Protein AF-0000000075094580 (afdb_homodimer)

Foldseek 3Di:
DPPPPPPPPPPPPPPVLPLQFFKFFPDKDFDFCVVQQQKWWKWKWKFFDDPNHTPDIFIQTQEIWGFAAQWKIKFWQLSQLQQDWDPPPDVGMGIGIWIFGDGQRPDIWGWDDKAADPQCPPPDHFSQRGMIMTTTDGHPDPDGFDAFLDDLQRCEFDKWKWKWWFFDQPFPQDPVGGRGGDTTMMMTIITTYGSPPPPPPDPLPPLQACQQHSPRSPLSNTWTTFTDDPRTTFWTFRGHPVSVVVSCVVSVNDGDRCSRTTNTCNVVVVVVVVVVVVVVPPDD/DPPPPPPPPPPPPPPVLPLQFFKAFPDKDFDFCVVQQQKWWKWKWKFFADPNHTPDIFIQTQEIWGFAAQWKIKFWQQSQLQQDWDPPPDVGMGIGIWIFGDGQRPDIWGWDDKAADPQCPPPPHFSQRGMIMTTTDGHPDPDGFDAALDDLVRCEFDKWKWKWWFQAQPFPDDVVGGRRHRTTMMMTIITTYGSPPPPPDDPLPPLQAPQQHSPRSPQSNTWTTFTDDPRTTFWTFRGHPVSVVVSCVVSVNDGDRCSRTTRTCNVVVVVSVVVVVVVVPPDD

pLDDT: mean 74.28, std 21.18, range [25.83, 98.31]

Organism: Spodoptera litura (NCBI:txid69820)

Secondary structure (DSSP, 8-state):
---------------------EEEEEEEEEPPGGGSTTEEEEEEEEEEEETTEEEEEEEEEEEEEEE-SSSEEEE-GGGGGG----B-SSTTEEEEEEEEESGGG-EEEEEEEEEE-GGGG-SS--GGG--EEEEESPP--S----B----SGGGTT-EEEEEEEEEE---EEETTEEE--EEEEEEEEEEEEPS------S-----------TT-TTSTT-TTPEEEETTEEEEEESS-HHHHHHHHHHTTT--EEGGGTEEESGGGHHHHHHHHHHHHTS--/---------------------EEEEEEEEEPPGGGSTTEEEEEEEEEEEETTEEEEEEEEEEEEEEE-SSSEEEE-GGGGGG----B-SSTTEEEEEEEEESGGG-EEEEEEEEEE-GGGG-SS--GGG--EEEEESPP--S----B----SGGGTT-EEEEEEEEEEEEEEEETTEEEEEEEEEEEEEEEEEPSTT----S-----------TT-TTS-S-TTPEEEETTEEEEEESS-HHHHHHHHHHTTTPPEEGGGTEEESGGGHHHHHHHHHHHHTS--

Radius of gyration: 26.45 Å; Cα contacts (8 Å, |Δi|>4): 1363; chains: 2; bounding box: 98×66×66 Å

Sequence (568 aa):
MYSGVYILFSYILLQVNCGRSGVKIINSVIAKEDEYPFIVRLERRILITFNNRILAENNVHICTCTALSRSLLLTAGHCLKSVGFIKNLTNSLAVQPVVRYGAGGSKLAKVMSVIHHPSFYDPEPKIQSNIGLVRTQLIGLNQFAKLSELDMIGVGNRVIALAGYRAIKKSVRTEMGRVYKASQLQVLRLVVMPHDNQIVSGHPMKCTPVYCLPTSTTCDGDSGGPLLHFTGVMGISTTSLEYIKGCSELNKTQSIGMGEIIALTKPHMKWINDNIKRDDQMPVMYSGVYILFSYILLQVNCGRSGVKIINSVIAKEDEYPFIVRLERRILITFNNRILAENNVHICTCTALSRSLLLTAGHCLKSVGFIKNLTNSLAVQPVVRYGAGGSKLAKVMSVIHHPSFYDPEPKIQSNIGLVRTQLIGLNQFAKLSELDMIGVGNRVIALAGYRAIKKSVRTEMGRVYKASQLQVLRLVVMPHDNQIVSGHPMKCTPVYCLPTSTTCDGDSGGPLLHFTGVMGISTTSLEYIKGCSELNKTQSIGMGEIIALTKPHMKWINDNIKRDDQMPV

Solvent-accessible surface area (backbone atoms only — not comparable to full-atom values): 29654 Å² total; per-residue (Å²): 134,83,80,76,78,76,78,78,76,74,75,70,72,70,68,71,70,66,66,54,39,20,38,40,78,75,49,74,47,80,48,61,55,74,80,42,61,26,55,29,37,32,28,37,36,34,36,34,36,54,96,93,33,79,75,44,78,40,42,40,54,49,23,10,25,32,26,56,50,51,33,38,29,38,28,22,30,60,52,59,52,57,35,29,28,50,71,55,86,41,101,32,35,43,34,39,30,29,35,34,32,60,68,92,46,75,38,76,26,48,58,61,32,31,36,38,43,39,50,49,40,13,88,70,73,46,51,65,28,35,39,23,35,39,30,37,43,74,47,95,68,94,56,57,52,48,73,20,87,55,52,77,77,69,51,45,80,39,78,32,35,39,37,27,30,32,53,37,77,64,46,46,74,45,98,89,41,69,36,48,25,54,60,45,43,32,35,35,34,29,31,38,39,72,50,67,83,65,72,75,70,72,86,67,75,72,69,63,68,64,68,51,48,54,81,44,78,63,43,49,16,12,23,6,10,41,29,38,44,98,72,20,35,36,22,24,25,55,37,29,60,64,54,52,50,48,42,37,62,68,44,72,73,44,50,44,43,42,68,67,38,36,16,52,37,53,91,42,41,66,63,52,50,54,52,49,54,23,59,69,61,46,82,127,134,84,78,76,78,76,78,76,75,75,76,70,71,69,67,70,69,68,64,54,38,18,38,42,78,75,50,75,47,80,50,61,54,71,79,42,60,28,56,31,37,33,28,37,37,36,36,34,37,55,94,92,33,80,75,45,78,49,43,43,64,51,21,11,24,33,27,55,50,51,34,37,27,38,28,23,29,61,51,60,51,52,37,29,27,50,70,58,84,43,103,33,36,44,34,41,31,29,34,34,32,61,69,93,45,76,40,76,28,48,58,59,32,32,37,37,43,39,46,48,41,14,89,72,71,46,52,65,27,36,38,23,36,38,31,37,43,74,47,95,68,93,57,59,52,48,73,19,88,55,52,78,79,71,50,45,79,40,78,32,36,39,36,25,31,31,58,36,78,58,43,48,70,43,98,87,46,71,38,36,47,49,63,46,43,34,37,35,33,28,32,37,40,73,49,65,84,66,72,75,63,73,85,66,75,72,73,62,69,65,67,52,48,56,82,45,80,66,42,56,14,11,24,6,9,42,29,39,45,98,72,20,33,35,23,25,25,55,36,34,62,65,53,53,51,48,43,37,62,69,44,71,74,43,51,46,44,42,68,66,38,35,16,53,38,52,92,42,41,68,63,52,50,54,53,50,54,23,59,68,61,47,82,128

Nearest PDB structures (foldseek):
  1euf-assembly1_A  TM=6.308E-01  e=4.966E-09  Bos taurus
  3rp2-assembly1_B  TM=6.306E-01  e=2.304E-08  Rattus rattus
  1esa-assembly1_A  TM=6.045E-01  e=3.630E-08  Sus scrofa
  1eai-assembly1_A  TM=6.248E-01  e=3.950E-07  Sus scrofa
  3e16-assembly1_B  TM=5.742E-01  e=1.460E-06  Homo sapiens

Structure (mmCIF, N/CA/C/O backbone):
data_AF-0000000075094580-model_v1
#
loop_
_entity.id
_entity.type
_entity.pdbx_description
1 polymer 'Serine protease 1-like'
#
loop_
_atom_site.group_PDB
_atom_site.id
_atom_site.type_symbol
_atom_site.label_atom_id
_atom_site.label_alt_id
_atom_site.label_comp_id
_atom_site.label_asym_id
_atom_site.label_entity_id
_atom_site.label_seq_id
_atom_site.pdbx_PDB_ins_code
_atom_site.Cartn_x
_atom_site.Cartn_y
_atom_site.Cartn_z
_atom_site.occupancy
_atom_site.B_iso_or_equiv
_atom_site.auth_seq_id
_atom_site.auth_comp_id
_atom_site.auth_asym_id
_atom_site.auth_atom_id
_atom_site.pdbx_PDB_model_num
ATOM 1 N N . MET A 1 1 ? -51.5 15.75 -35.688 1 29.7 1 MET A N 1
ATOM 2 C CA . MET A 1 1 ? -50.906 16.812 -34.875 1 29.7 1 MET A CA 1
ATOM 3 C C . MET A 1 1 ? -50.562 16.312 -33.5 1 29.7 1 MET A C 1
ATOM 5 O O . MET A 1 1 ? -51.406 16.266 -32.594 1 29.7 1 MET A O 1
ATOM 9 N N . TYR A 1 2 ? -49.875 15.172 -33.344 1 37.75 2 TYR A N 1
ATOM 10 C CA . TYR A 1 2 ? -49.5 14.57 -32.062 1 37.75 2 TYR A CA 1
ATOM 11 C C . TYR A 1 2 ? -48.531 15.477 -31.312 1 37.75 2 TYR A C 1
ATOM 13 O O . TYR A 1 2 ? -47.5 15.844 -31.828 1 37.75 2 TYR A O 1
ATOM 21 N N . SER A 1 3 ? -49.125 16.375 -30.469 1 31.83 3 SER A N 1
ATOM 22 C CA . SER A 1 3 ? -48.406 17.25 -29.562 1 31.83 3 SER A CA 1
ATOM 23 C C . SER A 1 3 ? -47.562 16.453 -28.578 1 31.83 3 SER A C 1
ATOM 25 O O . SER A 1 3 ? -48.094 15.688 -27.766 1 31.83 3 SER A O 1
ATOM 27 N N . GLY A 1 4 ? -46.344 16.047 -28.922 1 34.91 4 GLY A N 1
ATOM 28 C CA . GLY A 1 4 ? -45.344 15.469 -28.047 1 34.91 4 GLY A CA 1
ATOM 29 C C . GLY A 1 4 ? -45 16.344 -26.859 1 34.91 4 GLY A C 1
ATOM 30 O O . GLY A 1 4 ? -44.5 17.469 -27.047 1 34.91 4 GLY A O 1
ATOM 31 N N . VAL A 1 5 ? -45.781 16.234 -25.797 1 31.84 5 VAL A N 1
ATOM 32 C CA . VAL A 1 5 ? -45.438 16.875 -24.547 1 31.84 5 VAL A CA 1
ATOM 33 C C . VAL A 1 5 ? -44.062 16.406 -24.078 1 31.84 5 VAL A C 1
ATOM 35 O O . VAL A 1 5 ? -43.844 15.203 -23.859 1 31.84 5 VAL A O 1
ATOM 38 N N . TYR A 1 6 ? -43.031 17.109 -24.469 1 32.78 6 TYR A N 1
ATOM 39 C CA . TYR A 1 6 ? -41.719 16.984 -23.891 1 32.78 6 TYR A CA 1
ATOM 40 C C . TYR A 1 6 ? -41.75 17.25 -22.375 1 32.78 6 TYR A C 1
ATOM 42 O O . TYR A 1 6 ? -42.125 18.328 -21.938 1 32.78 6 TYR A O 1
ATOM 50 N N . ILE A 1 7 ? -42.125 16.25 -21.578 1 30.31 7 ILE A N 1
ATOM 51 C CA . ILE A 1 7 ? -41.938 16.375 -20.141 1 30.31 7 ILE A CA 1
ATOM 52 C C . ILE A 1 7 ? -40.469 16.688 -19.828 1 30.31 7 ILE A C 1
ATOM 54 O O . ILE A 1 7 ? -39.594 15.859 -20.094 1 30.31 7 ILE A O 1
ATOM 58 N N . LEU A 1 8 ? -40.125 17.938 -19.781 1 29.41 8 LEU A N 1
ATOM 59 C CA . LEU A 1 8 ? -38.875 18.438 -19.203 1 29.41 8 LEU A CA 1
ATOM 60 C C . LEU A 1 8 ? -38.75 18.016 -17.75 1 29.41 8 LEU A C 1
ATOM 62 O O . LEU A 1 8 ? -39.469 18.531 -16.875 1 29.41 8 LEU A O 1
ATOM 66 N N . PHE A 1 9 ? -38.5 16.75 -17.453 1 30.02 9 PHE A N 1
ATOM 67 C CA . PHE A 1 9 ? -38.062 16.422 -16.094 1 30.02 9 PHE A CA 1
ATOM 68 C C . PHE A 1 9 ? -36.875 17.281 -15.68 1 30.02 9 PHE A C 1
ATOM 70 O O . PHE A 1 9 ? -35.781 17.125 -16.219 1 30.02 9 PHE A O 1
ATOM 77 N N . SER A 1 10 ? -37.156 18.438 -15.18 1 28.77 10 SER A N 1
ATOM 78 C CA . SER A 1 10 ? -36.156 19.188 -14.406 1 28.77 10 SER A CA 1
ATOM 79 C C . SER A 1 10 ? -35.562 18.328 -13.289 1 28.77 10 SER A C 1
ATOM 81 O O . SER A 1 10 ? -36.281 17.969 -12.344 1 28.77 10 SER A O 1
ATOM 83 N N . TYR A 1 11 ? -34.688 17.438 -13.609 1 27.38 11 TYR A N 1
ATOM 84 C CA . TYR A 1 11 ? -33.844 16.906 -12.555 1 27.38 11 TYR A CA 1
ATOM 85 C C . TYR A 1 11 ? -33.312 18.031 -11.672 1 27.38 11 TYR A C 1
ATOM 87 O O . TYR A 1 11 ? -32.438 18.797 -12.086 1 27.38 11 TYR A O 1
ATOM 95 N N . ILE A 1 12 ? -34.188 18.578 -10.828 1 26.75 12 ILE A N 1
ATOM 96 C CA . ILE A 1 12 ? -33.656 19.344 -9.711 1 26.75 12 ILE A CA 1
ATOM 97 C C . ILE A 1 12 ? -32.594 18.531 -8.984 1 26.75 12 ILE A C 1
ATOM 99 O O . ILE A 1 12 ? -32.906 17.5 -8.391 1 26.75 12 ILE A O 1
ATOM 103 N N . LEU A 1 13 ? -31.438 18.5 -9.516 1 26.92 13 LEU A N 1
ATOM 104 C CA . LEU A 1 13 ? -30.281 18.125 -8.703 1 26.92 13 LEU A CA 1
ATOM 105 C C . LEU A 1 13 ? -30.359 18.781 -7.328 1 26.92 13 LEU A C 1
ATOM 107 O O . LEU A 1 13 ? -30.172 20 -7.211 1 26.92 13 LEU A O 1
ATOM 111 N N . LEU A 1 14 ? -31.375 18.375 -6.574 1 25.83 14 LEU A N 1
ATOM 112 C CA . LEU A 1 14 ? -31.234 18.719 -5.164 1 25.83 14 LEU A CA 1
ATOM 113 C C . LEU A 1 14 ? -29.781 18.562 -4.727 1 25.83 14 LEU A C 1
ATOM 115 O O . LEU A 1 14 ? -29.234 17.453 -4.703 1 25.83 14 LEU A O 1
ATOM 119 N N . GLN A 1 15 ? -29.031 19.5 -5.094 1 28.42 15 GLN A N 1
ATOM 120 C CA . GLN A 1 15 ? -27.766 19.688 -4.398 1 28.42 15 GLN A CA 1
ATOM 121 C C . GLN A 1 15 ? -27.953 19.578 -2.885 1 28.42 15 GLN A C 1
ATOM 123 O O . GLN A 1 15 ? -28.578 20.453 -2.266 1 28.42 15 GLN A O 1
ATOM 128 N N . VAL A 1 16 ? -28.469 18.438 -2.416 1 28.33 16 VAL A N 1
ATOM 129 C CA . VAL A 1 16 ? -28.328 18.281 -0.972 1 28.33 16 VAL A CA 1
ATOM 130 C C . VAL A 1 16 ? -27.078 19.016 -0.499 1 28.33 16 VAL A C 1
ATOM 132 O O . VAL A 1 16 ? -25.969 18.766 -0.988 1 28.33 16 VAL A O 1
ATOM 135 N N . ASN A 1 17 ? -27.297 20.172 -0.206 1 30.22 17 ASN A N 1
ATOM 136 C CA . ASN A 1 17 ? -26.328 21.016 0.488 1 30.22 17 ASN A CA 1
ATOM 137 C C . ASN A 1 17 ? -25.625 20.25 1.61 1 30.22 17 ASN A C 1
ATOM 139 O O . ASN A 1 17 ? -26.219 20.016 2.666 1 30.22 17 ASN A O 1
ATOM 143 N N . CYS A 1 18 ? -25.188 19.094 1.404 1 35.12 18 CYS A N 1
ATOM 144 C CA . CYS A 1 18 ? -24.375 18.5 2.457 1 35.12 18 CYS A CA 1
ATOM 145 C C . CYS A 1 18 ? -23.672 19.578 3.273 1 35.12 18 CYS A C 1
ATOM 147 O O . CYS A 1 18 ? -22.969 20.422 2.715 1 35.12 18 CYS A O 1
ATOM 149 N N . GLY A 1 19 ? -24.281 20.062 4.273 1 40.41 19 GLY A N 1
ATOM 150 C CA . GLY A 1 19 ? -23.75 20.938 5.301 1 40.41 19 GLY A CA 1
ATOM 151 C C . GLY A 1 19 ? -22.234 20.844 5.438 1 40.41 19 GLY A C 1
ATOM 152 O O . GLY A 1 19 ? -21.719 19.875 5.98 1 40.41 19 GLY A O 1
ATOM 153 N N . ARG A 1 20 ? -21.5 21.266 4.41 1 50.19 20 ARG A N 1
ATOM 154 C CA . ARG A 1 20 ? -20.047 21.328 4.332 1 50.19 20 ARG A CA 1
ATOM 155 C C . ARG A 1 20 ? -19.484 22.219 5.434 1 50.19 20 ARG A C 1
ATOM 157 O O . ARG A 1 20 ? -19.875 23.375 5.566 1 50.19 20 ARG A O 1
ATOM 164 N N . SER A 1 21 ? -19.234 21.672 6.672 1 56.69 21 SER A N 1
ATOM 165 C CA . SER A 1 21 ? -18.469 22.484 7.613 1 56.69 21 SER A CA 1
ATOM 166 C C . SER A 1 21 ? -17.266 23.141 6.934 1 56.69 21 SER A C 1
ATOM 168 O O . SER A 1 21 ? -16.547 22.5 6.168 1 56.69 21 SER A O 1
ATOM 170 N N . GLY A 1 22 ? -17.422 24.484 6.883 1 63.91 22 GLY A N 1
ATOM 171 C CA . GLY A 1 22 ? -16.312 25.266 6.359 1 63.91 22 GLY A CA 1
ATOM 172 C C . GLY A 1 22 ? -15.266 25.594 7.406 1 63.91 22 GLY A C 1
ATOM 173 O O . GLY A 1 22 ? -15.492 25.391 8.602 1 63.91 22 GLY A O 1
ATOM 174 N N . VAL A 1 23 ? -14.07 25.719 7.051 1 68.88 23 VAL A N 1
ATOM 175 C CA . VAL A 1 23 ? -13.008 26.141 7.969 1 68.88 23 VAL A CA 1
ATOM 176 C C . VAL A 1 23 ? -12.492 27.516 7.578 1 68.88 23 VAL A C 1
ATOM 178 O O . VAL A 1 23 ? -12.398 27.844 6.391 1 68.88 23 VAL A O 1
ATOM 181 N N . LYS A 1 24 ? -12.398 28.375 8.641 1 73.5 24 LYS A N 1
ATOM 182 C CA . LYS A 1 24 ? -11.766 29.672 8.5 1 73.5 24 LYS A CA 1
ATOM 183 C C . LYS A 1 24 ? -10.383 29.688 9.141 1 73.5 24 LYS A C 1
ATOM 185 O O . LYS A 1 24 ? -10.211 29.219 10.273 1 73.5 24 LYS A O 1
ATOM 190 N N . ILE A 1 25 ? -9.43 30.219 8.414 1 81.12 25 ILE A N 1
ATOM 191 C CA . ILE A 1 25 ? -8.078 30.312 8.953 1 81.12 25 ILE A CA 1
ATOM 192 C C . ILE A 1 25 ? -7.957 31.547 9.844 1 81.12 25 ILE A C 1
ATOM 194 O O . ILE A 1 25 ? -8.266 32.656 9.422 1 81.12 25 ILE A O 1
ATOM 198 N N . ILE A 1 26 ? -7.566 31.312 11.047 1 83.5 26 ILE A N 1
ATOM 199 C CA . ILE A 1 26 ? -7.352 32.406 12 1 83.5 26 ILE A CA 1
ATOM 200 C C . ILE A 1 26 ? -5.941 32.969 11.828 1 83.5 26 ILE A C 1
ATOM 202 O O . ILE A 1 26 ? -5.762 34.188 11.727 1 83.5 26 ILE A O 1
ATOM 206 N N . ASN A 1 27 ? -5.016 32.125 11.812 1 86.94 27 ASN A N 1
ATOM 207 C CA . ASN A 1 27 ? -3.627 32.531 11.602 1 86.94 27 ASN A CA 1
ATOM 208 C C . ASN A 1 27 ? -2.758 31.328 11.219 1 86.94 27 ASN A C 1
ATOM 210 O O . ASN A 1 27 ? -3.223 30.188 11.234 1 86.94 27 ASN A O 1
ATOM 214 N N . SER A 1 28 ? -1.625 31.641 10.781 1 88.06 28 SER A N 1
ATOM 215 C CA . SER A 1 28 ? -0.591 30.672 10.43 1 88.06 28 SER A CA 1
ATOM 216 C C . SER A 1 28 ? 0.727 31 11.133 1 88.06 28 SER A C 1
ATOM 218 O O . SER A 1 28 ? 1.16 32.156 11.148 1 88.06 28 SER A O 1
ATOM 220 N N . VAL A 1 29 ? 1.337 30 11.789 1 90.75 29 VAL A N 1
ATOM 221 C CA . VAL A 1 29 ? 2.592 30.234 12.5 1 90.75 29 VAL A CA 1
ATOM 222 C C . VAL A 1 29 ? 3.6 29.141 12.133 1 90.75 29 VAL A C 1
ATOM 224 O O . VAL A 1 29 ? 3.217 28.047 11.703 1 90.75 29 VAL A O 1
ATOM 227 N N . ILE A 1 30 ? 4.875 29.5 12.273 1 88.94 30 ILE A N 1
ATOM 228 C CA . ILE A 1 30 ? 5.953 28.516 12.203 1 88.94 30 ILE A CA 1
ATOM 229 C C . ILE A 1 30 ? 6.188 27.922 13.586 1 88.94 30 ILE A C 1
ATOM 2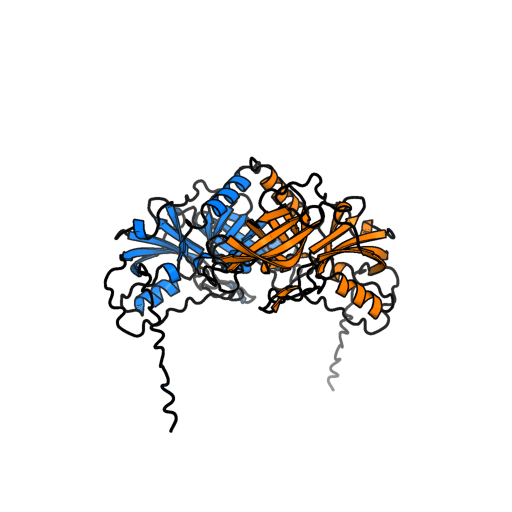31 O O . ILE A 1 30 ? 6.344 28.641 14.57 1 88.94 30 ILE A O 1
ATOM 235 N N . ALA A 1 31 ? 6.086 26.641 13.633 1 91 31 ALA A N 1
ATOM 236 C CA . ALA A 1 31 ? 6.238 25.969 14.922 1 91 31 ALA A CA 1
ATOM 237 C C . ALA A 1 31 ? 7.625 25.344 15.055 1 91 31 ALA A C 1
ATOM 239 O O . ALA A 1 31 ? 8.273 25.047 14.055 1 91 31 ALA A O 1
ATOM 240 N N . LYS A 1 32 ? 7.969 25.281 16.328 1 86.19 32 LYS A N 1
ATOM 241 C CA . LYS A 1 32 ? 9.172 24.484 16.609 1 86.19 32 LYS A CA 1
ATOM 242 C C . LYS A 1 32 ? 8.867 22.984 16.547 1 86.19 32 LYS A C 1
ATOM 244 O O . LYS A 1 32 ? 7.801 22.547 16.984 1 86.19 32 LYS A O 1
ATOM 249 N N . GLU A 1 33 ? 9.828 22.234 16.062 1 81.94 33 GLU A N 1
ATOM 250 C CA . GLU A 1 33 ? 9.641 20.797 15.883 1 81.94 33 GLU A CA 1
ATOM 251 C C . GLU A 1 33 ? 9.344 20.109 17.219 1 81.94 33 GLU A C 1
ATOM 253 O O . GLU A 1 33 ? 8.609 19.109 17.25 1 81.94 33 GLU A O 1
ATOM 258 N N . ASP A 1 34 ? 9.875 20.656 18.297 1 85.56 34 ASP A N 1
ATOM 259 C CA . ASP A 1 34 ? 9.719 20 19.594 1 85.56 34 ASP A CA 1
ATOM 260 C C . ASP A 1 34 ? 8.336 20.266 20.172 1 85.56 34 ASP A C 1
ATOM 262 O O . ASP A 1 34 ? 7.922 19.625 21.141 1 85.56 34 ASP A O 1
ATOM 266 N N . GLU A 1 35 ? 7.652 21.25 19.609 1 89 35 GLU A N 1
ATOM 267 C CA . GLU A 1 35 ? 6.289 21.516 20.062 1 89 35 GLU A CA 1
ATOM 268 C C . GLU A 1 35 ? 5.355 20.375 19.688 1 89 35 GLU A C 1
ATOM 270 O O . GLU A 1 35 ? 4.355 20.125 20.359 1 89 35 GLU A O 1
ATOM 275 N N . TYR A 1 36 ? 5.656 19.672 18.641 1 91.88 36 TYR A N 1
ATOM 276 C CA . TYR A 1 36 ? 4.883 18.531 18.172 1 91.88 36 TYR A CA 1
ATOM 277 C C . TYR A 1 36 ? 5.801 17.375 17.781 1 91.88 36 TYR A C 1
ATOM 279 O O . TYR A 1 36 ? 5.879 17.016 16.609 1 91.88 36 TYR A O 1
ATOM 287 N N . PRO A 1 37 ? 6.316 16.781 18.75 1 93.19 37 PRO A N 1
ATOM 288 C CA . PRO A 1 37 ? 7.375 15.812 18.438 1 93.19 37 PRO A CA 1
ATOM 289 C C . PRO A 1 37 ? 6.875 14.641 17.609 1 93.19 37 PRO A C 1
ATOM 291 O O . PRO A 1 37 ? 7.652 14.023 16.875 1 93.19 37 PRO A O 1
ATOM 294 N N . PHE A 1 38 ? 5.59 14.383 17.641 1 96.75 38 PHE A N 1
ATOM 295 C CA . PHE A 1 38 ? 5.07 13.227 16.922 1 96.75 38 PHE A CA 1
ATOM 296 C C . PHE A 1 38 ? 4.809 13.57 15.469 1 96.75 38 PHE A C 1
ATOM 298 O O . PHE A 1 38 ? 4.453 12.695 14.672 1 96.75 38 PHE A O 1
ATOM 305 N N . ILE A 1 39 ? 4.93 14.812 15.102 1 95.62 39 ILE A N 1
ATOM 306 C CA . ILE A 1 39 ? 4.84 15.195 13.695 1 95.62 39 ILE A CA 1
ATOM 307 C C . ILE A 1 39 ? 6.219 15.109 13.047 1 95.62 39 ILE A C 1
ATOM 309 O O . ILE A 1 39 ? 7.156 15.781 13.477 1 95.62 39 ILE A O 1
ATOM 313 N N . VAL A 1 40 ? 6.297 14.258 12.016 1 94.88 40 VAL A N 1
ATOM 314 C CA . VAL A 1 40 ? 7.602 13.945 11.445 1 94.88 40 VAL A CA 1
ATOM 315 C C . VAL A 1 40 ? 7.551 14.102 9.93 1 94.88 40 VAL A C 1
ATOM 317 O O . VAL A 1 40 ? 6.484 14.336 9.352 1 94.88 40 VAL A O 1
ATOM 320 N N . ARG A 1 41 ? 8.766 13.984 9.297 1 92.19 41 ARG A N 1
ATOM 321 C CA . ARG A 1 41 ? 8.891 14.258 7.871 1 92.19 41 ARG A CA 1
ATOM 322 C C . ARG A 1 41 ? 9.203 12.984 7.094 1 92.19 41 ARG A C 1
ATOM 324 O O . ARG A 1 41 ? 10.156 12.273 7.41 1 92.19 41 ARG A O 1
ATOM 331 N N . LEU A 1 42 ? 8.359 12.719 6.176 1 92 42 LEU A N 1
ATOM 332 C CA . LEU A 1 42 ? 8.68 11.703 5.18 1 92 42 LEU A CA 1
ATOM 333 C C . LEU A 1 42 ? 9.531 12.289 4.059 1 92 42 LEU A C 1
ATOM 335 O O . LEU A 1 42 ? 9.148 13.281 3.438 1 92 42 LEU A O 1
ATOM 339 N N . GLU A 1 43 ? 10.664 11.664 3.836 1 87.88 43 GLU A N 1
ATOM 340 C CA . GLU A 1 43 ? 11.602 12.25 2.889 1 87.88 43 GLU A CA 1
ATOM 341 C C . GLU A 1 43 ? 12.289 11.18 2.049 1 87.88 43 GLU A C 1
ATOM 343 O O . GLU A 1 43 ? 12.266 10 2.4 1 87.88 43 GLU A O 1
ATOM 348 N N . ARG A 1 44 ? 12.797 11.703 0.958 1 85.94 44 ARG A N 1
ATOM 349 C CA . ARG A 1 44 ? 13.766 10.938 0.185 1 85.94 44 ARG A CA 1
ATOM 350 C C . ARG A 1 44 ? 15.195 11.383 0.505 1 85.94 44 ARG A C 1
ATOM 352 O O . ARG A 1 44 ? 15.539 12.547 0.314 1 85.94 44 ARG A O 1
ATOM 359 N N . ARG A 1 45 ? 15.891 10.461 1.021 1 84.75 45 ARG A N 1
ATOM 360 C CA . ARG A 1 45 ? 17.297 10.719 1.312 1 84.75 45 ARG A CA 1
ATOM 361 C C . ARG A 1 45 ? 18.172 10.367 0.115 1 84.75 45 ARG A C 1
ATOM 363 O O . ARG A 1 45 ? 18.062 9.281 -0.45 1 84.75 45 ARG A O 1
ATOM 370 N N . ILE A 1 46 ? 18.969 11.289 -0.27 1 81.5 46 ILE A N 1
ATOM 371 C CA . ILE A 1 46 ? 19.891 11.094 -1.386 1 81.5 46 ILE A CA 1
ATOM 372 C C . ILE A 1 46 ? 21.328 11.148 -0.882 1 81.5 46 ILE A C 1
ATOM 374 O O . ILE A 1 46 ? 21.75 12.141 -0.287 1 81.5 46 ILE A O 1
ATOM 378 N N . LEU A 1 47 ? 22.047 10.047 -1.117 1 81.88 47 LEU A N 1
ATOM 379 C CA . LEU A 1 47 ? 23.438 9.945 -0.692 1 81.88 47 LEU A CA 1
ATOM 380 C C . LEU A 1 47 ? 24.375 9.812 -1.896 1 81.88 47 LEU A C 1
ATOM 382 O O . LEU A 1 47 ? 24.094 9.031 -2.812 1 81.88 47 LEU A O 1
ATOM 386 N N . ILE A 1 48 ? 25.25 10.664 -1.957 1 79.75 48 ILE A N 1
ATOM 387 C CA . ILE A 1 48 ? 26.359 10.516 -2.893 1 79.75 48 ILE A CA 1
ATOM 388 C C . ILE A 1 48 ? 27.578 9.938 -2.168 1 79.75 48 ILE A C 1
ATOM 390 O O . ILE A 1 48 ? 28.047 10.5 -1.183 1 79.75 48 ILE A O 1
ATOM 394 N N . THR A 1 49 ? 28.016 8.766 -2.578 1 80.81 49 THR A N 1
ATOM 395 C CA . THR A 1 49 ? 29.125 8.078 -1.915 1 80.81 49 THR A CA 1
ATOM 396 C C . THR A 1 49 ? 30.297 7.879 -2.877 1 80.81 49 THR A C 1
ATOM 398 O O . THR A 1 49 ? 30.094 7.77 -4.09 1 80.81 49 THR A O 1
ATOM 401 N N . PHE A 1 50 ? 31.484 8.062 -2.357 1 78.81 50 PHE A N 1
ATOM 402 C CA . PHE A 1 50 ? 32.75 7.773 -3.051 1 78.81 50 PHE A CA 1
ATOM 403 C C . PHE 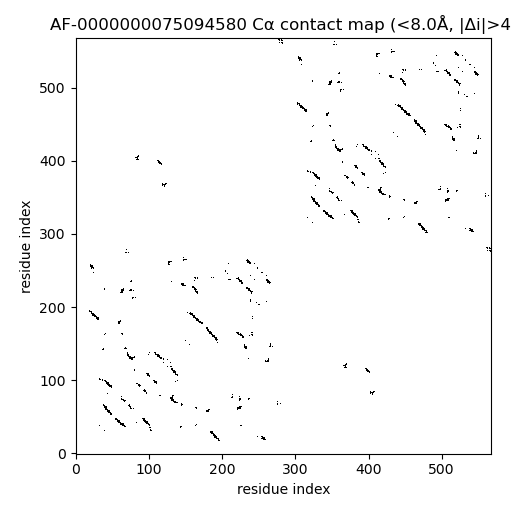A 1 50 ? 33.656 6.953 -2.168 1 78.81 50 PHE A C 1
ATOM 405 O O . PHE A 1 50 ? 33.938 7.332 -1.028 1 78.81 50 PHE A O 1
ATOM 412 N N . ASN A 1 51 ? 34.188 5.887 -2.666 1 80.94 51 ASN A N 1
ATOM 413 C CA . ASN A 1 51 ? 35.062 4.98 -1.944 1 80.94 51 ASN A CA 1
ATOM 414 C C . ASN A 1 51 ? 34.5 4.621 -0.572 1 80.94 51 ASN A C 1
ATOM 416 O O . ASN A 1 51 ? 35.188 4.738 0.439 1 80.94 51 ASN A O 1
ATOM 420 N N . ASN A 1 52 ? 33.219 4.352 -0.49 1 75.44 52 ASN A N 1
ATOM 421 C CA . ASN A 1 52 ? 32.5 3.914 0.695 1 75.44 52 ASN A CA 1
ATOM 422 C C . ASN A 1 52 ? 32.344 5.043 1.71 1 75.44 52 ASN A C 1
ATOM 424 O O . ASN A 1 52 ? 32.125 4.793 2.898 1 75.44 52 ASN A O 1
ATOM 428 N N . ARG A 1 53 ? 32.75 6.188 1.174 1 80.75 53 ARG A N 1
ATOM 429 C CA . ARG A 1 53 ? 32.562 7.363 2.018 1 80.75 53 ARG A CA 1
ATOM 430 C C . ARG A 1 53 ? 31.438 8.242 1.49 1 80.75 53 ARG A C 1
ATOM 432 O O . ARG A 1 53 ? 31.266 8.398 0.278 1 80.75 53 ARG A O 1
ATOM 439 N N . ILE A 1 54 ? 30.547 8.688 2.363 1 78.06 54 ILE A N 1
ATOM 440 C CA . ILE A 1 54 ? 29.484 9.625 1.993 1 78.06 54 ILE A CA 1
ATOM 441 C C . ILE A 1 54 ? 30.094 10.977 1.631 1 78.06 54 ILE A C 1
ATOM 443 O O . ILE A 1 54 ? 30.734 11.617 2.467 1 78.06 54 ILE A O 1
ATOM 447 N N . LEU A 1 55 ? 29.969 11.438 0.44 1 81.88 55 LEU A N 1
ATOM 448 C CA . LEU A 1 55 ? 30.484 12.719 -0.034 1 81.88 55 LEU A CA 1
ATOM 449 C C . LEU A 1 55 ? 29.469 13.836 0.198 1 81.88 55 LEU A C 1
ATOM 451 O O . LEU A 1 55 ? 29.844 14.953 0.545 1 81.88 55 LEU A O 1
ATOM 455 N N . ALA A 1 56 ? 28.219 13.422 -0.108 1 81.44 56 ALA A N 1
ATOM 456 C CA . ALA A 1 56 ? 27.141 14.414 0.033 1 81.44 56 ALA A CA 1
ATOM 457 C C . ALA A 1 56 ? 25.828 13.742 0.376 1 81.44 56 ALA A C 1
ATOM 459 O O . ALA A 1 56 ? 25.594 12.578 0.03 1 81.44 56 ALA A O 1
ATOM 460 N N . GLU A 1 57 ? 25.031 14.453 1.159 1 79.88 57 GLU A N 1
ATOM 461 C CA . GLU A 1 57 ? 23.688 14.031 1.49 1 79.88 57 GLU A CA 1
ATOM 462 C C . GLU A 1 57 ? 22.672 15.133 1.2 1 79.88 57 GLU A C 1
ATOM 464 O O . GLU A 1 57 ? 22.922 16.312 1.482 1 79.88 57 GLU A O 1
ATOM 469 N N . ASN A 1 58 ? 21.656 14.695 0.489 1 77.5 58 ASN A N 1
ATOM 470 C CA . ASN A 1 58 ? 20.531 15.594 0.283 1 77.5 58 ASN A CA 1
ATOM 471 C C . ASN A 1 58 ? 19.203 14.914 0.633 1 77.5 58 ASN A C 1
ATOM 473 O O . ASN A 1 58 ? 19.141 13.695 0.772 1 77.5 58 ASN A O 1
ATOM 477 N N . ASN A 1 59 ? 18.25 15.789 0.949 1 80.19 59 ASN A N 1
ATOM 478 C CA . ASN A 1 59 ? 16.922 15.258 1.246 1 80.19 59 ASN A CA 1
ATOM 479 C C . ASN A 1 59 ? 15.836 15.977 0.45 1 80.19 59 ASN A C 1
ATOM 481 O O . ASN A 1 59 ? 15.93 17.188 0.229 1 80.19 59 ASN A O 1
ATOM 485 N N . VAL A 1 60 ? 14.93 15.211 0.004 1 78.81 60 VAL A N 1
ATOM 486 C CA . VAL A 1 60 ? 13.75 15.758 -0.648 1 78.81 60 VAL A CA 1
ATOM 487 C C . VAL A 1 60 ? 12.508 15.453 0.192 1 78.81 60 VAL A C 1
ATOM 489 O O . VAL A 1 60 ? 12.219 14.289 0.481 1 78.81 60 VAL A O 1
ATOM 492 N N . HIS A 1 61 ? 11.875 16.484 0.569 1 84.56 61 HIS A N 1
ATOM 493 C CA . HIS A 1 61 ? 10.672 16.344 1.372 1 84.56 61 HIS A CA 1
ATOM 494 C C . HIS A 1 61 ? 9.547 15.703 0.561 1 84.56 61 HIS A C 1
ATOM 496 O O . HIS A 1 61 ? 9.312 16.078 -0.59 1 84.56 61 HIS A O 1
ATOM 502 N N . ILE A 1 62 ? 8.844 14.734 1.146 1 85.62 62 ILE A N 1
ATOM 503 C CA . ILE A 1 62 ? 7.711 14.086 0.487 1 85.62 62 ILE A CA 1
ATOM 504 C C . ILE A 1 62 ? 6.402 14.578 1.098 1 85.62 62 ILE A C 1
ATOM 506 O O . ILE A 1 62 ? 5.598 15.227 0.421 1 85.62 62 ILE A O 1
ATOM 510 N N . CYS A 1 63 ? 6.207 14.227 2.338 1 90.25 63 CYS A N 1
ATOM 511 C CA . CYS A 1 63 ? 4.973 14.547 3.045 1 90.25 63 CYS A CA 1
ATOM 512 C C . CYS A 1 63 ? 5.211 14.625 4.547 1 90.25 63 CYS A C 1
ATOM 514 O O . CYS A 1 63 ? 6.285 14.258 5.031 1 90.25 63 CYS A O 1
ATOM 516 N N . THR A 1 64 ? 4.199 15.188 5.18 1 93.31 64 THR A N 1
ATOM 517 C CA . THR A 1 64 ? 4.164 15.172 6.637 1 93.31 64 THR A CA 1
ATOM 518 C C . THR A 1 64 ? 3.523 13.883 7.152 1 93.31 64 THR A C 1
ATOM 520 O O . THR A 1 64 ? 2.57 13.375 6.555 1 93.31 64 THR A O 1
ATOM 523 N N . CYS A 1 65 ? 4.121 13.336 8.25 1 96.12 65 CYS A N 1
ATOM 524 C CA . CYS A 1 65 ? 3.561 12.156 8.898 1 96.12 65 CYS A CA 1
ATOM 525 C C . CYS A 1 65 ? 3.301 12.414 10.375 1 96.12 65 CYS A C 1
ATOM 527 O O . CYS A 1 65 ? 3.883 13.328 10.961 1 96.12 65 CYS A O 1
ATOM 529 N N . THR A 1 66 ? 2.404 11.656 10.891 1 97.62 66 THR A N 1
ATOM 530 C CA . THR A 1 66 ? 2.123 11.641 12.328 1 97.62 66 THR A CA 1
ATOM 531 C C . THR A 1 66 ? 2.455 10.273 12.922 1 97.62 66 THR A C 1
ATOM 533 O O . THR A 1 66 ? 1.9 9.258 12.508 1 97.62 66 THR A O 1
ATOM 536 N N . ALA A 1 67 ? 3.324 10.289 13.914 1 97.69 67 ALA A N 1
ATOM 537 C CA . ALA A 1 67 ? 3.719 9.031 14.547 1 97.69 67 ALA A CA 1
ATOM 538 C C . ALA A 1 67 ? 2.633 8.531 15.5 1 97.69 67 ALA A C 1
ATOM 540 O O . ALA A 1 67 ? 2.275 9.219 16.453 1 97.69 67 ALA A O 1
ATOM 541 N N . LEU A 1 68 ? 2.148 7.348 15.211 1 97.5 68 LEU A N 1
ATOM 542 C CA . LEU A 1 68 ? 1.107 6.738 16.031 1 97.5 68 LEU A CA 1
ATOM 543 C C . LEU A 1 68 ? 1.706 5.738 17.016 1 97.5 68 LEU A C 1
ATOM 545 O O . LEU A 1 68 ? 1.082 5.402 18.031 1 97.5 68 LEU A O 1
ATOM 549 N N . SER A 1 69 ? 2.83 5.195 16.688 1 95.19 69 SER A N 1
ATOM 550 C CA . SER A 1 69 ? 3.6 4.254 17.5 1 95.19 69 SER A CA 1
ATOM 551 C C . SER A 1 69 ? 5.086 4.332 17.172 1 95.19 69 SER A C 1
ATOM 553 O O . SER A 1 69 ? 5.531 5.262 16.5 1 95.19 69 SER A O 1
ATOM 555 N N . ARG A 1 70 ? 5.82 3.361 17.656 1 93.69 70 ARG A N 1
ATOM 556 C CA . ARG A 1 70 ? 7.266 3.385 17.469 1 93.69 70 ARG A CA 1
ATOM 557 C C . ARG A 1 70 ? 7.641 3 16.031 1 93.69 70 ARG A C 1
ATOM 559 O O . ARG A 1 70 ? 8.797 3.143 15.633 1 93.69 70 ARG A O 1
ATOM 566 N N . SER A 1 71 ? 6.676 2.568 15.234 1 94.75 71 SER A N 1
ATOM 567 C CA . SER A 1 71 ? 7.059 2.164 13.891 1 94.75 71 SER A CA 1
ATOM 568 C C . SER A 1 71 ? 5.941 2.439 12.891 1 94.75 71 SER A C 1
ATOM 570 O O . SER A 1 71 ? 6.008 1.995 11.742 1 94.75 71 SER A O 1
ATOM 572 N N . LEU A 1 72 ? 4.879 3.062 13.344 1 97.12 72 LEU A N 1
ATOM 573 C CA . LEU A 1 72 ? 3.75 3.283 12.445 1 97.12 72 LEU A CA 1
ATOM 574 C C . LEU A 1 72 ? 3.398 4.766 12.367 1 97.12 72 LEU A C 1
ATOM 576 O O . LEU A 1 72 ? 3.18 5.41 13.398 1 97.12 72 LEU A O 1
ATOM 580 N N . LEU A 1 73 ? 3.348 5.242 11.164 1 98 73 LEU A N 1
ATOM 581 C CA . LEU A 1 73 ? 3.031 6.645 10.906 1 98 73 LEU A CA 1
ATOM 582 C C . LEU A 1 73 ? 1.762 6.773 10.078 1 98 73 LEU A C 1
ATOM 584 O O . LEU A 1 73 ? 1.463 5.906 9.25 1 98 73 LEU A O 1
ATOM 588 N N . LEU A 1 74 ? 1.07 7.855 10.312 1 98.31 74 LEU A N 1
ATOM 589 C CA . LEU A 1 74 ? -0.129 8.211 9.562 1 98.31 74 LEU A CA 1
ATOM 590 C C . LEU A 1 74 ? 0.158 9.352 8.586 1 98.31 74 LEU A C 1
ATOM 592 O O . LEU A 1 74 ? 0.837 10.32 8.938 1 98.31 74 LEU A O 1
ATOM 596 N N . THR A 1 75 ? -0.285 9.258 7.324 1 95.94 75 THR A N 1
ATOM 597 C CA . THR A 1 75 ? -0.127 10.297 6.316 1 95.94 75 THR A CA 1
ATOM 598 C C . THR A 1 75 ? -1.208 10.18 5.246 1 95.94 75 THR A C 1
ATOM 600 O O . THR A 1 75 ? -2.168 9.422 5.406 1 95.94 75 THR A O 1
ATOM 603 N N . ALA A 1 76 ? -1.088 11.078 4.25 1 92.88 76 ALA A N 1
ATOM 604 C CA . ALA A 1 76 ? -2.023 10.992 3.133 1 92.88 76 ALA A CA 1
ATOM 605 C C . ALA A 1 76 ? -1.71 9.797 2.24 1 92.88 76 ALA A C 1
ATOM 607 O O . ALA A 1 76 ? -0.542 9.469 2.014 1 92.88 76 ALA A O 1
ATOM 608 N N . GLY A 1 77 ? -2.746 9.156 1.743 1 92.12 77 GLY A N 1
ATOM 609 C CA . GLY A 1 77 ? -2.576 7.988 0.897 1 92.12 77 GLY A CA 1
ATOM 610 C C . GLY A 1 77 ? -1.736 8.258 -0.336 1 92.12 77 GLY A C 1
ATOM 611 O O . GLY A 1 77 ? -0.919 7.426 -0.733 1 92.12 77 GLY A O 1
ATOM 612 N N . HIS A 1 78 ? -1.912 9.383 -0.952 1 86.94 78 HIS A N 1
ATOM 613 C CA . HIS A 1 78 ? -1.198 9.68 -2.188 1 86.94 78 HIS A CA 1
ATOM 614 C C . HIS A 1 78 ? 0.292 9.875 -1.931 1 86.94 78 HIS A C 1
ATOM 616 O O . HIS A 1 78 ? 1.105 9.766 -2.85 1 86.94 78 HIS A O 1
ATOM 622 N N . CYS A 1 79 ? 0.683 10.172 -0.695 1 89.44 79 CYS A N 1
ATOM 623 C CA . CYS A 1 79 ? 2.086 10.352 -0.339 1 89.44 79 CYS A CA 1
ATOM 624 C C . CYS A 1 79 ? 2.852 9.039 -0.448 1 89.44 79 CYS A C 1
ATOM 626 O O . CYS A 1 79 ? 4.051 9.039 -0.736 1 89.44 79 CYS A O 1
ATOM 628 N N . LEU A 1 80 ? 2.133 7.957 -0.258 1 91.38 80 LEU A N 1
ATOM 629 C CA . LEU A 1 80 ? 2.764 6.641 -0.234 1 91.38 80 LEU A CA 1
ATOM 630 C C . LEU A 1 80 ? 3.295 6.27 -1.614 1 91.38 80 LEU A C 1
ATOM 632 O O . LEU A 1 80 ? 4.23 5.477 -1.729 1 91.38 80 LEU A O 1
ATOM 636 N N . LYS A 1 81 ? 2.742 6.875 -2.578 1 84.38 81 LYS A N 1
ATOM 637 C CA . LYS A 1 81 ? 3.16 6.574 -3.943 1 84.38 81 LYS A CA 1
ATOM 638 C C . LYS A 1 81 ? 4.488 7.246 -4.273 1 84.38 81 LYS A C 1
ATOM 640 O O . LYS A 1 81 ? 5.117 6.926 -5.285 1 84.38 81 LYS A O 1
ATOM 645 N N . SER A 1 82 ? 4.934 8.055 -3.297 1 80.38 82 SER A N 1
ATOM 646 C CA . SER A 1 82 ? 6.141 8.836 -3.564 1 80.38 82 SER A CA 1
ATOM 647 C C . SER A 1 82 ? 7.344 8.258 -2.83 1 80.38 82 SER A C 1
ATOM 649 O O . SER A 1 82 ? 8.422 8.867 -2.818 1 80.38 82 SER A O 1
ATOM 651 N N . VAL A 1 83 ? 7.254 7.07 -2.225 1 82.69 83 VAL A N 1
ATOM 652 C CA . VAL A 1 83 ? 8.328 6.566 -1.38 1 82.69 83 VAL A CA 1
ATOM 653 C C . VAL A 1 83 ? 9.266 5.684 -2.205 1 82.69 83 VAL A C 1
ATOM 655 O O . VAL A 1 83 ? 10.109 4.977 -1.652 1 82.69 83 VAL A O 1
ATOM 658 N N . GLY A 1 84 ? 9.25 5.711 -3.422 1 76.06 84 GLY A N 1
ATOM 659 C CA . GLY A 1 84 ? 10.117 4.875 -4.234 1 76.06 84 GLY A CA 1
ATOM 660 C C . GLY A 1 84 ? 11.594 5.148 -4.012 1 76.06 84 GLY A C 1
ATOM 661 O O . GLY A 1 84 ? 11.977 6.254 -3.627 1 76.06 84 GLY A O 1
ATOM 662 N N . PHE A 1 85 ? 12.352 3.934 -3.977 1 66.25 85 PHE A N 1
ATOM 663 C CA . PHE A 1 85 ? 13.797 4.023 -3.799 1 66.25 85 PHE A CA 1
ATOM 664 C C . PHE A 1 85 ? 14.516 3.809 -5.121 1 66.25 85 PHE A C 1
ATOM 666 O O . PHE A 1 85 ? 14.039 3.07 -5.984 1 66.25 85 PHE A O 1
ATOM 673 N N . ILE A 1 86 ? 15.297 4.723 -5.512 1 58.28 86 ILE A N 1
ATOM 674 C CA . ILE A 1 86 ? 16.156 4.512 -6.672 1 58.28 86 ILE A CA 1
ATOM 675 C C . ILE A 1 86 ? 17.547 4.062 -6.215 1 58.28 86 ILE A C 1
ATOM 677 O O . ILE A 1 86 ? 18.25 4.809 -5.531 1 58.28 86 ILE A O 1
ATOM 681 N N . LYS A 1 87 ? 17.656 2.672 -6.023 1 53.53 87 LYS A N 1
ATOM 682 C CA . LYS A 1 87 ? 19.016 2.23 -5.75 1 53.53 87 LYS A CA 1
ATOM 683 C C . LYS A 1 87 ? 19.875 2.25 -7.016 1 53.53 87 LYS A C 1
ATOM 685 O O . LYS A 1 87 ? 19.375 1.95 -8.109 1 53.53 87 LYS A O 1
ATOM 690 N N . ASN A 1 88 ? 21.109 2.592 -6.848 1 55.25 88 ASN A N 1
ATOM 691 C CA . ASN A 1 88 ? 22.328 2.424 -7.625 1 55.25 88 ASN A CA 1
ATOM 692 C C . ASN A 1 88 ? 22.234 3.111 -8.984 1 55.25 88 ASN A C 1
ATOM 694 O O . ASN A 1 88 ? 22.25 2.449 -10.023 1 55.25 88 ASN A O 1
ATOM 698 N N . LEU A 1 89 ? 21.578 4.328 -9.148 1 52.41 89 LEU A N 1
ATOM 699 C CA . LEU A 1 89 ? 21.734 4.906 -10.477 1 52.41 89 LEU A CA 1
ATOM 700 C C . LEU A 1 89 ? 23.156 4.738 -10.984 1 52.41 89 LEU A C 1
ATOM 702 O O . LEU A 1 89 ? 23.375 4.391 -12.148 1 52.41 89 LEU A O 1
ATOM 706 N N . THR A 1 90 ? 24.141 5.102 -10.047 1 58.41 90 THR A N 1
ATOM 707 C CA . THR A 1 90 ? 25.578 4.852 -10.164 1 58.41 90 THR A CA 1
ATOM 708 C C . THR A 1 90 ? 26.156 4.367 -8.836 1 58.41 90 THR A C 1
ATOM 710 O O . THR A 1 90 ? 25.5 4.488 -7.793 1 58.41 90 THR A O 1
ATOM 713 N N . ASN A 1 91 ? 27.125 3.434 -8.805 1 64.38 91 ASN A N 1
ATOM 714 C CA . ASN A 1 91 ? 27.844 2.986 -7.613 1 64.38 91 ASN A CA 1
ATOM 715 C C . ASN A 1 91 ? 28.047 4.125 -6.621 1 64.38 91 ASN A C 1
ATOM 717 O O . ASN A 1 91 ? 28.406 3.889 -5.465 1 64.38 91 ASN A O 1
ATOM 721 N N . SER A 1 92 ? 27.609 5.332 -7.047 1 73.25 92 SER A N 1
ATOM 722 C CA . SER A 1 92 ? 27.922 6.484 -6.211 1 73.25 92 SER A CA 1
ATOM 723 C C . SER A 1 92 ? 26.656 7.148 -5.68 1 73.25 92 SER A C 1
ATOM 725 O O . SER A 1 92 ? 26.719 8.055 -4.844 1 73.25 92 SER A O 1
ATOM 727 N N . LEU A 1 93 ? 25.484 6.695 -6.141 1 75.19 93 LEU A N 1
ATOM 728 C CA . LEU A 1 93 ? 24.266 7.395 -5.738 1 75.19 93 LEU A CA 1
ATOM 729 C C . LEU A 1 93 ? 23.266 6.43 -5.117 1 75.19 93 LEU A C 1
ATOM 731 O O . LEU A 1 93 ? 22.922 5.406 -5.719 1 75.19 93 LEU A O 1
ATOM 735 N N . ALA A 1 94 ? 22.922 6.719 -3.783 1 77.56 94 ALA A N 1
ATOM 736 C CA . ALA A 1 94 ? 21.891 5.938 -3.1 1 77.56 94 ALA A CA 1
ATOM 737 C C . ALA A 1 94 ? 20.688 6.812 -2.734 1 77.56 94 ALA A C 1
ATOM 739 O O . ALA A 1 94 ? 20.859 7.922 -2.221 1 77.56 94 ALA A O 1
ATOM 740 N N . VAL A 1 95 ? 19.516 6.41 -3.127 1 79.94 95 VAL A N 1
ATOM 741 C CA . VAL A 1 95 ? 18.281 7.109 -2.766 1 79.94 95 VAL A CA 1
ATOM 742 C C . VAL A 1 95 ? 17.375 6.184 -1.958 1 79.94 95 VAL A C 1
ATOM 744 O O . VAL A 1 95 ? 17.141 5.039 -2.355 1 79.94 95 VAL A O 1
ATOM 747 N N . GLN A 1 96 ? 16.922 6.621 -0.754 1 87.69 96 GLN A N 1
ATOM 748 C CA . GLN A 1 96 ? 16.078 5.789 0.087 1 87.69 96 GLN A CA 1
ATOM 749 C C . GLN A 1 96 ? 14.984 6.625 0.762 1 87.69 96 GLN A C 1
ATOM 751 O O . GLN A 1 96 ? 15.234 7.766 1.159 1 87.69 96 GLN A O 1
ATOM 756 N N . PRO A 1 97 ? 13.844 6.039 0.854 1 89.5 97 PRO A N 1
ATOM 757 C CA . PRO A 1 97 ? 12.82 6.73 1.646 1 89.5 97 PRO A CA 1
ATOM 758 C C . PRO A 1 97 ? 13.07 6.629 3.148 1 89.5 97 PRO A C 1
ATOM 760 O O . PRO A 1 97 ? 13.352 5.543 3.66 1 89.5 97 PRO A O 1
ATOM 763 N N . VAL A 1 98 ? 12.992 7.758 3.809 1 92.69 98 VAL A N 1
ATOM 764 C CA . VAL A 1 98 ? 13.25 7.801 5.246 1 92.69 98 VAL A CA 1
ATOM 765 C C . VAL A 1 98 ? 12.242 8.727 5.922 1 92.69 98 VAL A C 1
ATOM 767 O O . VAL A 1 98 ? 11.539 9.492 5.254 1 92.69 98 VAL A O 1
ATOM 770 N N . VAL A 1 99 ? 12.164 8.531 7.168 1 94.62 99 VAL A N 1
ATOM 771 C CA . VAL A 1 99 ? 11.469 9.477 8.031 1 94.62 99 VAL A CA 1
ATOM 772 C C . VAL A 1 99 ? 12.469 10.195 8.922 1 94.62 99 VAL A C 1
ATOM 774 O O . VAL A 1 99 ? 13.328 9.57 9.539 1 94.62 99 VAL A O 1
ATOM 777 N N . ARG A 1 100 ? 12.336 11.5 8.906 1 92.19 100 ARG A N 1
ATOM 778 C CA . ARG A 1 100 ? 13.172 12.328 9.766 1 92.19 100 ARG A CA 1
ATOM 779 C C . ARG A 1 100 ? 12.383 12.852 10.961 1 92.19 100 ARG A C 1
ATOM 781 O O . ARG A 1 100 ? 11.25 13.32 10.805 1 92.19 100 ARG A O 1
ATOM 788 N N . TYR A 1 101 ? 13.039 12.703 12.156 1 90.75 101 TYR A N 1
ATOM 789 C CA . TYR A 1 101 ? 12.367 13.117 13.383 1 90.75 101 TYR A CA 1
ATOM 790 C C . TYR A 1 101 ? 13.367 13.664 14.391 1 90.75 101 TYR A C 1
ATOM 792 O O . TYR A 1 101 ? 14.578 13.68 14.133 1 90.75 101 TYR A O 1
ATOM 800 N N . GLY A 1 102 ? 12.82 14.242 15.461 1 85.38 102 GLY A N 1
ATOM 801 C CA . GLY A 1 102 ? 13.672 14.898 16.438 1 85.38 102 GLY A CA 1
ATOM 802 C C . GLY A 1 102 ? 13.938 16.359 16.125 1 85.38 102 GLY A C 1
ATOM 803 O O . GLY A 1 102 ? 13.609 16.828 15.031 1 85.38 102 GLY A O 1
ATOM 804 N N . ALA A 1 103 ? 14.492 17 17.094 1 78.31 103 ALA A N 1
ATOM 805 C CA . ALA A 1 103 ? 14.789 18.422 16.922 1 78.31 103 ALA A CA 1
ATOM 806 C C . ALA A 1 103 ? 15.688 18.641 15.711 1 78.31 103 ALA A C 1
ATOM 808 O O . ALA A 1 103 ? 16.75 18.016 15.586 1 78.31 103 ALA A O 1
ATOM 809 N N . GLY A 1 104 ? 15.25 19.484 14.727 1 75.81 104 GLY A N 1
ATOM 810 C CA . GLY A 1 104 ? 16.016 19.797 13.523 1 75.81 104 GLY A CA 1
ATOM 811 C C . GLY A 1 104 ? 16.109 18.625 12.57 1 75.81 104 GLY A C 1
ATOM 812 O O . GLY A 1 104 ? 16.859 18.672 11.594 1 75.81 104 GLY A O 1
ATOM 813 N N . GLY A 1 105 ? 15.43 17.562 12.977 1 78.94 105 GLY A N 1
ATOM 814 C CA . GLY A 1 105 ? 15.508 16.391 12.109 1 78.94 105 GLY A CA 1
ATOM 815 C C . GLY A 1 105 ? 16.812 15.641 12.234 1 78.94 105 GLY A C 1
ATOM 816 O O . GLY A 1 105 ? 17.375 15.164 11.242 1 78.94 105 GLY A O 1
ATOM 817 N N . SER A 1 106 ? 17.266 15.469 13.375 1 82.62 106 SER A N 1
ATOM 818 C CA . SER A 1 106 ? 18.594 14.906 13.617 1 82.62 106 SER A CA 1
ATOM 819 C C . SER A 1 106 ? 18.562 13.383 13.523 1 82.62 106 SER A C 1
ATOM 821 O O . SER A 1 106 ? 19.609 12.75 13.391 1 82.62 106 SER A O 1
ATOM 823 N N . LYS A 1 107 ? 17.422 12.836 13.562 1 91.19 107 LYS A N 1
ATOM 824 C CA . LYS A 1 107 ? 17.312 11.383 13.555 1 91.19 107 LYS A CA 1
ATOM 825 C C . LYS A 1 107 ? 16.531 10.898 12.336 1 91.19 107 LYS A C 1
ATOM 827 O O . LYS A 1 107 ? 15.695 11.617 11.789 1 91.19 107 LYS A O 1
ATOM 832 N N . LEU A 1 108 ? 16.922 9.617 11.938 1 93.38 108 LEU A N 1
ATOM 833 C CA . LEU A 1 108 ? 16.312 9.039 10.742 1 93.38 108 LEU A CA 1
ATOM 834 C C . LEU A 1 108 ? 15.867 7.602 11 1 93.38 108 LEU A C 1
ATOM 836 O O . LEU A 1 108 ? 16.453 6.902 11.828 1 93.38 108 LEU A O 1
ATOM 840 N N . ALA A 1 109 ? 14.828 7.242 10.359 1 95.81 109 ALA A N 1
ATOM 841 C CA . ALA A 1 109 ? 14.383 5.855 10.297 1 95.81 109 ALA A CA 1
ATOM 842 C C . ALA A 1 109 ? 14 5.469 8.867 1 95.81 109 ALA A C 1
ATOM 844 O O . ALA A 1 109 ? 13.367 6.25 8.156 1 95.81 109 ALA A O 1
ATOM 845 N N . LYS A 1 110 ? 14.398 4.285 8.469 1 94.5 110 LYS A N 1
ATOM 846 C CA . LYS A 1 110 ? 14.086 3.809 7.129 1 94.5 110 LYS A CA 1
ATOM 847 C C . LYS A 1 110 ? 12.609 3.432 7.004 1 94.5 110 LYS A C 1
ATOM 849 O O . LYS A 1 110 ? 12.016 2.93 7.957 1 94.5 110 LYS A O 1
ATOM 854 N N . VAL A 1 111 ? 12.031 3.686 5.836 1 95.62 111 VAL A N 1
ATOM 855 C CA . VAL A 1 111 ? 10.68 3.223 5.523 1 95.62 111 VAL A CA 1
ATOM 856 C C . VAL A 1 111 ? 10.719 1.745 5.141 1 95.62 111 VAL A C 1
ATOM 858 O O . VAL A 1 111 ? 11.477 1.344 4.258 1 95.62 111 VAL A O 1
ATOM 861 N N . MET A 1 112 ? 9.836 0.965 5.816 1 94.25 112 MET A N 1
ATOM 862 C CA . MET A 1 112 ? 9.852 -0.479 5.605 1 94.25 112 MET A CA 1
ATOM 863 C C . MET A 1 112 ? 8.688 -0.909 4.715 1 94.25 112 MET A C 1
ATOM 865 O O . MET A 1 112 ? 8.82 -1.848 3.93 1 94.25 112 MET A O 1
ATOM 869 N N . SER A 1 113 ? 7.578 -0.274 4.895 1 95.5 113 SER A N 1
ATOM 870 C CA . SER A 1 113 ? 6.371 -0.602 4.141 1 95.5 113 SER A CA 1
ATOM 871 C C . SER A 1 113 ? 5.453 0.609 4.016 1 95.5 113 SER A C 1
ATOM 873 O O . SER A 1 113 ? 5.508 1.526 4.836 1 95.5 113 SER A O 1
ATOM 875 N N . VAL A 1 114 ? 4.707 0.559 2.943 1 95.88 114 VAL A N 1
ATOM 876 C CA . VAL A 1 114 ? 3.594 1.495 2.844 1 95.88 114 VAL A CA 1
ATOM 877 C C . VAL A 1 114 ? 2.277 0.727 2.783 1 95.88 114 VAL A C 1
ATOM 879 O O . VAL A 1 114 ? 2.184 -0.307 2.117 1 95.88 114 VAL A O 1
ATOM 882 N N . ILE A 1 115 ? 1.302 1.188 3.504 1 97 115 ILE A N 1
ATOM 883 C CA . ILE A 1 115 ? 0.051 0.47 3.723 1 97 115 ILE A CA 1
ATOM 884 C C . ILE A 1 115 ? -1.127 1.343 3.299 1 97 115 ILE A C 1
ATOM 886 O O . ILE A 1 115 ? -1.387 2.385 3.906 1 97 115 ILE A O 1
ATOM 890 N N . HIS A 1 116 ? -1.836 0.88 2.266 1 94.75 116 HIS A N 1
ATOM 891 C CA . HIS A 1 116 ? -3.041 1.572 1.825 1 94.75 116 HIS A CA 1
ATOM 892 C C . HIS A 1 116 ? -4.297 0.876 2.344 1 94.75 116 HIS A C 1
ATOM 894 O O . HIS A 1 116 ? -4.328 -0.351 2.463 1 94.75 116 HIS A O 1
ATOM 900 N N . HIS A 1 117 ? -5.242 1.726 2.73 1 92.12 117 HIS A N 1
ATOM 901 C CA . HIS A 1 117 ? -6.594 1.19 2.807 1 92.12 117 HIS A CA 1
ATOM 902 C C . HIS A 1 117 ? -7.129 0.833 1.424 1 92.12 117 HIS A C 1
ATOM 904 O O . HIS A 1 117 ? -6.887 1.558 0.456 1 92.12 117 HIS A O 1
ATOM 910 N N . PRO A 1 118 ? -7.91 -0.252 1.283 1 89.19 118 PRO A N 1
ATOM 911 C CA . PRO A 1 118 ? -8.375 -0.651 -0.047 1 89.19 118 PRO A CA 1
ATOM 912 C C . PRO A 1 118 ? -9.164 0.451 -0.752 1 89.19 118 PRO A C 1
ATOM 914 O O . PRO A 1 118 ? -9.078 0.588 -1.975 1 89.19 118 PRO A O 1
ATOM 917 N N . SER A 1 119 ? -9.828 1.287 -0.007 1 87.31 119 SER A N 1
ATOM 918 C CA . SER A 1 119 ? -10.68 2.32 -0.588 1 87.31 119 SER A CA 1
ATOM 919 C C . SER A 1 119 ? -9.844 3.383 -1.303 1 87.31 119 SER A C 1
ATOM 921 O O . SER A 1 119 ? -10.383 4.184 -2.07 1 87.31 119 SER A O 1
ATOM 923 N N . PHE A 1 120 ? -8.562 3.412 -1.062 1 89.44 120 PHE A N 1
ATOM 924 C CA . PHE A 1 120 ? -7.688 4.348 -1.761 1 89.44 120 PHE A CA 1
ATOM 925 C C . PHE A 1 120 ? -7.711 4.09 -3.264 1 89.44 120 PHE A C 1
ATOM 927 O O . PHE A 1 120 ? -7.5 5.008 -4.059 1 89.44 120 PHE A O 1
ATOM 934 N N . TYR A 1 121 ? -7.973 2.928 -3.648 1 84.88 121 TYR A N 1
ATOM 935 C CA . TYR A 1 121 ? -7.898 2.547 -5.055 1 84.88 121 TYR A CA 1
ATOM 936 C C . TYR A 1 121 ? -9.289 2.502 -5.68 1 84.88 121 TYR A C 1
ATOM 938 O O . TYR A 1 121 ? -9.469 1.938 -6.762 1 84.88 121 TYR A O 1
ATOM 946 N N . ASP A 1 122 ? -10.211 3.07 -4.977 1 81.12 122 ASP A N 1
ATOM 947 C CA . ASP A 1 122 ? -11.539 3.205 -5.578 1 81.12 122 ASP A CA 1
ATOM 948 C C . ASP A 1 122 ? -11.469 4.012 -6.875 1 81.12 122 ASP A C 1
ATOM 950 O O . ASP A 1 122 ? -10.742 5.004 -6.957 1 81.12 122 ASP A O 1
ATOM 954 N N . PRO A 1 123 ? -12.227 3.551 -7.859 1 70.06 123 PRO A N 1
ATOM 955 C CA . PRO A 1 123 ? -12.203 4.273 -9.133 1 70.06 123 PRO A CA 1
ATOM 956 C C . PRO A 1 123 ? -12.609 5.738 -8.984 1 70.06 123 PRO A C 1
ATOM 958 O O . PRO A 1 123 ? -12.141 6.59 -9.742 1 70.06 123 PRO A O 1
ATOM 961 N N . GLU A 1 124 ? -13.531 6.004 -8.07 1 67.81 124 GLU A N 1
ATOM 962 C CA . GLU A 1 124 ? -13.883 7.387 -7.75 1 67.81 124 GLU A CA 1
ATOM 963 C C . GLU A 1 124 ? -13.203 7.844 -6.465 1 67.81 124 GLU A C 1
ATOM 965 O O . GLU A 1 124 ? -13.688 7.559 -5.367 1 67.81 124 GLU A O 1
ATOM 970 N N . PRO A 1 125 ? -12.109 8.398 -6.727 1 63.34 125 PRO A N 1
ATOM 971 C CA . PRO A 1 125 ? -11.352 8.781 -5.539 1 63.34 125 PRO A CA 1
ATOM 972 C C . PRO A 1 125 ? -12.109 9.758 -4.641 1 63.34 125 PRO A C 1
ATOM 974 O O . PRO A 1 125 ? -12.641 10.758 -5.125 1 63.34 125 PRO A O 1
ATOM 977 N N . LYS A 1 126 ? -12.273 9.312 -3.379 1 74.5 126 LYS A N 1
ATOM 978 C CA . LYS A 1 126 ? -12.836 10.172 -2.342 1 74.5 126 LYS A CA 1
ATOM 979 C C . LYS A 1 126 ? -11.75 10.711 -1.421 1 74.5 126 LYS A C 1
ATOM 981 O O . LYS A 1 126 ? -10.758 10.023 -1.16 1 74.5 126 LYS A O 1
ATOM 986 N N . ILE A 1 127 ? -11.938 11.906 -0.995 1 75.94 127 ILE A N 1
ATOM 987 C CA . ILE A 1 127 ? -10.992 12.531 -0.075 1 75.94 127 ILE A CA 1
ATOM 988 C C . ILE A 1 127 ? -10.828 11.656 1.164 1 75.94 127 ILE A C 1
ATOM 990 O O . ILE A 1 127 ? -9.711 11.492 1.674 1 75.94 127 ILE A O 1
ATOM 994 N N . GLN A 1 128 ? -11.875 11.008 1.535 1 82.31 128 GLN A N 1
ATOM 995 C CA . GLN A 1 128 ? -11.875 10.203 2.756 1 82.31 128 GLN A CA 1
ATOM 996 C C . GLN A 1 128 ? -11 8.969 2.602 1 82.31 128 GLN A C 1
ATOM 998 O O . GLN A 1 128 ? -10.539 8.391 3.594 1 82.31 128 GLN A O 1
ATOM 1003 N N . SER A 1 129 ? -10.75 8.656 1.364 1 85.62 129 SER A N 1
ATOM 1004 C CA . SER A 1 129 ? -9.977 7.441 1.127 1 85.62 129 SER A CA 1
ATOM 1005 C C . SER A 1 129 ? -8.484 7.75 0.989 1 85.62 129 SER A C 1
ATOM 1007 O O . SER A 1 129 ? -7.668 6.84 0.844 1 85.62 129 SER A O 1
ATOM 1009 N N . ASN A 1 130 ? -8.172 9.039 1.021 1 89 130 ASN A N 1
ATOM 1010 C CA . ASN A 1 130 ? -6.785 9.469 0.86 1 89 130 ASN A CA 1
ATOM 1011 C C . ASN A 1 130 ? -6.023 9.414 2.18 1 89 130 ASN A C 1
ATOM 1013 O O . ASN A 1 130 ? -5.602 10.445 2.705 1 89 130 ASN A O 1
ATOM 1017 N N . ILE A 1 131 ? -5.969 8.25 2.723 1 92.81 131 ILE A N 1
ATOM 1018 C CA . ILE A 1 131 ? -5.312 7.988 4 1 92.81 131 ILE A CA 1
ATOM 1019 C C . ILE A 1 131 ? -4.395 6.773 3.871 1 92.81 131 ILE A C 1
ATOM 1021 O O . ILE A 1 131 ? -4.727 5.809 3.176 1 92.81 131 ILE A O 1
ATOM 1025 N N . GLY A 1 132 ? -3.275 6.84 4.449 1 96.38 132 GLY A N 1
ATOM 1026 C CA . GLY A 1 132 ? -2.303 5.762 4.387 1 96.38 132 GLY A CA 1
ATOM 1027 C C . GLY A 1 132 ? -1.416 5.684 5.613 1 96.38 132 GLY A C 1
ATOM 1028 O O . GLY A 1 132 ? -1.374 6.621 6.418 1 96.38 132 GLY A O 1
ATOM 1029 N N . LEU A 1 133 ? -0.776 4.543 5.754 1 98 133 LEU A N 1
ATOM 1030 C CA . LEU A 1 133 ? 0.159 4.309 6.848 1 98 133 LEU A CA 1
ATOM 1031 C C . LEU A 1 133 ? 1.548 3.975 6.312 1 98 133 LEU A C 1
ATOM 1033 O O . LEU A 1 133 ? 1.678 3.348 5.258 1 98 133 LEU A O 1
ATOM 1037 N N . VAL A 1 134 ? 2.516 4.438 7.027 1 97.12 134 VAL A N 1
ATOM 1038 C CA . VAL A 1 134 ? 3.912 4.129 6.738 1 97.12 134 VAL A CA 1
ATOM 1039 C C . VAL A 1 134 ? 4.516 3.338 7.898 1 97.12 134 VAL A C 1
ATOM 1041 O O . VAL A 1 134 ? 4.449 3.77 9.055 1 97.12 134 VAL A O 1
ATOM 1044 N N . ARG A 1 135 ? 5.07 2.217 7.559 1 96.31 135 ARG A N 1
ATOM 1045 C CA . ARG A 1 135 ? 5.828 1.47 8.555 1 96.31 135 ARG A CA 1
ATOM 1046 C C . ARG A 1 135 ? 7.32 1.758 8.438 1 96.31 135 ARG A C 1
ATOM 1048 O O . ARG A 1 135 ? 7.887 1.693 7.348 1 96.31 135 ARG A O 1
ATOM 1055 N N . THR A 1 136 ? 7.902 2.002 9.617 1 95.94 136 THR A N 1
ATOM 1056 C CA . THR A 1 136 ? 9.312 2.359 9.648 1 95.94 136 THR A CA 1
ATOM 1057 C C . THR A 1 136 ? 10.086 1.461 10.609 1 95.94 136 THR A C 1
ATOM 1059 O O . THR A 1 136 ? 9.484 0.674 11.344 1 95.94 136 THR A O 1
ATOM 1062 N N . GLN A 1 137 ? 11.391 1.592 10.438 1 94.5 137 GLN A N 1
ATOM 1063 C CA . GLN A 1 137 ? 12.195 1.177 11.578 1 94.5 137 GLN A CA 1
ATOM 1064 C C . GLN A 1 137 ? 11.758 1.888 12.859 1 94.5 137 GLN A C 1
ATOM 1066 O O . GLN A 1 137 ? 11.016 2.873 12.805 1 94.5 137 GLN A O 1
ATOM 1071 N N . LEU A 1 138 ? 12.227 1.357 13.961 1 93.25 138 LEU A N 1
ATOM 1072 C CA . LEU A 1 138 ? 11.82 1.941 15.234 1 93.25 138 LEU A CA 1
ATOM 1073 C C . LEU A 1 138 ? 12.258 3.4 15.32 1 93.25 138 LEU A C 1
ATOM 1075 O O . LEU A 1 138 ? 13.398 3.732 15 1 93.25 138 LEU A O 1
ATOM 1079 N N . ILE A 1 139 ? 11.297 4.203 15.695 1 93.06 139 ILE A N 1
ATOM 1080 C CA . ILE A 1 139 ? 11.586 5.613 15.914 1 93.06 139 ILE A CA 1
ATOM 1081 C C . ILE A 1 139 ? 11.688 5.898 17.406 1 93.06 139 ILE A C 1
ATOM 1083 O O . ILE A 1 139 ? 10.906 5.371 18.203 1 93.06 139 ILE A O 1
ATOM 1087 N N . GLY A 1 140 ? 12.711 6.648 17.766 1 91.44 140 GLY A N 1
ATOM 1088 C CA . GLY A 1 140 ? 12.992 6.93 19.172 1 91.44 140 GLY A CA 1
ATOM 1089 C C . GLY A 1 140 ? 12.25 8.141 19.688 1 91.44 140 GLY A C 1
ATOM 1090 O O . GLY A 1 140 ? 12.859 9.047 20.266 1 91.44 140 GLY A O 1
ATOM 1091 N N . LEU A 1 141 ? 10.914 8.156 19.531 1 92.06 141 LEU A N 1
ATOM 1092 C CA . LEU A 1 141 ? 10.094 9.219 20.109 1 92.06 141 LEU A CA 1
ATOM 1093 C C . LEU A 1 141 ? 9.594 8.836 21.5 1 92.06 141 LEU A C 1
ATOM 1095 O O . LEU A 1 141 ? 9.5 7.652 21.812 1 92.06 141 LEU A O 1
ATOM 1099 N N . ASN A 1 142 ? 9.32 9.875 22.281 1 88.19 142 ASN A N 1
ATOM 1100 C CA . ASN A 1 142 ? 8.805 9.641 23.625 1 88.19 142 ASN A CA 1
ATOM 1101 C C . ASN A 1 142 ? 7.293 9.82 23.688 1 88.19 142 ASN A C 1
ATOM 1103 O O . ASN A 1 142 ? 6.66 9.445 24.672 1 88.19 142 ASN A O 1
ATOM 1107 N N . GLN A 1 143 ? 6.797 10.414 22.719 1 92.31 143 GLN A N 1
ATOM 1108 C CA . GLN A 1 143 ? 5.359 10.672 22.656 1 92.31 143 GLN A CA 1
ATOM 1109 C C . GLN A 1 143 ? 4.793 10.352 21.281 1 92.31 143 GLN A C 1
ATOM 1111 O O . GLN A 1 143 ? 5.406 10.672 20.266 1 92.31 143 GLN A O 1
ATOM 1116 N N . PHE A 1 144 ? 3.631 9.719 21.312 1 95.5 144 PHE A N 1
ATOM 1117 C CA . PHE A 1 144 ? 2.934 9.375 20.078 1 95.5 144 PHE A CA 1
ATOM 1118 C C . PHE A 1 144 ? 1.531 9.977 20.062 1 95.5 144 PHE A C 1
ATOM 1120 O O . PHE A 1 144 ? 0.958 10.25 21.125 1 95.5 144 PHE A O 1
ATOM 1127 N N . ALA A 1 145 ? 1.055 10.211 18.891 1 97.19 145 ALA A N 1
ATOM 1128 C CA . ALA A 1 145 ? -0.266 10.812 18.75 1 97.19 145 ALA A CA 1
ATOM 1129 C C . ALA A 1 145 ? -1.37 9.805 19.047 1 97.19 145 ALA A C 1
ATOM 1131 O O . ALA A 1 145 ? -1.215 8.609 18.766 1 97.19 145 ALA A O 1
ATOM 1132 N N . LYS A 1 146 ? -2.443 10.359 19.547 1 96.31 146 LYS A N 1
ATOM 1133 C CA . LYS A 1 146 ? -3.678 9.594 19.703 1 96.31 146 LYS A CA 1
ATOM 1134 C C . LYS A 1 146 ? -4.746 10.07 18.719 1 96.31 146 LYS A C 1
ATOM 1136 O O . LYS A 1 146 ? -4.758 11.242 18.328 1 96.31 146 LYS A O 1
ATOM 1141 N N . LEU A 1 147 ? -5.566 9.141 18.391 1 97.12 147 LEU A N 1
ATOM 1142 C CA . LEU A 1 147 ? -6.66 9.5 17.5 1 97.12 147 LEU A CA 1
ATOM 1143 C C . LEU A 1 147 ? -7.863 10.008 18.281 1 97.12 147 LEU A C 1
ATOM 1145 O O . LEU A 1 147 ? -8.18 9.477 19.344 1 97.12 147 LEU A O 1
ATOM 1149 N N . SER A 1 148 ? -8.461 11.016 17.719 1 95.38 148 SER A N 1
ATOM 1150 C CA . SER A 1 148 ? -9.688 11.539 18.312 1 95.38 148 SER A CA 1
ATOM 1151 C C . SER A 1 148 ? -10.914 10.766 17.844 1 95.38 148 SER A C 1
ATOM 1153 O O . SER A 1 148 ? -11.016 10.422 16.656 1 95.38 148 SER A O 1
ATOM 1155 N N . GLU A 1 149 ? -11.82 10.562 18.75 1 92.62 149 GLU A N 1
ATOM 1156 C CA . GLU A 1 149 ? -13.094 9.93 18.391 1 92.62 149 GLU A CA 1
ATOM 1157 C C . GLU A 1 149 ? -14.125 10.969 17.984 1 92.62 149 GLU A C 1
ATOM 1159 O O . GLU A 1 149 ? -15.242 10.617 17.594 1 92.62 149 GLU A O 1
ATOM 1164 N N . LEU A 1 150 ? -13.695 12.188 18 1 85.88 150 LEU A N 1
ATOM 1165 C CA . LEU A 1 150 ? -14.617 13.273 17.672 1 85.88 150 LEU A CA 1
ATOM 1166 C C . LEU A 1 150 ? -14.82 13.375 16.172 1 85.88 150 LEU A C 1
ATOM 1168 O O . LEU A 1 150 ? -13.898 13.117 15.398 1 85.88 150 LEU A O 1
ATOM 1172 N N . ASP A 1 151 ? -16.062 13.742 15.828 1 78.25 151 ASP A N 1
ATOM 1173 C CA . ASP A 1 151 ? -16.344 14.133 14.453 1 78.25 151 ASP A CA 1
ATOM 1174 C C . ASP A 1 151 ? -16.312 15.648 14.289 1 78.25 151 ASP A C 1
ATOM 1176 O O . ASP A 1 151 ? -16.188 16.375 15.281 1 78.25 151 ASP A O 1
ATOM 1180 N N . MET A 1 152 ? -16.375 16.016 13.047 1 75.19 152 MET A N 1
ATOM 1181 C CA . MET A 1 152 ? -16.266 17.453 12.773 1 75.19 152 MET A CA 1
ATOM 1182 C C . MET A 1 152 ? -17.422 18.219 13.422 1 75.19 152 MET A C 1
ATOM 1184 O O . MET A 1 152 ? -17.25 19.359 13.828 1 75.19 152 MET A O 1
ATOM 1188 N N . ILE A 1 153 ? -18.531 17.547 13.445 1 70.38 153 ILE A N 1
ATOM 1189 C CA . ILE A 1 153 ? -19.703 18.172 14.016 1 70.38 153 ILE A CA 1
ATOM 1190 C C . ILE A 1 153 ? -19.469 18.438 15.508 1 70.38 153 ILE A C 1
ATOM 1192 O O . ILE A 1 153 ? -19.922 19.453 16.031 1 70.38 153 ILE A O 1
ATOM 1196 N N . GLY A 1 154 ? -18.688 17.625 16.078 1 67.12 154 GLY A N 1
ATOM 1197 C CA . GLY A 1 154 ? -18.422 17.75 17.5 1 67.12 154 GLY A CA 1
ATOM 1198 C C . GLY A 1 154 ? -17.438 18.844 17.844 1 67.12 154 GLY A C 1
ATOM 1199 O O . GLY A 1 154 ? -17.266 19.188 19.016 1 67.12 154 GLY A O 1
ATOM 1200 N N . VAL A 1 155 ? -16.797 19.406 16.906 1 75.94 155 VAL A N 1
ATOM 1201 C CA . VAL A 1 155 ? -15.766 20.406 17.156 1 75.94 155 VAL A CA 1
ATOM 1202 C C . VAL A 1 155 ? -16.422 21.766 17.422 1 75.94 155 VAL A C 1
ATOM 1204 O O . VAL A 1 155 ? -15.914 22.562 18.219 1 75.94 155 VAL A O 1
ATOM 1207 N N . GLY A 1 156 ? -17.656 21.938 16.969 1 69.06 156 GLY A N 1
ATOM 1208 C CA . GLY A 1 156 ? -18.297 23.219 17.156 1 69.06 156 GLY A CA 1
ATOM 1209 C C . GLY A 1 156 ? -17.469 24.391 16.688 1 69.06 156 GLY A C 1
ATOM 1210 O O . GLY A 1 156 ? -16.859 24.328 15.609 1 69.06 156 GLY A O 1
ATOM 1211 N N . ASN A 1 157 ? -17.469 25.531 17.359 1 73.62 157 ASN A N 1
ATOM 1212 C CA . ASN A 1 157 ? -16.781 26.766 17 1 73.62 157 ASN A CA 1
ATOM 1213 C C . ASN A 1 157 ? -15.422 26.875 17.688 1 73.62 157 ASN A C 1
ATOM 1215 O O . ASN A 1 157 ? -14.938 27.969 17.953 1 73.62 157 ASN A O 1
ATOM 1219 N N . ARG A 1 158 ? -14.844 25.703 17.828 1 79.75 158 ARG A N 1
ATOM 1220 C CA . ARG A 1 158 ? -13.555 25.703 18.516 1 79.75 158 ARG A CA 1
ATOM 1221 C C . ARG A 1 158 ? -12.406 25.844 17.531 1 79.75 158 ARG A C 1
ATOM 1223 O O . ARG A 1 158 ? -12.547 25.531 16.344 1 79.75 158 ARG A O 1
ATOM 1230 N N . VAL A 1 159 ? -11.352 26.375 18.141 1 86.12 159 VAL A N 1
ATOM 1231 C CA . VAL A 1 159 ? -10.141 26.531 17.344 1 86.12 159 VAL A CA 1
ATOM 1232 C C . VAL A 1 159 ? -9.383 25.203 17.297 1 86.12 159 VAL A C 1
ATOM 1234 O O . VAL A 1 159 ? -9.141 24.562 18.328 1 86.12 159 VAL A O 1
ATOM 1237 N N . ILE A 1 160 ? -9.133 24.75 16.141 1 90.5 160 ILE A N 1
ATOM 1238 C CA . ILE A 1 160 ? -8.32 23.547 15.906 1 90.5 160 ILE A CA 1
ATOM 1239 C C . ILE A 1 160 ? -7.09 23.922 15.078 1 90.5 160 ILE A C 1
ATOM 1241 O O . ILE A 1 160 ? -6.938 25.062 14.648 1 90.5 160 ILE A O 1
ATOM 1245 N N . ALA A 1 161 ? -6.184 22.969 15.008 1 93.38 161 ALA A N 1
ATOM 1246 C CA . ALA A 1 161 ? -4.93 23.281 14.32 1 93.38 161 ALA A CA 1
ATOM 1247 C C . ALA A 1 161 ? -4.617 22.234 13.25 1 93.38 161 ALA A C 1
ATOM 1249 O O . ALA A 1 161 ? -4.844 21.047 13.453 1 93.38 161 ALA A O 1
ATOM 1250 N N . LEU A 1 162 ? -4.215 22.75 12.156 1 92.31 162 LEU A N 1
ATOM 1251 C CA . LEU A 1 162 ? -3.668 21.922 11.086 1 92.31 162 LEU A CA 1
ATOM 1252 C C . LEU A 1 162 ? -2.164 22.125 10.953 1 92.31 162 LEU A C 1
ATOM 1254 O O . LEU A 1 162 ? -1.701 23.25 10.766 1 92.31 162 LEU A O 1
ATOM 1258 N N . ALA A 1 163 ? -1.424 21.031 11.102 1 93.81 163 ALA A N 1
ATOM 1259 C CA . ALA A 1 163 ? 0.032 21.141 11.086 1 93.81 163 ALA A CA 1
ATOM 1260 C C . ALA A 1 163 ? 0.626 20.375 9.906 1 93.81 163 ALA A C 1
ATOM 1262 O O . ALA A 1 163 ? 0.053 19.391 9.453 1 93.81 163 ALA A O 1
ATOM 1263 N N . GLY A 1 164 ? 1.761 20.859 9.398 1 91.81 164 GLY A N 1
ATOM 1264 C CA . GLY A 1 164 ? 2.457 20.188 8.32 1 91.81 164 GLY A CA 1
ATOM 1265 C C . GLY A 1 164 ? 3.811 20.797 8.008 1 91.81 164 GLY A C 1
ATOM 1266 O O . GLY A 1 164 ? 4.016 21.984 8.203 1 91.81 164 GLY A O 1
ATOM 1267 N N . TYR A 1 165 ? 4.688 19.969 7.547 1 89 165 TYR A N 1
ATOM 1268 C CA . TYR A 1 165 ? 5.984 20.438 7.074 1 89 165 TYR A CA 1
ATOM 1269 C C . TYR A 1 165 ? 5.883 20.984 5.652 1 89 165 TYR A C 1
ATOM 1271 O O . TYR A 1 165 ? 5.32 20.328 4.773 1 89 165 TYR A O 1
ATOM 1279 N N . ARG A 1 166 ? 6.41 22.094 5.52 1 78.81 166 ARG A N 1
ATOM 1280 C CA . ARG A 1 166 ? 6.473 22.703 4.191 1 78.81 166 ARG A CA 1
ATOM 1281 C C . ARG A 1 166 ? 7.906 22.75 3.68 1 78.81 166 ARG A C 1
ATOM 1283 O O . ARG A 1 166 ? 8.82 23.109 4.426 1 78.81 166 ARG A O 1
ATOM 1290 N N . ALA A 1 167 ? 7.957 22.391 2.363 1 72.88 167 ALA A N 1
ATOM 1291 C CA . ALA A 1 167 ? 9.273 22.484 1.746 1 72.88 167 ALA A CA 1
ATOM 1292 C C . ALA A 1 167 ? 9.695 23.938 1.565 1 72.88 167 ALA A C 1
ATOM 1294 O O . ALA A 1 167 ? 8.891 24.781 1.183 1 72.88 167 ALA A O 1
ATOM 1295 N N . ILE A 1 168 ? 10.727 24.281 2.168 1 66.94 168 ILE A N 1
ATOM 1296 C CA . ILE A 1 168 ? 11.242 25.625 1.979 1 66.94 168 ILE A CA 1
ATOM 1297 C C . ILE A 1 168 ? 12.398 25.609 0.982 1 66.94 168 ILE A C 1
ATOM 1299 O O . ILE A 1 168 ? 13.164 24.641 0.93 1 66.94 168 ILE A O 1
ATOM 1303 N N . LYS A 1 169 ? 12.227 26.312 -0.299 1 59.5 169 LYS A N 1
ATOM 1304 C CA . LYS A 1 169 ? 13.148 26.406 -1.429 1 59.5 169 LYS A CA 1
ATOM 1305 C C . LYS A 1 169 ? 14.578 26.672 -0.957 1 59.5 169 LYS A C 1
ATOM 1307 O O . LYS A 1 169 ? 15.492 26.781 -1.771 1 59.5 169 LYS A O 1
ATOM 1312 N N . LYS A 1 170 ? 15.086 26.656 0.185 1 50.22 170 LYS A N 1
ATOM 1313 C CA . LYS A 1 170 ? 16.5 27 0.198 1 50.22 170 LYS A CA 1
ATOM 1314 C C . LYS A 1 170 ? 17.359 25.859 -0.353 1 50.22 170 LYS A C 1
ATOM 1316 O O . LYS A 1 170 ? 17.391 24.766 0.219 1 50.22 170 LYS A O 1
ATOM 1321 N N . SER A 1 171 ? 17.469 25.828 -1.582 1 45.31 171 SER A N 1
ATOM 1322 C CA . SER A 1 171 ? 18.234 24.906 -2.418 1 45.31 171 SER A CA 1
ATOM 1323 C C . SER A 1 171 ? 19.688 24.844 -1.982 1 45.31 171 SER A C 1
ATOM 1325 O O . SER A 1 171 ? 20.297 25.875 -1.66 1 45.31 171 SER A O 1
ATOM 1327 N N . VAL A 1 172 ? 20.109 23.953 -1.262 1 43.16 172 VAL A N 1
ATOM 1328 C CA . VAL A 1 172 ? 21.562 23.891 -1.249 1 43.16 172 VAL A CA 1
ATOM 1329 C C . VAL A 1 172 ? 22.078 23.531 -2.641 1 43.16 172 VAL A C 1
ATOM 1331 O O . VAL A 1 172 ? 21.641 22.547 -3.234 1 43.16 172 VAL A O 1
ATOM 1334 N N . ARG A 1 173 ? 22.609 24.594 -3.246 1 41.91 173 ARG A N 1
ATOM 1335 C CA . ARG A 1 173 ? 23.328 24.406 -4.5 1 41.91 173 ARG A CA 1
ATOM 1336 C C . ARG A 1 173 ? 24.5 23.438 -4.312 1 41.91 173 ARG A C 1
ATOM 1338 O O . ARG A 1 173 ? 25.344 23.641 -3.432 1 41.91 173 ARG A O 1
ATOM 1345 N N . THR A 1 174 ? 24.328 22.125 -4.602 1 41.03 174 THR A N 1
ATOM 1346 C CA . THR A 1 174 ? 25.562 21.391 -4.758 1 41.03 174 THR A CA 1
ATOM 1347 C C . THR A 1 174 ? 26.078 21.469 -6.195 1 41.03 174 THR A C 1
ATOM 1349 O O . THR A 1 174 ? 25.391 22.016 -7.066 1 41.03 174 THR A O 1
ATOM 1352 N N . GLU A 1 175 ? 27.391 21.219 -6.414 1 41.88 175 GLU A N 1
ATOM 1353 C CA . GLU A 1 175 ? 27.984 21.188 -7.746 1 41.88 175 GLU A CA 1
ATOM 1354 C C . GLU A 1 175 ? 27.078 20.484 -8.742 1 41.88 175 GLU A C 1
ATOM 1356 O O . GLU A 1 175 ? 27.141 20.75 -9.945 1 41.88 175 GLU A O 1
ATOM 1361 N N . MET A 1 176 ? 26.5 19.594 -8.328 1 39.59 176 MET A N 1
ATOM 1362 C CA . MET A 1 176 ? 25.797 18.688 -9.242 1 39.59 176 MET A CA 1
ATOM 1363 C C . MET A 1 176 ? 24.328 19.062 -9.352 1 39.59 176 MET A C 1
ATOM 1365 O O . MET A 1 176 ? 23.547 18.375 -10.023 1 39.59 176 MET A O 1
ATOM 1369 N N . GLY A 1 177 ? 23.828 20.031 -8.844 1 41.16 177 GLY A N 1
ATOM 1370 C CA . GLY A 1 177 ? 22.5 20.625 -8.977 1 41.16 177 GLY A CA 1
ATOM 1371 C C . GLY A 1 177 ? 21.891 21.031 -7.656 1 41.16 177 GLY A C 1
ATOM 1372 O O . GLY A 1 177 ? 22.562 21.062 -6.629 1 41.16 177 GLY A O 1
ATOM 1373 N N . ARG A 1 178 ? 20.766 21.625 -7.715 1 40.56 178 ARG A N 1
ATOM 1374 C CA . ARG A 1 178 ? 20.031 22.203 -6.59 1 40.56 178 ARG A CA 1
ATOM 1375 C C . ARG A 1 178 ? 19.453 21.109 -5.699 1 40.56 178 ARG A C 1
ATOM 1377 O O . ARG A 1 178 ? 18.859 20.156 -6.191 1 40.56 178 ARG A O 1
ATOM 1384 N N . VAL A 1 179 ? 20.172 20.703 -4.711 1 44.22 179 VAL A N 1
ATOM 1385 C CA . VAL A 1 179 ? 19.656 19.781 -3.711 1 44.22 179 VAL A CA 1
ATOM 1386 C C . VAL A 1 179 ? 18.594 20.469 -2.855 1 44.22 179 VAL A C 1
ATOM 1388 O O . VAL A 1 179 ? 18.859 21.516 -2.26 1 44.22 179 VAL A O 1
ATOM 1391 N N . TYR A 1 180 ? 17.516 20.484 -3.084 1 44.31 180 TYR A N 1
ATOM 1392 C CA . TYR A 1 180 ? 16.406 21.219 -2.498 1 44.31 180 TYR A CA 1
ATOM 1393 C C . TYR A 1 180 ? 16.359 21.031 -0.985 1 44.31 180 TYR A C 1
ATOM 1395 O O . TYR A 1 180 ? 17.031 20.141 -0.444 1 44.31 180 TYR A O 1
ATOM 1403 N N . LYS A 1 181 ? 15.352 20.656 -0.094 1 52.66 181 LYS A N 1
ATOM 1404 C CA . LYS A 1 181 ? 14.164 21.234 0.534 1 52.66 181 LYS A CA 1
ATOM 1405 C C . LYS A 1 181 ? 14.164 20.969 2.037 1 52.66 181 LYS A C 1
ATOM 1407 O O . LYS A 1 181 ? 13.859 19.859 2.482 1 52.66 181 LYS A O 1
ATOM 1412 N N . ALA A 1 182 ? 14.969 21.828 2.74 1 58.22 182 ALA A N 1
ATOM 1413 C CA . ALA A 1 182 ? 14.617 22.031 4.141 1 58.22 182 ALA A CA 1
ATOM 1414 C C . ALA A 1 182 ? 13.109 22.203 4.312 1 58.22 182 ALA A C 1
ATOM 1416 O O . ALA A 1 182 ? 12.398 22.531 3.359 1 58.22 182 ALA A O 1
ATOM 1417 N N . SER A 1 183 ? 12.57 21.5 5.297 1 73.5 183 SER A N 1
ATOM 1418 C CA . SER A 1 183 ? 11.156 21.656 5.621 1 73.5 183 SER A CA 1
ATOM 1419 C C . SER A 1 183 ? 10.961 22.344 6.969 1 73.5 183 SER A C 1
ATOM 1421 O O . SER A 1 183 ? 11.844 22.281 7.832 1 73.5 183 SER A O 1
ATOM 1423 N N . GLN A 1 184 ? 10.07 23.281 7.031 1 83.5 184 GLN A N 1
ATOM 1424 C CA . GLN A 1 184 ? 9.648 23.938 8.266 1 83.5 184 GLN A CA 1
ATOM 1425 C C . GLN A 1 184 ? 8.227 23.531 8.648 1 83.5 184 GLN A C 1
ATOM 1427 O O . GLN A 1 184 ? 7.348 23.438 7.793 1 83.5 184 GLN A O 1
ATOM 1432 N N . LEU A 1 185 ? 8.172 23.344 9.984 1 90.69 185 LEU A N 1
ATOM 1433 C CA . LEU A 1 185 ? 6.848 22.969 10.484 1 90.69 185 LEU A CA 1
ATOM 1434 C C . LEU A 1 185 ? 5.938 24.188 10.57 1 90.69 185 LEU A C 1
ATOM 1436 O O . LEU A 1 185 ? 6.285 25.188 11.211 1 90.69 185 LEU A O 1
ATOM 1440 N N . GLN A 1 186 ? 4.812 24.062 9.891 1 90.25 186 GLN A N 1
ATOM 1441 C CA . GLN A 1 186 ? 3.807 25.109 9.906 1 90.25 186 GLN A CA 1
ATOM 1442 C C . GLN A 1 186 ? 2.523 24.641 10.586 1 90.25 186 GLN A C 1
ATOM 1444 O O . GLN A 1 186 ? 2.139 23.469 10.453 1 90.25 186 GLN A O 1
ATOM 1449 N N . VAL A 1 187 ? 1.912 25.578 11.32 1 93.06 187 VAL A N 1
ATOM 1450 C CA . VAL A 1 187 ? 0.637 25.297 11.969 1 93.06 187 VAL A CA 1
ATOM 1451 C C . VAL A 1 187 ? -0.4 26.344 11.555 1 93.06 187 VAL A C 1
ATOM 1453 O O . VAL A 1 187 ? -0.168 27.547 11.68 1 93.06 187 VAL A O 1
ATOM 1456 N N . LEU A 1 188 ? -1.486 25.844 11.008 1 89.69 188 LEU A N 1
ATOM 1457 C CA . LEU A 1 188 ? -2.652 26.672 10.719 1 89.69 188 LEU A CA 1
ATOM 1458 C C . LEU A 1 188 ? -3.707 26.531 11.812 1 89.69 188 LEU A C 1
ATOM 1460 O O . LEU A 1 188 ? -4.148 25.422 12.109 1 89.69 188 LEU A O 1
ATOM 1464 N N . ARG A 1 189 ? -4.035 27.672 12.367 1 90.31 189 ARG A N 1
ATOM 1465 C CA . ARG A 1 189 ? -5.152 27.656 13.312 1 90.31 189 ARG A CA 1
ATOM 1466 C C . ARG A 1 189 ? -6.469 27.953 12.602 1 90.31 189 ARG A C 1
ATOM 1468 O O . ARG A 1 189 ? -6.57 28.938 11.867 1 90.31 189 ARG A O 1
ATOM 1475 N N . LEU A 1 190 ? -7.348 27.016 12.859 1 85.38 190 LEU A N 1
ATOM 1476 C CA . LEU A 1 190 ? -8.617 27.047 12.133 1 85.38 190 LEU A CA 1
ATOM 1477 C C . LEU A 1 190 ? -9.789 27.109 13.102 1 85.38 190 LEU A C 1
ATOM 1479 O O . LEU A 1 190 ? -9.703 26.594 14.219 1 85.38 190 LEU A O 1
ATOM 1483 N N . VAL A 1 191 ? -10.859 27.797 12.664 1 82.62 191 VAL A N 1
ATOM 1484 C CA . VAL A 1 191 ? -12.148 27.688 13.344 1 82.62 191 VAL A CA 1
ATOM 1485 C C . VAL A 1 191 ? -13.148 26.969 12.445 1 82.62 191 VAL A C 1
ATOM 1487 O O . VAL A 1 191 ? -13.234 27.25 11.242 1 82.62 191 VAL A O 1
ATOM 1490 N N . VAL A 1 192 ? -13.695 25.906 13.047 1 75.75 192 VAL A N 1
ATOM 1491 C CA . VAL A 1 192 ? -14.719 25.172 12.305 1 75.75 192 VAL A CA 1
ATOM 1492 C C . VAL A 1 192 ? -16.047 25.938 12.375 1 75.75 192 VAL A C 1
ATOM 1494 O O . VAL A 1 192 ? -16.5 26.281 13.461 1 75.75 192 VAL A O 1
ATOM 1497 N N . MET A 1 193 ? -16.562 26.281 11.195 1 69.56 193 MET A N 1
ATOM 1498 C CA . MET A 1 193 ? -17.844 27 11.156 1 69.56 193 MET A CA 1
ATOM 1499 C C . MET A 1 193 ? -19 26.047 10.891 1 69.56 193 MET A C 1
ATOM 1501 O O . MET A 1 193 ? -18.906 25.188 10.008 1 69.56 193 MET A O 1
ATOM 1505 N N . PRO A 1 194 ? -19.984 26 11.906 1 59.78 194 PRO A N 1
ATOM 1506 C CA . PRO A 1 194 ? -21.141 25.141 11.695 1 59.78 194 PRO A CA 1
ATOM 1507 C C . PRO A 1 194 ? -21.828 25.391 10.359 1 59.78 194 PRO A C 1
ATOM 1509 O O . PRO A 1 194 ? -21.656 26.438 9.75 1 59.78 194 PRO A O 1
ATOM 1512 N N . HIS A 1 195 ? -22.578 24.422 9.812 1 53.84 195 HIS A N 1
ATOM 1513 C CA . HIS A 1 195 ? -23.344 24.359 8.562 1 53.84 195 HIS A CA 1
ATOM 1514 C C . HIS A 1 195 ? -24.234 25.578 8.398 1 53.84 195 HIS A C 1
ATOM 1516 O O . HIS A 1 195 ? -25.031 25.641 7.469 1 53.84 195 HIS A O 1
ATOM 1522 N N . ASP A 1 196 ? -24.328 26.547 9.164 1 46.59 196 ASP A N 1
ATOM 1523 C CA . ASP A 1 196 ? -25.453 27.422 8.828 1 46.59 196 ASP A CA 1
ATOM 1524 C C . ASP A 1 196 ? -25.438 27.812 7.352 1 46.59 196 ASP A C 1
ATOM 1526 O O . ASP A 1 196 ? -24.453 27.547 6.648 1 46.59 196 ASP A O 1
ATOM 1530 N N . ASN A 1 197 ? -26.375 29.031 7.086 1 41.22 197 ASN A N 1
ATOM 1531 C CA . ASN A 1 197 ? -26.828 29.766 5.906 1 41.22 197 ASN A CA 1
ATOM 1532 C C . ASN A 1 197 ? -25.641 30.203 5.039 1 41.22 197 ASN A C 1
ATOM 1534 O O . ASN A 1 197 ? -25.422 31.406 4.855 1 41.22 197 ASN A O 1
ATOM 1538 N N . GLN A 1 198 ? -24.625 29.672 5.262 1 43.25 198 GLN A N 1
ATOM 1539 C CA . GLN A 1 198 ? -23.672 30.406 4.449 1 43.25 198 GLN A CA 1
ATOM 1540 C C . GLN A 1 198 ? -24.094 30.438 2.986 1 43.25 198 GLN A C 1
ATOM 1542 O O . GLN A 1 198 ? -24.391 29.406 2.393 1 43.25 198 GLN A O 1
ATOM 1547 N N . ILE A 1 199 ? -24.797 31.484 2.68 1 38.62 199 ILE A N 1
ATOM 1548 C CA . ILE A 1 199 ? -25.062 31.875 1.299 1 38.62 199 ILE A CA 1
ATOM 1549 C C . ILE A 1 199 ? -23.859 31.516 0.421 1 38.62 199 ILE A C 1
ATOM 1551 O O . ILE A 1 199 ? -22.766 32.031 0.613 1 38.62 199 ILE A O 1
ATOM 1555 N N . VAL A 1 200 ? -23.75 30.297 0.074 1 40.94 200 VAL A N 1
ATOM 1556 C CA . VAL A 1 200 ? -22.844 30.047 -1.035 1 40.94 200 VAL A CA 1
ATOM 1557 C C . VAL A 1 200 ? -23.031 31.109 -2.115 1 40.94 200 VAL A C 1
ATOM 1559 O O . VAL A 1 200 ? -24.031 31.078 -2.846 1 40.94 200 VAL A O 1
ATOM 1562 N N . SER A 1 201 ? -23.078 32.375 -1.729 1 37.88 201 SER A N 1
ATOM 1563 C CA . SER A 1 201 ? -23.234 33.219 -2.895 1 37.88 201 SER A CA 1
ATOM 1564 C C . SER A 1 201 ? -22.516 32.656 -4.105 1 37.88 201 SER A C 1
ATOM 1566 O O . SER A 1 201 ? -23.141 32.25 -5.078 1 37.88 201 SER A O 1
ATOM 1568 N N . GLY A 1 202 ? -21.359 33.625 -4.551 1 35.78 202 GLY A N 1
ATOM 1569 C CA . GLY A 1 202 ? -20.703 33.656 -5.852 1 35.78 202 GLY A CA 1
ATOM 1570 C C . GLY A 1 202 ? -19.984 32.344 -6.188 1 35.78 202 GLY A C 1
ATOM 1571 O O . GLY A 1 202 ? -19.906 31.438 -5.359 1 35.78 202 GLY A O 1
ATOM 1572 N N . HIS A 1 203 ? -19.453 32.312 -7.52 1 34.75 203 HIS A N 1
ATOM 1573 C CA . HIS A 1 203 ? -18.703 31.234 -8.164 1 34.75 203 HIS A CA 1
ATOM 1574 C C . HIS A 1 203 ? -17.641 30.656 -7.238 1 34.75 203 HIS A C 1
ATOM 1576 O O . HIS A 1 203 ? -16.641 31.328 -6.945 1 34.75 203 HIS A O 1
ATOM 1582 N N . PRO A 1 204 ? -17.969 30.031 -6.148 1 40.69 204 PRO A N 1
ATOM 1583 C CA . PRO A 1 204 ? -16.859 29.516 -5.332 1 40.69 204 PRO A CA 1
ATOM 1584 C C . PRO A 1 204 ? -15.68 29.047 -6.172 1 40.69 204 PRO A C 1
ATOM 1586 O O . PRO A 1 204 ? -15.852 28.328 -7.152 1 40.69 204 PRO A O 1
ATOM 1589 N N . MET A 1 205 ? -14.742 29.844 -6.496 1 40.34 205 MET A N 1
ATOM 1590 C CA . MET A 1 205 ? -13.547 29.281 -7.133 1 40.34 205 MET A CA 1
ATOM 1591 C C . MET A 1 205 ? -13.203 27.922 -6.551 1 40.34 205 MET A C 1
ATOM 1593 O O . MET A 1 205 ? -12.961 27.797 -5.352 1 40.34 205 MET A O 1
ATOM 1597 N N . LYS A 1 206 ? -13.789 26.875 -7.086 1 47.28 206 LYS A N 1
ATOM 1598 C CA . LYS A 1 206 ? -13.539 25.469 -6.773 1 47.28 206 LYS A CA 1
ATOM 1599 C C . LYS A 1 206 ? -12.062 25.234 -6.473 1 47.28 206 LYS A C 1
ATOM 1601 O O . LYS A 1 206 ? -11.203 25.406 -7.344 1 47.28 206 LYS A O 1
ATOM 1606 N N . CYS A 1 207 ? -11.539 25.719 -5.332 1 51.34 207 CYS A N 1
ATOM 1607 C CA . CYS A 1 207 ? -10.203 25.234 -4.98 1 51.34 207 CYS A CA 1
ATOM 1608 C C . CYS A 1 207 ? -10.078 23.734 -5.254 1 51.34 207 CYS A C 1
ATOM 1610 O O . CYS A 1 207 ? -10.719 22.922 -4.586 1 51.34 207 CYS A O 1
ATOM 1612 N N . THR A 1 208 ? -10 23.453 -6.57 1 49.22 208 THR A N 1
ATOM 1613 C CA . THR A 1 208 ? -9.805 22.047 -6.906 1 49.22 208 THR A CA 1
ATOM 1614 C C . THR A 1 208 ? -8.562 21.484 -6.215 1 49.22 208 THR A C 1
ATOM 1616 O O . THR A 1 208 ? -7.477 22.062 -6.324 1 49.22 208 THR A O 1
ATOM 1619 N N . PRO A 1 209 ? -8.898 20.781 -5.211 1 48.19 209 PRO A N 1
ATOM 1620 C CA . PRO A 1 209 ? -7.73 20.156 -4.59 1 48.19 209 PRO A CA 1
ATOM 1621 C C . PRO A 1 209 ? -6.703 19.688 -5.609 1 48.19 209 PRO A C 1
ATOM 1623 O O . PRO A 1 209 ? -7.074 19.188 -6.68 1 48.19 209 PRO A O 1
ATOM 1626 N N . VAL A 1 210 ? -5.531 20.328 -5.762 1 42.94 210 VAL A N 1
ATOM 1627 C CA . VAL A 1 210 ? -4.438 19.797 -6.566 1 42.94 210 VAL A CA 1
ATOM 1628 C C . VAL A 1 210 ? -3.932 18.484 -5.949 1 42.94 210 VAL A C 1
ATOM 1630 O O . VAL A 1 210 ? -3.461 18.484 -4.809 1 42.94 210 VAL A O 1
ATOM 1633 N N . TYR A 1 211 ? -4.672 17.438 -6.352 1 43.88 211 TYR A N 1
ATOM 1634 C CA . TYR A 1 211 ? -4.066 16.156 -5.996 1 43.88 211 TYR A CA 1
ATOM 1635 C C . TYR A 1 211 ? -2.66 16.031 -6.57 1 43.88 211 TYR A C 1
ATOM 1637 O O . TYR A 1 211 ? -2.451 16.266 -7.766 1 43.88 211 TYR A O 1
ATOM 1645 N N . CYS A 1 212 ? -1.808 16.438 -5.82 1 43.72 212 CYS A N 1
ATOM 1646 C CA . CYS A 1 212 ? -0.448 16.266 -6.316 1 43.72 212 CYS A CA 1
ATOM 1647 C C . CYS A 1 212 ? -0.258 14.859 -6.883 1 43.72 212 CYS A C 1
ATOM 1649 O O . CYS A 1 212 ? -0.658 13.875 -6.258 1 43.72 212 CYS A O 1
ATOM 1651 N N . LEU A 1 213 ? -0.251 14.781 -8.086 1 38.69 213 LEU A N 1
ATOM 1652 C CA . LEU A 1 213 ? 0.022 13.516 -8.773 1 38.69 213 LEU A CA 1
ATOM 1653 C C . LEU A 1 213 ? 1.25 12.836 -8.18 1 38.69 213 LEU A C 1
ATOM 1655 O O . LEU A 1 213 ? 2.17 13.508 -7.703 1 38.69 213 LEU A O 1
ATOM 1659 N N . PRO A 1 214 ? 1.085 11.617 -7.941 1 38.97 214 PRO A N 1
ATOM 1660 C CA . PRO A 1 214 ? 2.176 10.773 -7.445 1 38.97 214 PRO A CA 1
ATOM 1661 C C . PRO A 1 214 ? 3.545 11.227 -7.945 1 38.97 214 PRO A C 1
ATOM 1663 O O . PRO A 1 214 ? 4.547 11.07 -7.238 1 38.97 214 PRO A O 1
ATOM 1666 N N . THR A 1 215 ? 3.572 11.656 -9.164 1 36 215 THR A N 1
ATOM 1667 C CA . THR A 1 215 ? 4.832 12.047 -9.789 1 36 215 THR A CA 1
ATOM 1668 C C . THR A 1 215 ? 5.211 13.477 -9.398 1 36 215 THR A C 1
ATOM 1670 O O . THR A 1 215 ? 6.273 13.969 -9.789 1 36 215 THR A O 1
ATOM 1673 N N . SER A 1 216 ? 4.266 14.055 -8.852 1 36.28 216 SER A N 1
ATOM 1674 C CA . SER A 1 216 ? 4.598 15.461 -8.641 1 36.28 216 SER A CA 1
ATOM 1675 C C . SER A 1 216 ? 5.484 15.641 -7.418 1 36.28 216 SER A C 1
ATOM 1677 O O . SER A 1 216 ? 5.148 15.18 -6.324 1 36.28 216 SER A O 1
ATOM 1679 N N . THR A 1 217 ? 6.621 15.828 -7.527 1 37.66 217 THR A N 1
ATOM 1680 C CA . THR A 1 217 ? 7.598 16.312 -6.559 1 37.66 217 THR A CA 1
ATOM 1681 C C . THR A 1 217 ? 7.074 17.547 -5.824 1 37.66 217 THR A C 1
ATOM 1683 O O . THR A 1 217 ? 7.676 17.984 -4.844 1 37.66 217 THR A O 1
ATOM 1686 N N . THR A 1 218 ? 6.055 18.156 -6.445 1 39.28 218 THR A N 1
ATOM 1687 C CA . THR A 1 218 ? 5.84 19.547 -6.098 1 39.28 218 THR A CA 1
ATOM 1688 C C . THR A 1 218 ? 4.699 19.688 -5.094 1 39.28 218 THR A C 1
ATOM 1690 O O . THR A 1 218 ? 4.16 20.781 -4.902 1 39.28 218 THR A O 1
ATOM 1693 N N . CYS A 1 219 ? 4.066 18.656 -4.703 1 49.88 219 CYS A N 1
ATOM 1694 C CA . CYS A 1 219 ? 2.967 19.109 -3.85 1 49.88 219 CYS A CA 1
ATOM 1695 C C . CYS A 1 219 ? 3.49 19.703 -2.553 1 49.88 219 CYS A C 1
ATOM 1697 O O . CYS A 1 219 ? 2.732 19.891 -1.601 1 49.88 219 CYS A O 1
ATOM 1699 N N . ASP A 1 220 ? 4.41 20.609 -2.797 1 55.84 220 ASP A N 1
ATOM 1700 C CA . ASP A 1 220 ? 5.117 21.359 -1.761 1 55.84 220 ASP A CA 1
ATOM 1701 C C . ASP A 1 220 ? 5.191 20.562 -0.462 1 55.84 220 ASP A C 1
ATOM 1703 O O . ASP A 1 220 ? 5.531 21.094 0.591 1 55.84 220 ASP A O 1
ATOM 1707 N N . GLY A 1 221 ? 4.797 19.219 -0.47 1 60.38 221 GLY A N 1
ATOM 1708 C CA . GLY A 1 221 ? 5.23 18.219 0.488 1 60.38 221 GLY A CA 1
ATOM 1709 C C . GLY A 1 221 ? 4.504 18.297 1.815 1 60.38 221 GLY A C 1
ATOM 1710 O O . GLY A 1 221 ? 4.836 17.578 2.76 1 60.38 221 GLY A O 1
ATOM 1711 N N . ASP A 1 222 ? 3.541 19.219 1.986 1 68.62 222 ASP A N 1
ATOM 1712 C CA . ASP A 1 222 ? 3.051 19.328 3.355 1 68.62 222 ASP A CA 1
ATOM 1713 C C . ASP A 1 222 ? 1.787 18.5 3.561 1 68.62 222 ASP A C 1
ATOM 1715 O O . ASP A 1 222 ? 1.296 18.375 4.684 1 68.62 222 ASP A O 1
ATOM 1719 N N . SER A 1 223 ? 1.35 17.75 2.588 1 85.31 223 SER A N 1
ATOM 1720 C CA . SER A 1 223 ? 0.181 16.906 2.781 1 85.31 223 SER A CA 1
ATOM 1721 C C . SER A 1 223 ? 0.476 15.773 3.762 1 85.31 223 SER A C 1
ATOM 1723 O O . SER A 1 223 ? 1.636 15.406 3.965 1 85.31 223 SER A O 1
ATOM 1725 N N . GLY A 1 224 ? -0.62 15.391 4.395 1 92.38 224 GLY A N 1
ATOM 1726 C CA . GLY A 1 224 ? -0.515 14.266 5.316 1 92.38 224 GLY A CA 1
ATOM 1727 C C . GLY A 1 224 ? -0.439 14.695 6.77 1 92.38 224 GLY A C 1
ATOM 1728 O O . GLY A 1 224 ? -0.539 13.859 7.672 1 92.38 224 GLY A O 1
ATOM 1729 N N . GLY A 1 225 ? -0.287 16.031 6.996 1 94.81 225 GLY A N 1
ATOM 1730 C CA . GLY A 1 225 ? -0.209 16.531 8.359 1 94.81 225 GLY A CA 1
ATOM 1731 C C . GLY A 1 225 ? -1.519 16.406 9.117 1 94.81 225 GLY A C 1
ATOM 1732 O O . GLY A 1 225 ? -2.59 16.359 8.508 1 94.81 225 GLY A O 1
ATOM 1733 N N . PRO A 1 226 ? -1.414 16.391 10.43 1 96.75 226 PRO A N 1
ATOM 1734 C CA . PRO A 1 226 ? -2.602 16.125 11.242 1 96.75 226 PRO A CA 1
ATOM 1735 C C . PRO A 1 226 ? -3.451 17.359 11.484 1 96.75 226 PRO A C 1
ATOM 1737 O O . PRO A 1 226 ? -2.914 18.469 11.617 1 96.75 226 PRO A O 1
ATOM 1740 N N . LEU A 1 227 ? -4.758 17.125 11.43 1 94.12 227 LEU A N 1
ATOM 1741 C CA . LEU A 1 227 ? -5.707 18.031 12.07 1 94.12 227 LEU A CA 1
ATOM 1742 C C . LEU A 1 227 ? -5.793 17.766 13.57 1 94.12 227 LEU A C 1
ATOM 1744 O O . LEU A 1 227 ? -6.262 16.703 13.984 1 94.12 227 LEU A O 1
ATOM 1748 N N . LEU A 1 228 ? -5.418 18.766 14.328 1 95.12 228 LEU A N 1
ATOM 1749 C CA . LEU A 1 228 ? -5.219 18.562 15.758 1 95.12 228 LEU A CA 1
ATOM 1750 C C . LEU A 1 228 ? -6.363 19.172 16.562 1 95.12 228 LEU A C 1
ATOM 1752 O O . LEU A 1 228 ? -6.777 20.297 16.297 1 95.12 228 LEU A O 1
ATOM 1756 N N . HIS A 1 229 ? -6.844 18.375 17.438 1 93 229 HIS A N 1
ATOM 1757 C CA . HIS A 1 229 ? -7.77 18.734 18.5 1 93 229 HIS A CA 1
ATOM 1758 C C . HIS A 1 229 ? -7.227 18.328 19.859 1 93 229 HIS A C 1
ATOM 1760 O O . HIS A 1 229 ? -6.34 17.484 19.953 1 93 229 HIS A O 1
ATOM 1766 N N . PHE A 1 230 ? -7.691 18.969 20.906 1 91.19 230 PHE A N 1
ATOM 1767 C CA . PHE A 1 230 ? -7.156 18.656 22.219 1 91.19 230 PHE A CA 1
ATOM 1768 C C . PHE A 1 230 ? -7.438 17.188 22.578 1 91.19 230 PHE A C 1
ATOM 1770 O O . PHE A 1 230 ? -6.719 16.594 23.375 1 91.19 230 PHE A O 1
ATOM 1777 N N . THR A 1 231 ? -8.367 16.594 21.906 1 93.19 231 THR A N 1
ATOM 1778 C CA . THR A 1 231 ? -8.68 15.203 22.172 1 93.19 231 THR A CA 1
ATOM 1779 C C . THR A 1 231 ? -7.816 14.273 21.328 1 93.19 231 THR A C 1
ATOM 1781 O O . THR A 1 231 ? -7.859 13.055 21.484 1 93.19 231 THR A O 1
ATOM 1784 N N . GLY A 1 232 ? -7.086 14.797 20.375 1 95.5 232 GLY A N 1
ATOM 1785 C CA . GLY A 1 232 ? -6.227 13.992 19.516 1 95.5 232 GLY A CA 1
ATOM 1786 C C . GLY A 1 232 ? -6.289 14.406 18.062 1 95.5 232 GLY A C 1
ATOM 1787 O O . GLY A 1 232 ? -6.738 15.508 17.75 1 95.5 232 GLY A O 1
ATOM 1788 N N . VAL A 1 233 ? -5.754 13.531 17.219 1 96.94 233 VAL A N 1
ATOM 1789 C CA . VAL A 1 233 ? -5.754 13.742 15.773 1 96.94 233 VAL A CA 1
ATOM 1790 C C . VAL A 1 233 ? -7.133 13.422 15.203 1 96.94 233 VAL A C 1
ATOM 1792 O O . VAL A 1 233 ? -7.633 12.305 15.375 1 96.94 233 VAL A O 1
ATOM 1795 N N . MET A 1 234 ? -7.723 14.352 14.445 1 94.31 234 MET A N 1
ATOM 1796 C CA . MET A 1 234 ? -9.07 14.18 13.914 1 94.31 234 MET A CA 1
ATOM 1797 C C . MET A 1 234 ? -9.023 13.781 12.445 1 94.31 234 MET A C 1
ATOM 1799 O O . MET A 1 234 ? -10.008 13.289 11.898 1 94.31 234 MET A O 1
ATOM 1803 N N . GLY A 1 235 ? -7.965 14.039 11.852 1 95 235 GLY A N 1
ATOM 1804 C CA . GLY A 1 235 ? -7.793 13.789 10.43 1 95 235 GLY A CA 1
ATOM 1805 C C . GLY A 1 235 ? -6.438 14.227 9.906 1 95 235 GLY A C 1
ATOM 1806 O O . GLY A 1 235 ? -5.559 14.609 10.688 1 95 235 GLY A O 1
ATOM 1807 N N . ILE A 1 236 ? -6.273 14.047 8.617 1 94.5 236 ILE A N 1
ATOM 1808 C CA . ILE A 1 236 ? -5.043 14.492 7.973 1 94.5 236 ILE A CA 1
ATOM 1809 C C . ILE A 1 236 ? -5.379 15.375 6.773 1 94.5 236 ILE A C 1
ATOM 1811 O O . ILE A 1 236 ? -6.43 15.203 6.145 1 94.5 236 ILE A O 1
ATOM 1815 N N . SER A 1 237 ? -4.449 16.266 6.551 1 90.56 237 SER A N 1
ATOM 181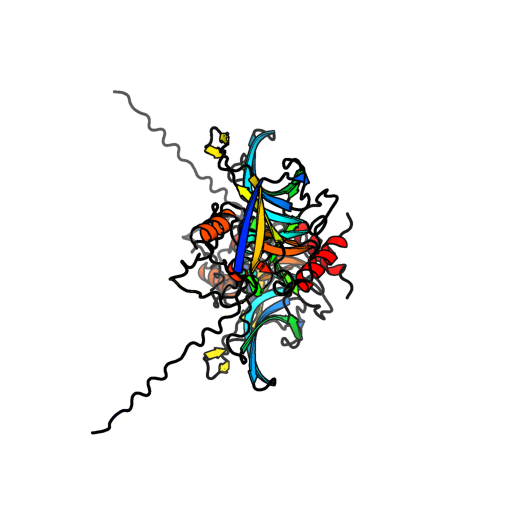6 C CA . SER A 1 237 ? -4.605 17.094 5.367 1 90.56 237 SER A CA 1
ATOM 1817 C C . SER A 1 237 ? -4.281 16.328 4.094 1 90.56 237 SER A C 1
ATOM 1819 O O . SER A 1 237 ? -3.258 15.648 4.016 1 90.56 237 SER A O 1
ATOM 1821 N N . THR A 1 238 ? -5.16 16.484 3.092 1 87.5 238 THR A N 1
ATOM 1822 C CA . THR A 1 238 ? -4.914 15.812 1.822 1 87.5 238 THR A CA 1
ATOM 1823 C C . THR A 1 238 ? -4.312 16.781 0.804 1 87.5 238 THR A C 1
ATOM 1825 O O . THR A 1 238 ? -4.051 16.406 -0.34 1 87.5 238 THR A O 1
ATOM 1828 N N . THR A 1 239 ? -4.102 17.953 1.252 1 81.81 239 THR A N 1
ATOM 1829 C CA . THR A 1 239 ? -3.508 18.984 0.409 1 81.81 239 THR A CA 1
ATOM 1830 C C . THR A 1 239 ? -2.496 19.812 1.198 1 81.81 239 THR A C 1
ATOM 1832 O O . THR A 1 239 ? -2.396 19.688 2.42 1 81.81 239 THR A O 1
ATOM 1835 N N . SER A 1 240 ? -1.769 20.625 0.474 1 78.69 240 SER A N 1
ATOM 1836 C CA . SER A 1 240 ? -0.747 21.438 1.13 1 78.69 240 SER A CA 1
ATOM 1837 C C . SER A 1 240 ? -1.373 22.578 1.935 1 78.69 240 SER A C 1
ATOM 1839 O O . SER A 1 240 ? -2.418 23.109 1.557 1 78.69 240 SER A O 1
ATOM 1841 N N . LEU A 1 241 ? -0.691 22.922 2.984 1 80.56 241 LEU A N 1
ATOM 1842 C CA . LEU A 1 241 ? -1.146 24.047 3.803 1 80.56 241 LEU A CA 1
ATOM 1843 C C . LEU A 1 241 ? -1.148 25.344 2.998 1 80.56 241 LEU A C 1
ATOM 1845 O O . LEU A 1 241 ? -2.014 26.188 3.193 1 80.56 241 LEU A O 1
ATOM 1849 N N . GLU A 1 242 ? -0.216 25.406 2.096 1 74.69 242 GLU A N 1
ATOM 1850 C CA . GLU A 1 242 ? -0.147 26.594 1.245 1 74.69 242 GLU A CA 1
ATOM 1851 C C . GLU A 1 242 ? -1.386 26.703 0.361 1 74.69 242 GLU A C 1
ATOM 1853 O O . GLU A 1 242 ? -1.899 27.812 0.146 1 74.69 242 GLU A O 1
ATOM 1858 N N . TYR A 1 243 ? -1.732 25.672 -0.11 1 74.06 243 TYR A N 1
ATOM 1859 C CA . TYR A 1 243 ? -2.953 25.656 -0.91 1 74.06 243 TYR A CA 1
ATOM 1860 C C . TYR A 1 243 ? -4.156 26.078 -0.077 1 74.06 243 TYR A C 1
ATOM 1862 O O . TYR A 1 243 ? -4.992 26.859 -0.533 1 74.06 243 TYR A O 1
ATOM 1870 N N . ILE A 1 244 ? -4.25 25.484 1.083 1 76.94 244 ILE A N 1
ATOM 1871 C CA . ILE A 1 244 ? -5.359 25.797 1.973 1 76.94 244 ILE A CA 1
ATOM 1872 C C . ILE A 1 244 ? -5.371 27.297 2.281 1 76.94 244 ILE A C 1
ATOM 1874 O O . ILE A 1 244 ? -6.426 27.938 2.25 1 76.94 244 ILE A O 1
ATOM 1878 N N . LYS A 1 245 ? -4.266 27.812 2.531 1 75 245 LYS A N 1
ATOM 1879 C CA . LYS A 1 245 ? -4.141 29.234 2.795 1 75 245 LYS A CA 1
ATOM 1880 C C . LYS A 1 245 ? -4.547 30.062 1.576 1 75 245 LYS A C 1
ATOM 1882 O O . LYS A 1 245 ? -5.289 31.031 1.7 1 75 245 LYS A O 1
ATOM 1887 N N . GLY A 1 246 ? -4.008 29.609 0.509 1 70.12 246 GLY A N 1
ATOM 1888 C CA . GLY A 1 246 ? -4.324 30.328 -0.721 1 70.12 246 GLY A CA 1
ATOM 1889 C C . GLY A 1 246 ? -5.805 30.312 -1.048 1 70.12 246 GLY A C 1
ATOM 1890 O O . GLY A 1 246 ? -6.355 31.344 -1.449 1 70.12 246 GLY A O 1
ATOM 1891 N N . CYS A 1 247 ? -6.355 29.219 -0.934 1 66.25 247 CYS A N 1
ATOM 1892 C CA . CYS A 1 247 ? -7.785 29.094 -1.196 1 66.25 247 CYS A CA 1
ATOM 1893 C C . CYS A 1 247 ? -8.594 29.953 -0.228 1 66.25 247 CYS A C 1
ATOM 1895 O O . CYS A 1 247 ? -9.602 30.547 -0.611 1 66.25 247 CYS A O 1
ATOM 1897 N N . SER A 1 248 ? -8.172 29.953 0.965 1 67.06 248 SER A N 1
ATOM 1898 C CA . SER A 1 248 ? -8.859 30.766 1.964 1 67.06 248 SER A CA 1
ATOM 1899 C C . SER A 1 248 ? -8.766 32.25 1.623 1 67.06 248 SER A C 1
ATOM 1901 O O . SER A 1 248 ? -9.734 33 1.811 1 67.06 248 SER A O 1
ATOM 1903 N N . GLU A 1 249 ? -7.664 32.656 1.16 1 66.06 249 GLU A N 1
ATOM 1904 C CA . GLU A 1 249 ? -7.457 34.031 0.804 1 66.06 249 GLU A CA 1
ATOM 1905 C C . GLU A 1 249 ? -8.297 34.438 -0.407 1 66.06 249 GLU A C 1
ATOM 1907 O O . GLU A 1 249 ? -8.836 35.562 -0.464 1 66.06 249 GLU A O 1
ATOM 1912 N N . LEU A 1 250 ? -8.281 33.5 -1.334 1 61.72 250 LEU A N 1
ATOM 1913 C CA . LEU A 1 250 ? -9.023 33.781 -2.559 1 61.72 250 LEU A CA 1
ATOM 1914 C C . LEU A 1 250 ? -10.523 33.812 -2.283 1 61.72 250 LEU A C 1
ATOM 1916 O O . LEU A 1 250 ? -11.242 34.625 -2.879 1 61.72 250 LEU A O 1
ATOM 1920 N N . ASN A 1 251 ? -10.891 32.844 -1.579 1 58.25 251 ASN A N 1
ATOM 1921 C CA . ASN A 1 251 ? -12.328 32.781 -1.314 1 58.25 251 ASN A CA 1
ATOM 1922 C C . ASN A 1 251 ? -12.758 33.812 -0.279 1 58.25 251 ASN A C 1
ATOM 1924 O O . ASN A 1 251 ? -13.945 33.938 0.04 1 58.25 251 ASN A O 1
ATOM 1928 N N . LYS A 1 252 ? -12.133 34.906 -0.396 1 50.91 252 LYS A N 1
ATOM 1929 C CA . LYS A 1 252 ? -12.484 36.062 0.453 1 50.91 252 LYS A CA 1
ATOM 1930 C C . LYS A 1 252 ? -13.336 35.594 1.639 1 50.91 252 LYS A C 1
ATOM 1932 O O . LYS A 1 252 ? -14.461 36.094 1.824 1 50.91 252 LYS A O 1
ATOM 1937 N N . THR A 1 253 ? -12.898 34.75 2.541 1 49.06 253 THR A N 1
ATOM 1938 C CA . THR A 1 253 ? -13.438 34.375 3.85 1 49.06 253 THR A CA 1
ATOM 1939 C C . THR A 1 253 ? -14.375 33.188 3.744 1 49.06 253 THR A C 1
ATOM 1941 O O . THR A 1 253 ? -15.039 32.812 4.715 1 49.06 253 THR A O 1
ATOM 1944 N N . GLN A 1 254 ? -14.578 32.812 2.443 1 51.5 254 GLN A N 1
ATOM 1945 C CA . GLN A 1 254 ? -15.523 31.688 2.404 1 51.5 254 GLN A CA 1
ATOM 1946 C C . GLN A 1 254 ? -14.867 30.391 2.871 1 51.5 254 GLN A C 1
ATOM 1948 O O . GLN A 1 254 ? -13.656 30.219 2.721 1 51.5 254 GLN A O 1
ATOM 1953 N N . SER A 1 255 ? -15.602 29.703 3.674 1 59 255 SER A N 1
ATOM 1954 C CA . SER A 1 255 ? -15.211 28.469 4.332 1 59 255 SER A CA 1
ATOM 1955 C C . SER A 1 255 ? -14.836 27.391 3.316 1 59 255 SER A C 1
ATOM 1957 O O . SER A 1 255 ? -15.438 27.312 2.242 1 59 255 SER A O 1
ATOM 1959 N N . ILE A 1 256 ? -13.578 27.031 3.35 1 63.84 256 ILE A N 1
ATOM 1960 C CA . ILE A 1 256 ? -13.203 25.828 2.607 1 63.84 256 ILE A CA 1
ATOM 1961 C C . ILE A 1 256 ? -13.883 24.609 3.223 1 63.84 256 ILE A C 1
ATOM 1963 O O . ILE A 1 256 ? -13.938 24.469 4.445 1 63.84 256 ILE A O 1
ATOM 1967 N N . GLY A 1 257 ? -14.539 23.875 2.332 1 68.12 257 GLY A N 1
ATOM 1968 C CA . GLY A 1 257 ? -15.141 22.656 2.854 1 68.12 257 GLY A CA 1
ATOM 1969 C C . GLY A 1 257 ? -14.133 21.688 3.416 1 68.12 257 GLY A C 1
ATOM 1970 O O . GLY A 1 257 ? -13.188 21.281 2.723 1 68.12 257 GLY A O 1
ATOM 1971 N N . MET A 1 258 ? -14.234 21.438 4.691 1 68.69 258 MET A N 1
ATOM 1972 C CA . MET A 1 258 ? -13.32 20.516 5.363 1 68.69 258 MET A CA 1
ATOM 1973 C C . MET A 1 258 ? -13.266 19.188 4.641 1 68.69 258 MET A C 1
ATOM 1975 O O . MET A 1 258 ? -12.195 18.562 4.555 1 68.69 258 MET A O 1
ATOM 1979 N N . GLY A 1 259 ? -14.375 18.781 4.125 1 70.25 259 GLY A N 1
ATOM 1980 C CA . GLY A 1 259 ? -14.438 17.5 3.438 1 70.25 259 GLY A CA 1
ATOM 1981 C C . GLY A 1 259 ? -13.664 17.484 2.135 1 70.25 259 GLY A C 1
ATOM 1982 O O . GLY A 1 259 ? -13.406 16.422 1.57 1 70.25 259 GLY A O 1
ATOM 1983 N N . GLU A 1 260 ? -13.172 18.625 1.84 1 71.56 260 GLU A N 1
ATOM 1984 C CA . GLU A 1 260 ? -12.445 18.719 0.58 1 71.56 260 GLU A CA 1
ATOM 1985 C C . GLU A 1 260 ? -10.938 18.688 0.812 1 71.56 260 GLU A C 1
ATOM 1987 O O . GLU A 1 260 ? -10.164 18.484 -0.128 1 71.56 260 GLU A O 1
ATOM 1992 N N . ILE A 1 261 ? -10.625 18.781 2.018 1 78.75 261 ILE A N 1
ATOM 1993 C CA . ILE A 1 261 ? -9.188 18.938 2.215 1 78.75 261 ILE A CA 1
ATOM 1994 C C . ILE A 1 261 ? -8.711 18 3.33 1 78.75 261 ILE A C 1
ATOM 1996 O O . ILE A 1 261 ? -7.512 17.766 3.484 1 78.75 261 ILE A O 1
ATOM 2000 N N . ILE A 1 262 ? -9.703 17.484 4.066 1 86.19 262 ILE A N 1
ATOM 2001 C CA . ILE A 1 262 ? -9.336 16.688 5.227 1 86.19 262 ILE A CA 1
ATOM 2002 C C . ILE A 1 262 ? -9.906 15.273 5.078 1 86.19 262 ILE A C 1
ATOM 2004 O O . ILE A 1 262 ? -11.094 15.102 4.785 1 86.19 262 ILE A O 1
ATOM 2008 N N . ALA A 1 263 ? -9.055 14.305 5.199 1 90.38 263 ALA A N 1
ATOM 2009 C CA . ALA A 1 263 ? -9.508 12.93 5.422 1 90.38 263 ALA A CA 1
ATOM 2010 C C . ALA A 1 263 ? -9.625 12.625 6.91 1 90.38 263 ALA A C 1
ATOM 2012 O O . ALA A 1 263 ? -8.625 12.578 7.625 1 90.38 263 ALA A O 1
ATOM 2013 N N . LEU A 1 264 ? -10.812 12.422 7.367 1 91.94 264 LEU A N 1
ATOM 2014 C CA . LEU A 1 264 ? -11.039 12.164 8.781 1 91.94 264 LEU A CA 1
ATOM 2015 C C . LEU A 1 264 ? -10.547 10.773 9.172 1 91.94 264 LEU A C 1
ATOM 2017 O O . LEU A 1 264 ? -10.617 9.844 8.367 1 91.94 264 LEU A O 1
ATOM 2021 N N . THR A 1 265 ? -10.102 10.656 10.406 1 95.31 265 THR A N 1
ATOM 2022 C CA . THR A 1 265 ? -9.578 9.375 10.875 1 95.31 265 THR A CA 1
ATOM 2023 C C . THR A 1 265 ? -10.695 8.5 11.438 1 95.31 265 THR A C 1
ATOM 2025 O O . THR A 1 265 ? -10.594 7.273 11.438 1 95.31 265 THR A O 1
ATOM 2028 N N . LYS A 1 266 ? -11.75 9.078 11.828 1 93.62 266 LYS A N 1
ATOM 2029 C CA . LYS A 1 266 ? -12.797 8.344 12.539 1 93.62 266 LYS A CA 1
ATOM 2030 C C . LYS A 1 266 ? -13.336 7.195 11.695 1 93.62 266 LYS A C 1
ATOM 2032 O O . LYS A 1 266 ? -13.43 6.059 12.164 1 93.62 266 LYS A O 1
ATOM 2037 N N . PRO A 1 267 ? -13.648 7.477 10.406 1 91.44 267 PRO A N 1
ATOM 2038 C CA . PRO A 1 267 ? -14.148 6.363 9.602 1 91.44 267 PRO A CA 1
ATOM 2039 C C . PRO A 1 267 ? -13.133 5.23 9.453 1 91.44 267 PRO A C 1
ATOM 2041 O O . PRO A 1 267 ? -13.508 4.105 9.109 1 91.44 267 PRO A O 1
ATOM 2044 N N . HIS A 1 268 ? -11.883 5.469 9.734 1 94.25 268 HIS A N 1
ATOM 2045 C CA . HIS A 1 268 ? -10.82 4.492 9.547 1 94.25 268 HIS A CA 1
ATOM 2046 C C . HIS A 1 268 ? -10.219 4.074 10.883 1 94.25 268 HIS A C 1
ATOM 2048 O O . HIS A 1 268 ? -9.133 3.49 10.93 1 94.25 268 HIS A O 1
ATOM 2054 N N . MET A 1 269 ? -10.875 4.414 11.914 1 95.62 269 MET A N 1
ATOM 2055 C CA . MET A 1 269 ? -10.297 4.23 13.242 1 95.62 269 MET A CA 1
ATOM 2056 C C . MET A 1 269 ? -9.984 2.76 13.5 1 95.62 269 MET A C 1
ATOM 2058 O O . MET A 1 269 ? -8.906 2.43 14 1 95.62 269 MET A O 1
ATOM 2062 N N . LYS A 1 270 ? -10.867 1.896 13.18 1 94.06 270 LYS A N 1
ATOM 2063 C CA . LYS A 1 270 ? -10.625 0.471 13.383 1 94.06 270 LYS A CA 1
ATOM 2064 C C . LYS A 1 270 ? -9.422 -0.006 12.578 1 94.06 270 LYS A C 1
ATOM 2066 O O . LYS A 1 270 ? -8.578 -0.74 13.086 1 94.06 270 LYS A O 1
ATOM 2071 N N . TRP A 1 271 ? -9.375 0.401 11.328 1 95.56 271 TRP A N 1
ATOM 2072 C CA . TRP A 1 271 ? -8.281 0.026 10.438 1 95.56 271 TRP A CA 1
ATOM 2073 C C . TRP A 1 271 ? -6.945 0.507 10.992 1 95.56 271 TRP A C 1
ATOM 2075 O O . TRP A 1 271 ? -5.969 -0.248 11.016 1 95.56 271 TRP A O 1
ATOM 2085 N N . ILE A 1 272 ? -6.906 1.715 11.43 1 97 272 ILE A N 1
ATOM 2086 C CA . ILE A 1 272 ? -5.68 2.297 11.969 1 97 272 ILE A CA 1
ATOM 2087 C C . ILE A 1 272 ? -5.285 1.573 13.25 1 97 272 ILE A C 1
ATOM 2089 O O . ILE A 1 272 ? -4.137 1.154 13.406 1 97 272 ILE A O 1
ATOM 2093 N N . ASN A 1 273 ? -6.199 1.403 14.133 1 94.19 273 ASN A N 1
ATOM 2094 C CA . ASN A 1 273 ? -5.91 0.781 15.422 1 94.19 273 ASN A CA 1
ATOM 2095 C C . ASN A 1 273 ? -5.457 -0.667 15.258 1 94.19 273 ASN A C 1
ATOM 2097 O O . ASN A 1 273 ? -4.59 -1.137 15.992 1 94.19 273 ASN A O 1
ATOM 2101 N N . ASP A 1 274 ? -6.043 -1.361 14.359 1 92.12 274 ASP A N 1
ATOM 2102 C CA . ASP A 1 274 ? -5.617 -2.73 14.086 1 92.12 274 ASP A CA 1
ATOM 2103 C C . ASP A 1 274 ? -4.152 -2.773 13.656 1 92.12 274 ASP A C 1
ATOM 2105 O O . ASP A 1 274 ? -3.41 -3.678 14.047 1 92.12 274 ASP A O 1
ATOM 2109 N N . ASN A 1 275 ? -3.768 -1.847 12.844 1 93.31 275 ASN A N 1
ATOM 2110 C CA . ASN A 1 275 ? -2.375 -1.782 12.406 1 93.31 275 ASN A CA 1
ATOM 2111 C C . ASN A 1 275 ? -1.449 -1.395 13.562 1 93.31 275 ASN A C 1
ATOM 2113 O O . ASN A 1 275 ? -0.322 -1.883 13.648 1 93.31 275 ASN A O 1
ATOM 2117 N N . ILE A 1 276 ? -1.909 -0.505 14.453 1 92.5 276 ILE A N 1
ATOM 2118 C CA . ILE A 1 276 ? -1.121 -0.136 15.625 1 92.5 276 ILE A CA 1
ATOM 2119 C C . ILE A 1 276 ? -0.871 -1.371 16.484 1 92.5 276 ILE A C 1
ATOM 2121 O O . ILE A 1 276 ? 0.26 -1.621 16.906 1 92.5 276 ILE A O 1
ATOM 2125 N N . LYS A 1 277 ? -1.839 -2.109 16.688 1 88.25 277 LYS A N 1
ATOM 2126 C CA . LYS A 1 277 ? -1.739 -3.293 17.547 1 88.25 277 LYS A CA 1
ATOM 2127 C C . LYS A 1 277 ? -0.743 -4.297 16.969 1 88.25 277 LYS A C 1
ATOM 2129 O O . LYS A 1 277 ? 0.004 -4.934 17.719 1 88.25 277 LYS A O 1
ATOM 2134 N N . ARG A 1 278 ? -0.756 -4.395 15.75 1 85.31 278 ARG A N 1
ATOM 2135 C CA . ARG A 1 278 ? 0.152 -5.324 15.086 1 85.31 278 ARG A CA 1
ATOM 2136 C C . ARG A 1 278 ? 1.602 -4.875 15.234 1 85.31 278 ARG A C 1
ATOM 2138 O O . ARG A 1 278 ? 2.502 -5.707 15.367 1 85.31 278 ARG A O 1
ATOM 2145 N N . ASP A 1 279 ? 1.81 -3.672 15.148 1 82.44 279 ASP A N 1
ATOM 2146 C CA . ASP A 1 279 ? 3.168 -3.145 15.219 1 82.44 279 ASP A CA 1
ATOM 2147 C C . ASP A 1 279 ? 3.676 -3.125 16.656 1 82.44 279 ASP A C 1
ATOM 2149 O O . ASP A 1 279 ? 4.883 -3.234 16.906 1 82.44 279 ASP A O 1
ATOM 2153 N N . ASP A 1 280 ? 2.844 -2.971 17.609 1 75.88 280 ASP A N 1
ATOM 2154 C CA . ASP A 1 280 ? 3.232 -2.932 19.016 1 75.88 280 ASP A CA 1
ATOM 2155 C C . ASP A 1 280 ? 3.635 -4.32 19.516 1 75.88 280 ASP A C 1
ATOM 2157 O O . ASP A 1 280 ? 4.34 -4.445 20.516 1 75.88 280 ASP A O 1
ATOM 2161 N N . GLN A 1 281 ? 3.178 -5.316 18.828 1 67.25 281 GLN A N 1
ATOM 2162 C CA . GLN A 1 281 ? 3.467 -6.672 19.281 1 67.25 281 GLN A CA 1
ATOM 2163 C C . GLN A 1 281 ? 4.824 -7.145 18.766 1 67.25 281 GLN A C 1
ATOM 2165 O O . GLN A 1 281 ? 5.301 -8.211 19.141 1 67.25 281 GLN A O 1
ATOM 2170 N N . MET A 1 282 ? 5.375 -6.402 17.859 1 62.78 282 MET A N 1
ATOM 2171 C CA . MET A 1 282 ? 6.688 -6.828 17.391 1 62.78 282 MET A CA 1
ATOM 2172 C C . MET A 1 282 ? 7.758 -6.57 18.438 1 62.78 282 MET A C 1
ATOM 2174 O O . MET A 1 282 ? 7.809 -5.492 19.031 1 62.78 282 MET A O 1
ATOM 2178 N N . PRO A 1 283 ? 8.359 -7.746 18.938 1 48.06 283 PRO A N 1
ATOM 2179 C CA . PRO A 1 283 ? 9.438 -7.512 19.906 1 48.06 283 PRO A CA 1
ATOM 2180 C C . PRO A 1 283 ? 10.469 -6.504 19.406 1 48.06 283 PRO A C 1
ATOM 2182 O O . PRO A 1 283 ? 10.734 -6.43 18.203 1 48.06 283 PRO A O 1
ATOM 2185 N N . VAL A 1 284 ? 10.734 -5.465 20.188 1 43.88 284 VAL A N 1
ATOM 2186 C CA . VAL A 1 284 ? 11.844 -4.539 19.969 1 43.88 284 VAL A CA 1
ATOM 2187 C C . VAL A 1 284 ? 13.156 -5.309 19.906 1 43.88 284 VAL A C 1
ATOM 2189 O O . VAL A 1 284 ? 13.336 -6.312 20.594 1 43.88 284 VAL A O 1
ATOM 2192 N N . MET B 1 1 ? 47.375 20.422 -41.594 1 29.78 1 MET B N 1
ATOM 2193 C CA . MET B 1 1 ? 46.781 19.125 -41.844 1 29.78 1 MET B CA 1
ATOM 2194 C C . MET B 1 1 ? 46.562 18.359 -40.531 1 29.78 1 MET B C 1
ATOM 2196 O O . MET B 1 1 ? 47.5 17.703 -40.031 1 29.78 1 MET B O 1
ATOM 2200 N N . TYR B 1 2 ? 46 18.969 -39.469 1 38.31 2 TYR B N 1
ATOM 2201 C CA . TYR B 1 2 ? 45.719 18.344 -38.188 1 38.31 2 TYR B CA 1
ATOM 2202 C C . TYR B 1 2 ? 44.719 17.203 -38.312 1 38.31 2 TYR B C 1
ATOM 2204 O O . TYR B 1 2 ? 43.625 17.406 -38.812 1 38.31 2 TYR B O 1
ATOM 2212 N N . SER B 1 3 ? 45.25 15.992 -38.594 1 31.84 3 SER B N 1
ATOM 2213 C CA . SER B 1 3 ? 44.531 14.734 -38.656 1 31.84 3 SER B CA 1
ATOM 2214 C C . SER B 1 3 ? 43.844 14.453 -37.312 1 31.84 3 SER B C 1
ATOM 2216 O O . SER B 1 3 ? 44.5 14.281 -36.281 1 31.84 3 SER B O 1
ATOM 2218 N N . GLY B 1 4 ? 42.656 14.969 -37.062 1 34.75 4 GLY B N 1
ATOM 2219 C CA . GLY B 1 4 ? 41.781 14.625 -35.938 1 34.75 4 GLY B CA 1
ATOM 2220 C C . GLY B 1 4 ? 41.438 13.148 -35.906 1 34.75 4 GLY B C 1
ATOM 2221 O O . GLY B 1 4 ? 40.812 12.609 -36.812 1 34.75 4 GLY B O 1
ATOM 2222 N N . VAL B 1 5 ? 42.344 12.375 -35.25 1 32.59 5 VAL B N 1
ATOM 2223 C CA . VAL B 1 5 ? 42.031 10.984 -34.938 1 32.59 5 VAL B CA 1
ATOM 2224 C C . VAL B 1 5 ? 40.75 10.914 -34.125 1 32.59 5 VAL B C 1
ATOM 2226 O O . VAL B 1 5 ? 40.688 11.469 -33 1 32.59 5 VAL B O 1
ATOM 2229 N N . TYR B 1 6 ? 39.625 10.828 -34.781 1 33.12 6 TYR B N 1
ATOM 2230 C CA . TYR B 1 6 ? 38.375 10.422 -34.125 1 33.12 6 TYR B CA 1
ATOM 2231 C C . TYR B 1 6 ? 38.531 9.055 -33.469 1 33.12 6 TYR B C 1
ATOM 2233 O O . TYR B 1 6 ? 38.781 8.055 -34.125 1 33.12 6 TYR B O 1
ATOM 2241 N N . ILE B 1 7 ? 39.062 8.992 -32.281 1 30.23 7 ILE B N 1
ATOM 2242 C CA . ILE B 1 7 ? 39 7.762 -31.484 1 30.23 7 ILE B CA 1
ATOM 2243 C C . ILE B 1 7 ? 37.531 7.332 -31.344 1 30.23 7 ILE B C 1
ATOM 2245 O O . ILE B 1 7 ? 36.75 8.039 -30.719 1 30.23 7 ILE B O 1
ATOM 2249 N N . LEU B 1 8 ? 37.031 6.574 -32.281 1 29.8 8 LEU B N 1
ATOM 2250 C CA . LEU B 1 8 ? 35.812 5.801 -32.156 1 29.8 8 LEU B CA 1
ATOM 2251 C C . LEU B 1 8 ? 35.875 4.871 -30.953 1 29.8 8 LEU B C 1
ATOM 2253 O O . LEU B 1 8 ? 36.594 3.877 -30.969 1 29.8 8 LEU B O 1
ATOM 2257 N N . PHE B 1 9 ? 35.812 5.379 -29.719 1 30.12 9 PHE B N 1
ATOM 2258 C CA . PHE B 1 9 ? 35.531 4.484 -28.594 1 30.12 9 PHE B CA 1
ATOM 2259 C C . PHE B 1 9 ? 34.281 3.635 -28.859 1 30.12 9 PHE B C 1
ATOM 2261 O O . PHE B 1 9 ? 33.188 4.152 -28.906 1 30.12 9 PHE B O 1
ATOM 2268 N N . SER B 1 10 ? 34.469 2.541 -29.547 1 28.94 10 SER B N 1
ATOM 2269 C CA . SER B 1 10 ? 33.469 1.476 -29.531 1 28.94 10 SER B CA 1
ATOM 2270 C C . SER B 1 10 ? 33.094 1.094 -28.094 1 28.94 10 SER B C 1
ATOM 2272 O O . SER B 1 10 ? 33.938 0.553 -27.359 1 28.94 10 SER B O 1
ATOM 2274 N N . TYR B 1 11 ? 32.312 1.874 -27.469 1 27.31 11 TYR B N 1
ATOM 2275 C CA . TYR B 1 11 ? 31.609 1.339 -26.297 1 27.31 11 TYR B CA 1
ATOM 2276 C C . TYR B 1 11 ? 31.031 -0.043 -26.578 1 27.31 11 TYR B C 1
ATOM 2278 O O . TYR B 1 11 ? 30.047 -0.172 -27.297 1 27.31 11 TYR B O 1
ATOM 2286 N N . ILE B 1 12 ? 31.922 -1.048 -26.672 1 27.08 12 ILE B N 1
ATOM 2287 C CA . ILE B 1 12 ? 3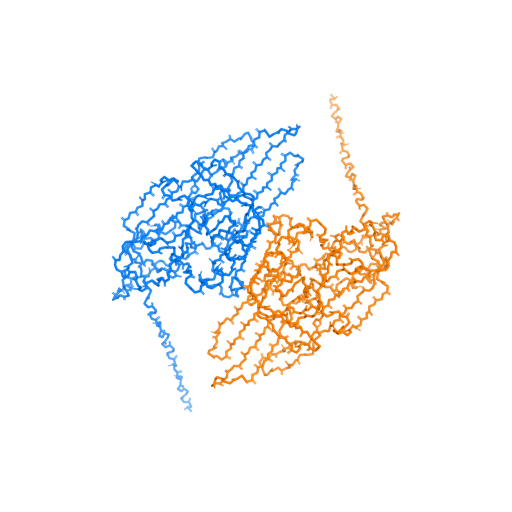1.406 -2.408 -26.531 1 27.08 12 ILE B CA 1
ATOM 2288 C C . ILE B 1 12 ? 30.531 -2.498 -25.297 1 27.08 12 ILE B C 1
ATOM 2290 O O . ILE B 1 12 ? 31.016 -2.342 -24.172 1 27.08 12 ILE B O 1
ATOM 2294 N N . LEU B 1 13 ? 29.344 -2.051 -25.406 1 26.95 13 LEU B N 1
ATOM 2295 C CA . LEU B 1 13 ? 28.328 -2.494 -24.469 1 26.95 13 LEU B CA 1
ATOM 2296 C C . LEU B 1 13 ? 28.453 -3.99 -24.203 1 26.95 13 LEU B C 1
ATOM 2298 O O . LEU B 1 13 ? 28.125 -4.812 -25.062 1 26.95 13 LEU B O 1
ATOM 2302 N N . LEU B 1 14 ? 29.609 -4.32 -23.578 1 25.95 14 LEU B N 1
ATOM 2303 C CA . LEU B 1 14 ? 29.547 -5.652 -22.984 1 25.95 14 LEU B CA 1
ATOM 2304 C C . LEU B 1 14 ? 28.172 -5.926 -22.391 1 25.95 14 LEU B C 1
ATOM 2306 O O . LEU B 1 14 ? 27.781 -5.285 -21.406 1 25.95 14 LEU B O 1
ATOM 2310 N N . GLN B 1 15 ? 27.297 -6.18 -23.234 1 28.28 15 GLN B N 1
ATOM 2311 C CA . GLN B 1 15 ? 26.109 -6.879 -22.766 1 28.28 15 GLN B CA 1
ATOM 2312 C C . GLN B 1 15 ? 26.469 -8.008 -21.812 1 28.28 15 GLN B C 1
ATOM 2314 O O . GLN B 1 15 ? 27.047 -9.016 -22.219 1 28.28 15 GLN B O 1
ATOM 2319 N N . VAL B 1 16 ? 27.141 -7.641 -20.719 1 27.98 16 VAL B N 1
ATOM 2320 C CA . VAL B 1 16 ? 27.172 -8.688 -19.719 1 27.98 16 VAL B CA 1
ATOM 2321 C C . VAL B 1 16 ? 25.891 -9.523 -19.812 1 27.98 16 VAL B C 1
ATOM 2323 O O . VAL B 1 16 ? 24.781 -8.984 -19.703 1 27.98 16 VAL B O 1
ATOM 2326 N N . ASN B 1 17 ? 25.953 -10.414 -20.625 1 30.61 17 ASN B N 1
ATOM 2327 C CA . ASN B 1 17 ? 24.984 -11.492 -20.703 1 30.61 17 ASN B CA 1
ATOM 2328 C C . ASN B 1 17 ? 24.531 -11.938 -19.312 1 30.61 17 ASN B C 1
ATOM 2330 O O . ASN B 1 17 ? 25.266 -12.617 -18.609 1 30.61 17 ASN B O 1
ATOM 2334 N N . CYS B 1 18 ? 24.219 -11.031 -18.438 1 34.34 18 CYS B N 1
ATOM 2335 C CA . CYS B 1 18 ? 23.609 -11.531 -17.219 1 34.34 18 CYS B CA 1
ATOM 2336 C C . CYS B 1 18 ? 22.891 -12.852 -17.469 1 34.34 18 CYS B C 1
ATOM 2338 O O . CYS B 1 18 ? 22.062 -12.945 -18.375 1 34.34 18 CYS B O 1
ATOM 2340 N N . GLY B 1 19 ? 23.625 -13.984 -17.359 1 37.47 19 GLY B N 1
ATOM 2341 C CA . GLY B 1 19 ? 23.141 -15.359 -17.359 1 37.47 19 GLY B CA 1
ATOM 2342 C C . GLY B 1 19 ? 21.688 -15.477 -16.938 1 37.47 19 GLY B C 1
ATOM 2343 O O . GLY B 1 19 ? 21.391 -15.461 -15.734 1 37.47 19 GLY B O 1
ATOM 2344 N N . ARG B 1 20 ? 20.766 -14.891 -17.703 1 48.69 20 ARG B N 1
ATOM 2345 C CA . ARG B 1 20 ? 19.328 -14.969 -17.516 1 48.69 20 ARG B CA 1
ATOM 2346 C C . ARG B 1 20 ? 18.844 -16.422 -17.516 1 48.69 20 ARG B C 1
ATOM 2348 O O . ARG B 1 20 ? 19.125 -17.172 -18.453 1 48.69 20 ARG B O 1
ATOM 2355 N N . SER B 1 21 ? 18.828 -17.125 -16.328 1 57.25 21 SER B N 1
ATOM 2356 C CA . SER B 1 21 ? 18.156 -18.422 -16.297 1 57.25 21 SER B CA 1
ATOM 2357 C C . SER B 1 21 ? 16.828 -18.375 -17.047 1 57.25 21 SER B C 1
ATOM 2359 O O . SER B 1 21 ? 16.047 -17.438 -16.891 1 57.25 21 SER B O 1
ATOM 2361 N N . GLY B 1 22 ? 16.828 -19.188 -18.172 1 64.38 22 GLY B N 1
ATOM 2362 C CA . GLY B 1 22 ? 15.594 -19.328 -18.906 1 64.38 22 GLY B CA 1
ATOM 2363 C C . GLY B 1 22 ? 14.711 -20.438 -18.391 1 64.38 22 GLY B C 1
ATOM 2364 O O . GLY B 1 22 ? 15.133 -21.25 -17.562 1 64.38 22 GLY B O 1
ATOM 2365 N N . VAL B 1 23 ? 13.469 -20.312 -18.562 1 69.5 23 VAL B N 1
ATOM 2366 C CA . VAL B 1 23 ? 12.539 -21.375 -18.172 1 69.5 23 VAL B CA 1
ATOM 2367 C C . VAL B 1 23 ? 11.867 -21.953 -19.422 1 69.5 23 VAL B C 1
ATOM 2369 O O . VAL B 1 23 ? 11.562 -21.219 -20.359 1 69.5 23 VAL B O 1
ATOM 2372 N N . LYS B 1 24 ? 11.859 -23.312 -19.422 1 73.88 24 LYS B N 1
ATOM 2373 C CA . LYS B 1 24 ? 11.109 -24.047 -20.438 1 73.88 24 LYS B CA 1
ATOM 2374 C C . LYS B 1 24 ? 9.852 -24.672 -19.844 1 73.88 24 LYS B C 1
ATOM 2376 O O . LYS B 1 24 ? 9.906 -25.297 -18.781 1 73.88 24 LYS B O 1
ATOM 2381 N N . ILE B 1 25 ? 8.766 -24.5 -20.562 1 81.62 25 ILE B N 1
ATOM 2382 C CA . ILE B 1 25 ? 7.516 -25.078 -20.094 1 81.62 25 ILE B CA 1
ATOM 2383 C C . ILE B 1 25 ? 7.445 -26.547 -20.516 1 81.62 25 ILE B C 1
ATOM 2385 O O . ILE B 1 25 ? 7.594 -26.859 -21.703 1 81.62 25 ILE B O 1
ATOM 2389 N N . ILE B 1 26 ? 7.273 -27.391 -19.562 1 83.69 26 ILE B N 1
ATOM 2390 C CA . ILE B 1 26 ? 7.133 -28.828 -19.812 1 83.69 26 ILE B CA 1
ATOM 2391 C C . ILE B 1 26 ? 5.676 -29.141 -20.141 1 83.69 26 ILE B C 1
ATOM 2393 O O . ILE B 1 26 ? 5.391 -29.828 -21.141 1 83.69 26 ILE B O 1
ATOM 2397 N N . ASN B 1 27 ? 4.824 -28.688 -19.344 1 87.25 27 ASN B N 1
ATOM 2398 C CA . ASN B 1 27 ? 3.395 -28.875 -19.562 1 87.25 27 ASN B CA 1
ATOM 2399 C C . ASN B 1 27 ? 2.568 -27.922 -18.703 1 87.25 27 ASN B C 1
ATOM 2401 O O . ASN B 1 27 ? 3.115 -27.188 -17.875 1 87.25 27 ASN B O 1
ATOM 2405 N N . SER B 1 28 ? 1.373 -27.859 -19.047 1 88.44 28 SER B N 1
ATOM 2406 C CA . SER B 1 28 ? 0.374 -27.078 -18.328 1 88.44 28 SER B CA 1
ATOM 2407 C C . SER B 1 28 ? -0.839 -27.922 -17.969 1 88.44 28 SER B C 1
ATOM 2409 O O . SER B 1 28 ? -1.349 -28.672 -18.797 1 88.44 28 SER B O 1
ATOM 2411 N N . VAL B 1 29 ? -1.262 -27.891 -16.688 1 91.06 29 VAL B N 1
ATOM 2412 C CA . VAL B 1 29 ? -2.406 -28.688 -16.266 1 91.06 29 VAL B CA 1
ATOM 2413 C C . VAL B 1 29 ? -3.373 -27.812 -15.469 1 91.06 29 VAL B C 1
ATOM 2415 O O . VAL B 1 29 ? -2.982 -26.781 -14.922 1 91.06 29 VAL B O 1
ATOM 2418 N N . ILE B 1 30 ? -4.652 -28.234 -15.469 1 89.06 30 ILE B N 1
ATOM 2419 C CA . ILE B 1 30 ? -5.652 -27.672 -14.57 1 89.06 30 ILE B CA 1
ATOM 2420 C C . ILE B 1 30 ? -5.637 -28.422 -13.242 1 89.06 30 ILE B C 1
ATOM 2422 O O . ILE B 1 30 ? -5.738 -29.656 -13.219 1 89.06 30 ILE B O 1
ATOM 2426 N N . ALA B 1 31 ? -5.395 -27.703 -12.227 1 91 31 ALA B N 1
ATOM 2427 C CA . ALA B 1 31 ? -5.289 -28.344 -10.914 1 91 31 ALA B CA 1
ATOM 2428 C C . ALA B 1 31 ? -6.59 -28.172 -10.133 1 91 31 ALA B C 1
ATOM 2430 O O . ALA B 1 31 ? -7.367 -27.25 -10.383 1 91 31 ALA B O 1
ATOM 2431 N N . LYS B 1 32 ? -6.723 -29.156 -9.266 1 86.38 32 LYS B N 1
ATOM 2432 C CA . LYS B 1 32 ? -7.797 -29 -8.289 1 86.38 32 LYS B CA 1
ATOM 2433 C C . LYS B 1 32 ? -7.395 -28.016 -7.191 1 86.38 32 LYS B C 1
ATOM 2435 O O . LYS B 1 32 ? -6.242 -28 -6.758 1 86.38 32 LYS B O 1
ATOM 2440 N N . GLU B 1 33 ? -8.359 -27.266 -6.715 1 81.75 33 GLU B N 1
ATOM 2441 C CA . GLU B 1 33 ? -8.086 -26.234 -5.727 1 81.75 33 GLU B CA 1
ATOM 2442 C C . GLU B 1 33 ? -7.531 -26.828 -4.438 1 81.75 33 GLU B C 1
ATOM 2444 O O . GLU B 1 33 ? -6.723 -26.203 -3.748 1 81.75 33 GLU B O 1
ATOM 2449 N N . ASP B 1 34 ? -7.938 -28.047 -4.137 1 85.5 34 ASP B N 1
ATOM 2450 C CA . ASP B 1 34 ? -7.531 -28.656 -2.877 1 85.5 34 ASP B CA 1
ATOM 2451 C C . ASP B 1 34 ? -6.094 -29.172 -2.957 1 85.5 34 ASP B C 1
ATOM 2453 O O . ASP B 1 34 ? -5.492 -29.516 -1.936 1 85.5 34 ASP B O 1
ATOM 2457 N N . GLU B 1 35 ? -5.582 -29.266 -4.164 1 88.94 35 GLU B N 1
ATOM 2458 C CA . GLU B 1 35 ? -4.188 -29.656 -4.32 1 88.94 35 GLU B CA 1
ATOM 2459 C C . GLU B 1 35 ? -3.242 -28.594 -3.777 1 88.94 35 GLU B C 1
ATOM 2461 O O . GLU B 1 35 ? -2.131 -28.906 -3.34 1 88.94 35 GLU B O 1
ATOM 2466 N N . TYR B 1 36 ? -3.639 -27.375 -3.809 1 91.75 36 TYR B N 1
ATOM 2467 C CA . TYR B 1 36 ? -2.871 -26.234 -3.309 1 91.75 36 TYR B CA 1
ATOM 2468 C C . TYR B 1 36 ? -3.754 -25.297 -2.492 1 91.75 36 TYR B C 1
ATOM 2470 O O . TYR B 1 36 ? -3.99 -24.156 -2.889 1 91.75 36 TYR B O 1
ATOM 2478 N N . PRO B 1 37 ? -4.082 -25.75 -1.363 1 93.25 37 PRO B N 1
ATOM 2479 C CA . PRO B 1 37 ? -5.102 -25 -0.624 1 93.25 37 PRO B CA 1
ATOM 2480 C C . PRO B 1 37 ? -4.652 -23.578 -0.274 1 93.25 37 PRO B C 1
ATOM 2482 O O . PRO B 1 37 ? -5.488 -22.688 -0.11 1 93.25 37 PRO B O 1
ATOM 2485 N N . PHE B 1 38 ? -3.359 -23.359 -0.229 1 96.69 38 PHE B N 1
ATOM 2486 C CA . PHE B 1 38 ? -2.871 -22.047 0.179 1 96.69 38 PHE B CA 1
ATOM 2487 C C . PHE B 1 38 ? -2.867 -21.078 -0.999 1 96.69 38 PHE B C 1
ATOM 2489 O O . PHE B 1 38 ? -2.578 -19.891 -0.834 1 96.69 38 PHE B O 1
ATOM 2496 N N . ILE B 1 39 ? -3.146 -21.562 -2.178 1 95.62 39 ILE B N 1
ATOM 2497 C CA . ILE B 1 39 ? -3.301 -20.672 -3.328 1 95.62 39 ILE B CA 1
ATOM 2498 C C . ILE B 1 39 ? -4.75 -20.219 -3.432 1 95.62 39 ILE B C 1
ATOM 2500 O O . ILE B 1 39 ? -5.664 -21.031 -3.562 1 95.62 39 ILE B O 1
ATOM 2504 N N . VAL B 1 40 ? -4.926 -18.891 -3.363 1 94.81 40 VAL B N 1
ATOM 2505 C CA . VAL B 1 40 ? -6.277 -18.344 -3.252 1 94.81 40 VAL B CA 1
ATOM 2506 C C . VAL B 1 40 ? -6.477 -17.234 -4.285 1 94.81 40 VAL B C 1
ATOM 2508 O O . VAL B 1 40 ? -5.527 -16.828 -4.961 1 94.81 40 VAL B O 1
ATOM 2511 N N . ARG B 1 41 ? -7.766 -16.766 -4.383 1 92 41 ARG B N 1
ATOM 2512 C CA . ARG B 1 41 ? -8.133 -15.812 -5.426 1 92 41 ARG B CA 1
ATOM 2513 C C . ARG B 1 41 ? -8.453 -14.445 -4.832 1 92 41 ARG B C 1
ATOM 2515 O O . ARG B 1 41 ? -9.281 -14.336 -3.926 1 92 41 ARG B O 1
ATOM 2522 N N . LEU B 1 42 ? -7.742 -13.492 -5.285 1 91.88 42 LEU B N 1
ATOM 2523 C CA . LEU B 1 42 ? -8.133 -12.109 -5.02 1 91.88 42 LEU B CA 1
ATOM 2524 C C . LEU B 1 42 ? -9.188 -11.641 -6.016 1 91.88 42 LEU B C 1
ATOM 2526 O O . LEU B 1 42 ? -8.977 -11.727 -7.23 1 91.88 42 LEU B O 1
ATOM 2530 N N . GLU B 1 43 ? -10.281 -11.164 -5.488 1 87.44 43 GLU B N 1
ATOM 2531 C CA . GLU B 1 43 ? -11.398 -10.844 -6.371 1 87.44 43 GLU B CA 1
ATOM 2532 C C . GLU B 1 43 ? -12.117 -9.578 -5.91 1 87.44 43 GLU B C 1
ATOM 2534 O O . GLU B 1 43 ? -11.945 -9.133 -4.773 1 87.44 43 GLU B O 1
ATOM 2539 N N . ARG B 1 44 ? -12.828 -9.062 -6.895 1 85.38 44 ARG B N 1
ATOM 2540 C CA . ARG B 1 44 ? -13.852 -8.07 -6.59 1 85.38 44 ARG B CA 1
ATOM 2541 C C . ARG B 1 44 ? -15.242 -8.703 -6.531 1 85.38 44 ARG B C 1
ATOM 2543 O O . ARG B 1 44 ? -15.703 -9.289 -7.516 1 85.38 44 ARG B O 1
ATOM 2550 N N . ARG B 1 45 ? -15.773 -8.617 -5.387 1 84.62 45 ARG B N 1
ATOM 2551 C CA . ARG B 1 45 ? -17.141 -9.109 -5.203 1 84.62 45 ARG B CA 1
ATOM 2552 C C . ARG B 1 45 ? -18.156 -8.023 -5.496 1 84.62 45 ARG B C 1
ATOM 2554 O O . ARG B 1 45 ? -18.047 -6.906 -4.98 1 84.62 45 ARG B O 1
ATOM 2561 N N . ILE B 1 46 ? -19.062 -8.336 -6.336 1 81.19 46 ILE B N 1
ATOM 2562 C CA . ILE B 1 46 ? -20.125 -7.41 -6.703 1 81.19 46 ILE B CA 1
ATOM 2563 C C . ILE B 1 46 ? -21.469 -7.949 -6.219 1 81.19 46 ILE B C 1
ATOM 2565 O O . ILE B 1 46 ? -21.875 -9.055 -6.582 1 81.19 46 ILE B O 1
ATOM 2569 N N . LEU B 1 47 ? -22.141 -7.145 -5.375 1 81.62 47 LEU B N 1
ATOM 2570 C CA . LEU B 1 47 ? -23.438 -7.527 -4.832 1 81.62 47 LEU B CA 1
ATOM 2571 C C . LEU B 1 47 ? -24.531 -6.566 -5.297 1 81.62 47 LEU B C 1
ATOM 2573 O O . LEU B 1 47 ? -24.344 -5.348 -5.254 1 81.62 47 LEU B O 1
ATOM 2577 N N . ILE B 1 48 ? -25.484 -7.113 -5.879 1 79.44 48 ILE B N 1
ATOM 2578 C CA . ILE B 1 48 ? -26.703 -6.367 -6.156 1 79.44 48 ILE B CA 1
ATOM 2579 C C . ILE B 1 48 ? -27.75 -6.68 -5.086 1 79.44 48 ILE B C 1
ATOM 2581 O O . ILE B 1 48 ? -28.109 -7.84 -4.891 1 79.44 48 ILE B O 1
ATOM 2585 N N . THR B 1 49 ? -28.172 -5.672 -4.336 1 80.44 49 THR B N 1
ATOM 2586 C CA . THR B 1 49 ? -29.109 -5.867 -3.238 1 80.44 49 THR B CA 1
ATOM 2587 C C . THR B 1 49 ? -30.391 -5.07 -3.475 1 80.44 49 THR B C 1
ATOM 2589 O O . THR B 1 49 ? -30.359 -4.02 -4.121 1 80.44 49 THR B O 1
ATOM 2592 N N . PHE B 1 50 ? -31.516 -5.707 -3.133 1 78.88 50 PHE B N 1
ATOM 2593 C CA . PHE B 1 50 ? -32.844 -5.074 -3.127 1 78.88 50 PHE B CA 1
ATOM 2594 C C . PHE B 1 50 ? -33.562 -5.352 -1.819 1 78.88 50 PHE B C 1
ATOM 2596 O O . PHE B 1 50 ? -33.688 -6.508 -1.405 1 78.88 50 PHE B O 1
ATOM 2603 N N . ASN B 1 51 ? -34.062 -4.355 -1.166 1 80.81 51 ASN B N 1
ATOM 2604 C CA . ASN B 1 51 ? -34.781 -4.449 0.109 1 80.81 51 ASN B CA 1
ATOM 2605 C C . ASN B 1 51 ? -34 -5.277 1.122 1 80.81 51 ASN B C 1
ATOM 2607 O O . ASN B 1 51 ? -34.531 -6.199 1.732 1 80.81 51 ASN B O 1
ATOM 2611 N N . ASN B 1 52 ? -32.688 -5.078 1.193 1 74.88 52 ASN B N 1
ATOM 2612 C CA . ASN B 1 52 ? -31.766 -5.699 2.133 1 74.88 52 ASN B CA 1
ATOM 2613 C C . ASN B 1 52 ? -31.547 -7.172 1.808 1 74.88 52 ASN B C 1
ATOM 2615 O O . ASN B 1 52 ? -31.141 -7.949 2.676 1 74.88 52 ASN B O 1
ATOM 2619 N N . ARG B 1 53 ? -32.094 -7.48 0.659 1 79.69 53 ARG B N 1
ATOM 2620 C CA . ARG B 1 53 ? -31.875 -8.844 0.195 1 79.69 53 ARG B CA 1
ATOM 2621 C C . ARG B 1 53 ? -30.906 -8.867 -0.978 1 79.69 53 ARG B C 1
ATOM 2623 O O . ARG B 1 53 ? -30.938 -7.988 -1.841 1 79.69 53 ARG B O 1
ATOM 2630 N N . ILE B 1 54 ? -29.922 -9.766 -0.953 1 77.25 54 ILE B N 1
ATOM 2631 C CA . ILE B 1 54 ? -29 -9.953 -2.066 1 77.25 54 ILE B CA 1
ATOM 2632 C C . ILE B 1 54 ? -29.75 -10.539 -3.264 1 77.25 54 ILE B C 1
ATOM 2634 O O . ILE B 1 54 ? -30.297 -11.641 -3.188 1 77.25 54 ILE B O 1
ATOM 2638 N N . LEU B 1 55 ? -29.828 -9.836 -4.344 1 81.88 55 LEU B N 1
ATOM 2639 C CA . LEU B 1 55 ? -30.5 -10.281 -5.562 1 81.88 55 LEU B CA 1
ATOM 2640 C C . LEU B 1 55 ? -29.547 -11.062 -6.457 1 81.88 55 LEU B C 1
ATOM 2642 O O . LEU B 1 55 ? -29.938 -12.047 -7.082 1 81.88 55 LEU B O 1
ATOM 2646 N N . ALA B 1 56 ? -28.312 -10.484 -6.52 1 81.31 56 ALA B N 1
ATOM 2647 C CA . ALA B 1 56 ? -27.312 -11.117 -7.379 1 81.31 56 ALA B CA 1
ATOM 2648 C C . ALA B 1 56 ? -25.906 -10.875 -6.848 1 81.31 56 ALA B C 1
ATOM 2650 O O . ALA B 1 56 ? -25.656 -9.875 -6.172 1 81.31 56 ALA B O 1
ATOM 2651 N N . GLU B 1 57 ? -25.062 -11.859 -7.074 1 79.62 57 GLU B N 1
ATOM 2652 C CA . GLU B 1 57 ? -23.656 -11.75 -6.75 1 79.62 57 GLU B CA 1
ATOM 2653 C C . GLU B 1 57 ? -22.781 -12.109 -7.949 1 79.62 57 GLU B C 1
ATOM 2655 O O . GLU B 1 57 ? -23.078 -13.062 -8.672 1 79.62 57 GLU B O 1
ATOM 2660 N N . ASN B 1 58 ? -21.859 -11.211 -8.188 1 77 58 ASN B N 1
ATOM 2661 C CA . ASN B 1 58 ? -20.844 -11.5 -9.195 1 77 58 ASN B CA 1
ATOM 2662 C C . ASN B 1 58 ? -19.438 -11.258 -8.656 1 77 58 ASN B C 1
ATOM 2664 O O . ASN B 1 58 ? -19.266 -10.625 -7.613 1 77 58 ASN B O 1
ATOM 2668 N N . ASN B 1 59 ? -18.516 -11.961 -9.312 1 79.88 59 ASN B N 1
ATOM 2669 C CA . ASN B 1 59 ? -17.125 -11.758 -8.914 1 79.88 59 ASN B CA 1
ATOM 2670 C C . ASN B 1 59 ? -16.234 -11.484 -10.125 1 79.88 59 ASN B C 1
ATOM 2672 O O . ASN B 1 59 ? -16.453 -12.039 -11.203 1 79.88 59 ASN B O 1
ATOM 2676 N N . VAL B 1 60 ? -15.344 -10.594 -9.914 1 78.25 60 VAL B N 1
ATOM 2677 C CA . VAL B 1 60 ? -14.312 -10.32 -10.914 1 78.25 60 VAL B CA 1
ATOM 2678 C C . VAL B 1 60 ? -12.945 -10.711 -10.359 1 78.25 60 VAL B C 1
ATOM 2680 O O . VAL B 1 60 ? -12.523 -10.219 -9.312 1 78.25 60 VAL B O 1
ATOM 2683 N N . HIS B 1 61 ? -12.344 -11.594 -11.055 1 84.31 61 HIS B N 1
ATOM 2684 C CA . HIS B 1 61 ? -11.016 -12.047 -10.648 1 84.31 61 HIS B CA 1
ATOM 2685 C C . HIS B 1 61 ? -9.984 -10.93 -10.797 1 84.31 61 HIS B C 1
ATOM 2687 O O . HIS B 1 61 ? -9.961 -10.227 -11.805 1 84.31 61 HIS B O 1
ATOM 2693 N N . ILE B 1 62 ? -9.133 -10.766 -9.789 1 85.25 62 ILE B N 1
ATOM 2694 C CA . ILE B 1 62 ? -8.07 -9.766 -9.836 1 85.25 62 ILE B CA 1
ATOM 2695 C C . ILE B 1 62 ? -6.727 -10.453 -10.07 1 85.25 62 ILE B C 1
ATOM 2697 O O . ILE B 1 62 ? -6.09 -10.25 -11.102 1 85.25 62 ILE B O 1
ATOM 2701 N N . CYS B 1 63 ? -6.32 -11.195 -9.086 1 90.06 63 CYS B N 1
ATOM 2702 C CA . CYS B 1 63 ? -5.02 -11.859 -9.109 1 90.06 63 CYS B CA 1
ATOM 2703 C C . CYS B 1 63 ? -5.031 -13.117 -8.25 1 90.06 63 CYS B C 1
ATOM 2705 O O . CYS B 1 63 ? -5.988 -13.359 -7.516 1 90.06 63 CYS B O 1
ATOM 2707 N N . THR B 1 64 ? -3.984 -13.875 -8.461 1 93.25 64 THR B N 1
ATOM 2708 C CA . THR B 1 64 ? -3.729 -15.016 -7.586 1 93.25 64 THR B CA 1
ATOM 2709 C C . THR B 1 64 ? -2.918 -14.594 -6.363 1 93.25 64 THR B C 1
ATOM 2711 O O . THR B 1 64 ? -2.029 -13.75 -6.465 1 93.25 64 THR B O 1
ATOM 2714 N N . CYS B 1 65 ? -3.305 -15.172 -5.191 1 96.12 65 CYS B N 1
ATOM 2715 C CA . CYS B 1 65 ? -2.562 -14.922 -3.959 1 96.12 65 CYS B CA 1
ATOM 2716 C C . CYS B 1 65 ? -2.096 -16.234 -3.332 1 96.12 65 CYS B C 1
ATOM 2718 O O . CYS B 1 65 ? -2.648 -17.297 -3.621 1 96.12 65 CYS B O 1
ATOM 2720 N N . THR B 1 66 ? -1.071 -16.109 -2.562 1 97.62 66 THR B N 1
ATOM 2721 C CA . THR B 1 66 ? -0.57 -17.219 -1.743 1 97.62 66 THR B CA 1
ATOM 2722 C C . THR B 1 66 ? -0.7 -16.891 -0.259 1 97.62 66 THR B C 1
ATOM 2724 O O . THR B 1 66 ? -0.142 -15.891 0.214 1 97.62 66 THR B O 1
ATOM 2727 N N . ALA B 1 67 ? -1.404 -17.75 0.452 1 97.62 67 ALA B N 1
ATOM 2728 C CA . ALA B 1 67 ? -1.598 -17.516 1.881 1 97.62 67 ALA B CA 1
ATOM 2729 C C . ALA B 1 67 ? -0.343 -17.891 2.67 1 97.62 67 ALA B C 1
ATOM 2731 O O . ALA B 1 67 ? 0.108 -19.031 2.639 1 97.62 67 ALA B O 1
ATOM 2732 N N . LEU B 1 68 ? 0.181 -16.906 3.361 1 97.5 68 LEU B N 1
ATOM 2733 C CA . LEU B 1 68 ? 1.381 -17.109 4.168 1 97.5 68 LEU B CA 1
ATOM 2734 C C . LEU B 1 68 ? 1.021 -17.312 5.633 1 97.5 68 LEU B C 1
ATOM 2736 O O . LEU B 1 68 ? 1.815 -17.859 6.398 1 97.5 68 LEU B O 1
ATOM 2740 N N . SER B 1 69 ? -0.1 -16.797 6.047 1 95.19 69 SER B N 1
ATOM 2741 C CA . SER B 1 69 ? -0.66 -16.922 7.391 1 95.19 69 SER B CA 1
ATOM 2742 C C . SER B 1 69 ? -2.182 -16.844 7.363 1 95.19 69 SER B C 1
ATOM 2744 O O . SER B 1 69 ? -2.795 -16.891 6.297 1 95.19 69 SER B O 1
ATOM 2746 N N . ARG B 1 70 ? -2.744 -16.688 8.531 1 93.69 70 ARG B N 1
ATOM 2747 C CA . ARG B 1 70 ? -4.199 -16.656 8.633 1 93.69 70 ARG B CA 1
ATOM 2748 C C . ARG B 1 70 ? -4.762 -15.328 8.148 1 93.69 70 ARG B C 1
ATOM 2750 O O . ARG B 1 70 ? -5.973 -15.188 7.969 1 93.69 70 ARG B O 1
ATOM 2757 N N . SER B 1 71 ? -3.908 -14.359 7.871 1 94.69 71 SER B N 1
ATOM 2758 C CA . SER B 1 71 ? -4.465 -13.078 7.449 1 94.69 71 SER B CA 1
ATOM 2759 C C . SER B 1 71 ? -3.539 -12.367 6.469 1 94.69 71 SER B C 1
ATOM 2761 O O . SER B 1 71 ? -3.744 -11.195 6.152 1 94.69 71 SER B O 1
ATOM 2763 N N . LEU B 1 72 ? -2.475 -13.016 6.074 1 97.12 72 LEU B N 1
ATOM 2764 C CA . LEU B 1 72 ? -1.517 -12.352 5.195 1 97.12 72 LEU B CA 1
ATOM 2765 C C . LEU B 1 72 ? -1.295 -13.164 3.926 1 97.12 72 LEU B C 1
ATOM 2767 O O . LEU B 1 72 ? -0.968 -14.352 3.992 1 97.12 72 LEU B O 1
ATOM 2771 N N . LEU B 1 73 ? -1.462 -12.5 2.816 1 98 73 LEU B N 1
ATOM 2772 C CA . LEU B 1 73 ? -1.297 -13.125 1.511 1 98 73 LEU B CA 1
ATOM 2773 C C . LEU B 1 73 ? -0.186 -12.445 0.717 1 98 73 LEU B C 1
ATOM 2775 O O . LEU B 1 73 ? 0.043 -11.242 0.866 1 98 73 LEU B O 1
ATOM 2779 N N . LEU B 1 74 ? 0.448 -13.242 -0.104 1 98.31 74 LEU B N 1
ATOM 2780 C CA . LEU B 1 74 ? 1.484 -12.773 -1.018 1 98.31 74 LEU B CA 1
ATOM 2781 C C . LEU B 1 74 ? 0.962 -12.711 -2.449 1 98.31 74 LEU B C 1
ATOM 2783 O O . LEU B 1 74 ? 0.272 -13.633 -2.9 1 98.31 74 LEU B O 1
ATOM 2787 N N . THR B 1 75 ? 1.209 -11.617 -3.193 1 95.88 75 THR B N 1
ATOM 2788 C CA . THR B 1 75 ? 0.815 -11.461 -4.59 1 95.88 75 THR B CA 1
ATOM 2789 C C . THR B 1 75 ? 1.723 -10.461 -5.301 1 95.88 75 THR B C 1
ATOM 2791 O O . THR B 1 75 ? 2.752 -10.055 -4.754 1 95.88 75 THR B O 1
ATOM 2794 N N . ALA B 1 76 ? 1.38 -10.234 -6.574 1 92.69 76 ALA B N 1
ATOM 2795 C CA . ALA B 1 76 ? 2.135 -9.227 -7.32 1 92.69 76 ALA B CA 1
ATOM 2796 C C . ALA B 1 76 ? 1.781 -7.816 -6.855 1 92.69 76 ALA B C 1
ATOM 2798 O O . ALA B 1 76 ? 0.62 -7.527 -6.555 1 92.69 76 ALA B O 1
ATOM 2799 N N . GLY B 1 77 ? 2.773 -6.957 -6.805 1 91.94 77 GLY B N 1
ATOM 2800 C CA . GLY B 1 77 ? 2.564 -5.59 -6.359 1 91.94 77 GLY B CA 1
ATOM 2801 C C . GLY B 1 77 ? 1.525 -4.848 -7.176 1 91.94 77 GLY B C 1
ATOM 2802 O O . GLY B 1 77 ? 0.72 -4.09 -6.629 1 91.94 77 GLY B O 1
ATOM 2803 N N . HIS B 1 78 ? 1.527 -5.031 -8.453 1 86.75 78 HIS B N 1
ATOM 2804 C CA . HIS B 1 78 ? 0.608 -4.297 -9.312 1 86.75 78 HIS B CA 1
ATOM 2805 C C . HIS B 1 78 ? -0.834 -4.734 -9.086 1 86.75 78 HIS B C 1
ATOM 2807 O O . HIS B 1 78 ? -1.77 -4 -9.414 1 86.75 78 HIS B O 1
ATOM 2813 N N . CYS B 1 79 ? -1.055 -5.922 -8.523 1 89.19 79 CYS B N 1
ATOM 2814 C CA . CYS B 1 79 ? -2.395 -6.422 -8.234 1 89.19 79 CYS B CA 1
ATOM 2815 C C . CYS B 1 79 ? -3.064 -5.594 -7.148 1 89.19 79 CYS B C 1
ATOM 2817 O O . CYS B 1 79 ? -4.289 -5.457 -7.129 1 89.19 79 CYS B O 1
ATOM 2819 N N . LEU B 1 80 ? -2.242 -5.031 -6.281 1 91 80 LEU B N 1
ATOM 2820 C CA . LEU B 1 80 ? -2.756 -4.297 -5.129 1 91 80 LEU B CA 1
ATOM 2821 C C . LEU B 1 80 ? -3.459 -3.018 -5.57 1 91 80 LEU B C 1
ATOM 2823 O O . LEU B 1 80 ? -4.328 -2.504 -4.863 1 91 80 LEU B O 1
ATOM 2827 N N . LYS B 1 81 ? -3.102 -2.592 -6.707 1 83.94 81 LYS B N 1
ATOM 2828 C CA . LYS B 1 81 ? -3.695 -1.358 -7.211 1 83.94 81 LYS B CA 1
ATOM 2829 C C . LYS B 1 81 ? -5.105 -1.604 -7.746 1 83.94 81 LYS B C 1
ATOM 2831 O O . LYS B 1 81 ? -5.852 -0.658 -8.008 1 83.94 81 LYS B O 1
ATOM 2836 N N . SER B 1 82 ? -5.469 -2.902 -7.746 1 80 82 SER B N 1
ATOM 2837 C CA . SER B 1 82 ? -6.75 -3.252 -8.344 1 80 82 SER B CA 1
ATOM 2838 C C . SER B 1 82 ? -7.793 -3.572 -7.281 1 80 82 SER B C 1
ATOM 2840 O O . SER B 1 82 ? -8.891 -4.035 -7.598 1 80 82 SER B O 1
ATOM 2842 N N . VAL B 1 83 ? -7.508 -3.318 -6.004 1 80.94 83 VAL B N 1
ATOM 2843 C CA . VAL B 1 83 ? -8.406 -3.766 -4.945 1 80.94 83 VAL B CA 1
ATOM 2844 C C . VAL B 1 83 ? -9.398 -2.654 -4.602 1 80.94 83 VAL B C 1
ATOM 2846 O O . VAL B 1 83 ? -10.086 -2.719 -3.582 1 80.94 83 VAL B O 1
ATOM 2849 N N . GLY B 1 84 ? -9.547 -1.703 -5.363 1 74.56 84 GLY B N 1
ATOM 2850 C CA . GLY B 1 84 ? -10.484 -0.633 -5.066 1 74.56 84 GLY B CA 1
ATOM 2851 C C . GLY B 1 84 ? -11.922 -1.105 -4.992 1 74.56 84 GLY B C 1
ATOM 2852 O O . GLY B 1 84 ? -12.281 -2.119 -5.594 1 74.56 84 GLY B O 1
ATOM 2853 N N . PHE B 1 85 ? -12.609 -0.489 -3.93 1 64.94 85 PHE B N 1
ATOM 2854 C CA . PHE B 1 85 ? -14.016 -0.816 -3.764 1 64.94 85 PHE B CA 1
ATOM 2855 C C . PHE B 1 85 ? -14.898 0.322 -4.266 1 64.94 85 PHE B C 1
ATOM 2857 O O . PHE B 1 85 ? -14.469 1.476 -4.309 1 64.94 85 PHE B O 1
ATOM 2864 N N . ILE B 1 86 ? -15.836 0.021 -5.023 1 57.69 86 ILE B N 1
ATOM 2865 C CA . ILE B 1 86 ? -16.859 0.995 -5.375 1 57.69 86 ILE B CA 1
ATOM 2866 C C . ILE B 1 86 ? -18.094 0.808 -4.477 1 57.69 86 ILE B C 1
ATOM 2868 O O . ILE B 1 86 ? -18.719 -0.251 -4.488 1 57.69 86 ILE B O 1
ATOM 2872 N N . LYS B 1 87 ? -18.016 1.531 -3.242 1 52.59 87 LYS B N 1
ATOM 2873 C CA . LYS B 1 87 ? -19.25 1.48 -2.463 1 52.59 87 LYS B CA 1
ATOM 2874 C C . LYS B 1 87 ? -20.297 2.426 -3.037 1 52.59 87 LYS B C 1
ATOM 2876 O O . LYS B 1 87 ? -19.969 3.502 -3.535 1 52.59 87 LYS B O 1
ATOM 2881 N N . ASN B 1 88 ? -21.5 2.059 -2.934 1 54.41 88 ASN B N 1
ATOM 2882 C CA . ASN B 1 88 ? -22.781 2.756 -2.99 1 54.41 88 ASN B CA 1
ATOM 2883 C C . ASN B 1 88 ? -23.016 3.367 -4.367 1 54.41 88 ASN B C 1
ATOM 2885 O O . ASN B 1 88 ? -23.266 4.57 -4.48 1 54.41 88 ASN B O 1
ATOM 2889 N N . LEU B 1 89 ? -22.484 2.818 -5.52 1 50.62 89 LEU B N 1
ATOM 2890 C CA . LEU B 1 89 ? -22.906 3.484 -6.746 1 50.62 89 LEU B CA 1
ATOM 2891 C C . LEU B 1 89 ? -24.391 3.832 -6.695 1 50.62 89 LEU B C 1
ATOM 2893 O O . LEU B 1 89 ? -24.781 4.941 -7.059 1 50.62 89 LEU B O 1
ATOM 2897 N N . THR B 1 90 ? -25.25 2.758 -6.402 1 55.94 90 THR B N 1
ATOM 2898 C CA . THR B 1 90 ? -26.672 2.857 -6.094 1 55.94 90 THR B CA 1
ATOM 2899 C C . THR B 1 90 ? -27 2.051 -4.844 1 55.94 90 THR B C 1
ATOM 2901 O O . THR B 1 90 ? -26.234 1.187 -4.426 1 55.94 90 THR B O 1
ATOM 2904 N N . ASN B 1 91 ? -27.844 2.553 -3.861 1 63.34 91 ASN B N 1
ATOM 2905 C CA . ASN B 1 91 ? -28.375 1.833 -2.707 1 63.34 91 ASN B CA 1
ATOM 2906 C C . ASN B 1 91 ? -28.516 0.341 -2.994 1 63.34 91 ASN B C 1
ATOM 2908 O O . ASN B 1 91 ? -28.734 -0.454 -2.076 1 63.34 91 ASN B O 1
ATOM 2912 N N . SER B 1 92 ? -28.172 -0.037 -4.277 1 71.75 92 SER B N 1
ATOM 2913 C CA . SER B 1 92 ? -28.453 -1.418 -4.656 1 71.75 92 SER B CA 1
ATOM 2914 C C . SER B 1 92 ? -27.172 -2.143 -5.074 1 71.75 92 SER B C 1
ATOM 2916 O O . SER B 1 92 ? -27.188 -3.355 -5.293 1 71.75 92 SER B O 1
ATOM 2918 N N . LEU B 1 93 ? -26.062 -1.432 -5.184 1 74.38 93 LEU B N 1
ATOM 2919 C CA . LEU B 1 93 ? -24.859 -2.082 -5.695 1 74.38 93 LEU B CA 1
ATOM 2920 C C . LEU B 1 93 ? -23.688 -1.911 -4.723 1 74.38 93 LEU B C 1
ATOM 2922 O O . LEU B 1 93 ? -23.375 -0.79 -4.32 1 74.38 93 LEU B O 1
ATOM 2926 N N . ALA B 1 94 ? -23.156 -3.102 -4.211 1 76.56 94 ALA B N 1
ATOM 2927 C CA . ALA B 1 94 ? -21.969 -3.084 -3.35 1 76.56 94 ALA B CA 1
ATOM 2928 C C . ALA B 1 94 ? -20.797 -3.818 -4.004 1 76.56 94 ALA B C 1
ATOM 2930 O O . ALA B 1 94 ? -20.969 -4.914 -4.543 1 76.56 94 ALA B O 1
ATOM 2931 N N . VAL B 1 95 ? -19.672 -3.178 -4.113 1 79 95 VAL B N 1
ATOM 2932 C CA . VAL B 1 95 ? -18.453 -3.797 -4.637 1 79 95 VAL B CA 1
ATOM 2933 C C . VAL B 1 95 ? -17.359 -3.791 -3.566 1 79 95 VAL B C 1
ATOM 2935 O O . VAL B 1 95 ? -17.078 -2.754 -2.961 1 79 95 VAL B O 1
ATOM 2938 N N . GLN B 1 96 ? -16.797 -4.977 -3.244 1 87.12 96 GLN B N 1
ATOM 2939 C CA . GLN B 1 96 ? -15.758 -5.062 -2.223 1 87.12 96 GLN B CA 1
ATOM 2940 C C . GLN B 1 96 ? -14.648 -6.02 -2.646 1 87.12 96 GLN B C 1
ATOM 2942 O O . GLN B 1 96 ? -14.914 -7.051 -3.27 1 87.12 96 GLN B O 1
ATOM 2947 N N . PRO B 1 97 ? -13.461 -5.641 -2.314 1 89.12 97 PRO B N 1
ATOM 2948 C CA . PRO B 1 97 ? -12.383 -6.609 -2.549 1 89.12 97 PRO B CA 1
ATOM 2949 C C . PRO B 1 97 ? -12.391 -7.758 -1.541 1 89.12 97 PRO B C 1
ATOM 2951 O O . PRO B 1 97 ? -12.516 -7.523 -0.335 1 89.12 97 PRO B O 1
ATOM 2954 N N . VAL B 1 98 ? -12.289 -8.969 -2.047 1 92.56 98 VAL B N 1
ATOM 2955 C CA . VAL B 1 98 ? -12.328 -10.148 -1.193 1 92.56 98 VAL B CA 1
ATOM 2956 C C . VAL B 1 98 ? -11.305 -11.172 -1.681 1 92.56 98 VAL B C 1
ATOM 2958 O O . VAL B 1 98 ? -10.781 -11.055 -2.795 1 92.56 98 VAL B O 1
ATOM 2961 N N . VAL B 1 99 ? -11.016 -12.023 -0.797 1 94.62 99 VAL B N 1
ATOM 2962 C CA . VAL B 1 99 ? -10.266 -13.227 -1.145 1 94.62 99 VAL B CA 1
ATOM 2963 C C . VAL B 1 99 ? -11.164 -14.453 -1.031 1 94.62 99 VAL B C 1
ATOM 2965 O O . VAL B 1 99 ? -11.875 -14.617 -0.036 1 94.62 99 VAL B O 1
ATOM 2968 N N . ARG B 1 100 ? -11.148 -15.227 -2.082 1 92.12 100 ARG B N 1
ATOM 2969 C CA . ARG B 1 100 ? -11.898 -16.484 -2.098 1 92.12 100 ARG B CA 1
ATOM 2970 C C . ARG B 1 100 ? -10.969 -17.672 -1.928 1 92.12 100 ARG B C 1
ATOM 2972 O O . ARG B 1 100 ? -9.914 -17.75 -2.562 1 92.12 100 ARG B O 1
ATOM 2979 N N . TYR B 1 101 ? -11.422 -18.578 -1.022 1 90.88 101 TYR B N 1
ATOM 2980 C CA . TYR B 1 101 ? -10.602 -19.75 -0.725 1 90.88 101 TYR B CA 1
ATOM 2981 C C . TYR B 1 101 ? -11.477 -20.953 -0.412 1 90.88 101 TYR B C 1
ATOM 2983 O O . TYR B 1 101 ? -12.711 -20.844 -0.392 1 90.88 101 TYR B O 1
ATOM 2991 N N . GLY B 1 102 ? -10.812 -22.094 -0.321 1 85.75 102 GLY B N 1
ATOM 2992 C CA . GLY B 1 102 ? -11.555 -23.344 -0.132 1 85.75 102 GLY B CA 1
ATOM 2993 C C . GLY B 1 102 ? -11.977 -23.984 -1.438 1 85.75 102 GLY B C 1
ATOM 2994 O O . GLY B 1 102 ? -11.859 -23.375 -2.504 1 85.75 102 GLY B O 1
ATOM 2995 N N . ALA B 1 103 ? -12.422 -25.188 -1.291 1 78.75 103 ALA B N 1
ATOM 2996 C CA . ALA B 1 103 ? -12.844 -25.922 -2.48 1 78.75 103 ALA B CA 1
ATOM 2997 C C . ALA B 1 103 ? -13.93 -25.156 -3.234 1 78.75 103 ALA B C 1
ATOM 2999 O O . ALA B 1 103 ? -14.945 -24.766 -2.648 1 78.75 103 ALA B O 1
ATOM 3000 N N . GLY B 1 104 ? -13.711 -24.859 -4.547 1 76.06 104 GLY B N 1
ATOM 3001 C CA . GLY B 1 104 ? -14.664 -24.156 -5.383 1 76.06 104 GLY B CA 1
ATOM 3002 C C . GLY B 1 104 ? -14.812 -22.688 -5 1 76.06 104 GLY B C 1
ATOM 3003 O O . GLY B 1 104 ? -15.703 -22 -5.5 1 76.06 104 GLY B O 1
ATOM 3004 N N . GLY B 1 105 ? -14.016 -22.312 -4.02 1 79.19 105 GLY B N 1
ATOM 3005 C CA . GLY B 1 105 ? -14.141 -20.938 -3.592 1 79.19 105 GLY B CA 1
ATOM 3006 C C . GLY B 1 105 ? -15.352 -20.688 -2.709 1 79.19 105 GLY B C 1
ATOM 3007 O O . GLY B 1 105 ? -16.016 -19.656 -2.828 1 79.19 105 GLY B O 1
ATOM 3008 N N . SER B 1 106 ? -15.609 -21.547 -1.849 1 83.44 106 SER B N 1
ATOM 3009 C CA . SER B 1 106 ? -16.828 -21.516 -1.049 1 83.44 106 SER B CA 1
ATOM 3010 C C . SER B 1 106 ? -16.703 -20.516 0.097 1 83.44 106 SER B C 1
ATOM 3012 O O . SER B 1 106 ? -17.719 -20.109 0.689 1 83.44 106 SER B O 1
ATOM 3014 N N . LYS B 1 107 ? -15.539 -20.109 0.393 1 91.5 107 LYS B N 1
ATOM 3015 C CA . LYS B 1 107 ? -15.32 -19.219 1.523 1 91.5 107 LYS B CA 1
ATOM 3016 C C . LYS B 1 107 ? -14.711 -17.891 1.066 1 91.5 107 LYS B C 1
ATOM 3018 O O . LYS B 1 107 ? -14.031 -17.844 0.038 1 91.5 107 LYS B O 1
ATOM 3023 N N . LEU B 1 108 ? -15.031 -16.828 1.894 1 93.5 108 LEU B N 1
ATOM 3024 C CA . LEU B 1 108 ? -14.578 -15.484 1.548 1 93.5 108 LEU B CA 1
ATOM 3025 C C . LEU B 1 108 ? -13.992 -14.781 2.768 1 93.5 108 LEU B C 1
ATOM 3027 O O . LEU B 1 108 ? -14.398 -15.055 3.898 1 93.5 108 LEU B O 1
ATOM 3031 N N . ALA B 1 109 ? -13.039 -13.969 2.539 1 95.69 109 ALA B N 1
ATOM 3032 C CA . ALA B 1 109 ? -12.508 -13.039 3.529 1 95.69 109 ALA B CA 1
ATOM 3033 C C . ALA B 1 109 ? -12.328 -11.648 2.932 1 95.69 109 ALA B C 1
ATOM 3035 O O . ALA B 1 109 ? -11.883 -11.508 1.793 1 95.69 109 ALA B O 1
ATOM 3036 N N . LYS B 1 110 ? -12.688 -10.648 3.68 1 94.31 110 LYS B N 1
ATOM 3037 C CA . LYS B 1 110 ? -12.555 -9.273 3.215 1 94.31 110 LYS B CA 1
ATOM 3038 C C . LYS B 1 110 ? -11.094 -8.836 3.213 1 94.31 110 LYS B C 1
ATOM 3040 O O . LYS B 1 110 ? -10.32 -9.234 4.082 1 94.31 110 LYS B O 1
ATOM 3045 N N . VAL B 1 111 ? -10.727 -8.016 2.232 1 95.44 111 VAL B N 1
ATOM 3046 C CA . VAL B 1 111 ? -9.406 -7.387 2.207 1 95.44 111 VAL B CA 1
ATOM 3047 C C . VAL B 1 111 ? -9.391 -6.191 3.156 1 95.44 111 VAL B C 1
ATOM 3049 O O . VAL B 1 111 ? -10.242 -5.305 3.064 1 95.44 111 VAL B O 1
ATOM 3052 N N . MET B 1 112 ? -8.359 -6.184 4.039 1 94.06 112 MET B N 1
ATOM 3053 C CA . MET B 1 112 ? -8.297 -5.137 5.059 1 94.06 112 MET B CA 1
ATOM 3054 C C . MET B 1 112 ? -7.254 -4.086 4.688 1 94.06 112 MET B C 1
ATOM 3056 O O . MET B 1 112 ? -7.434 -2.9 4.977 1 94.06 112 MET B O 1
ATOM 3060 N N . SER B 1 113 ? -6.184 -4.52 4.121 1 95.44 113 SER B N 1
ATOM 3061 C CA . SER B 1 113 ? -5.09 -3.633 3.744 1 95.44 113 SER B CA 1
ATOM 3062 C C . SER B 1 113 ? -4.293 -4.199 2.572 1 95.44 113 SER B C 1
ATOM 3064 O O . SER B 1 113 ? -4.289 -5.414 2.346 1 95.44 113 SER B O 1
ATOM 3066 N N . VAL B 1 114 ? -3.717 -3.27 1.862 1 95.88 114 VAL B N 1
ATOM 3067 C CA . VAL B 1 114 ? -2.707 -3.676 0.891 1 95.88 114 VAL B CA 1
ATOM 3068 C C . VAL B 1 114 ? -1.358 -3.059 1.258 1 95.88 114 VAL B C 1
ATOM 3070 O O . VAL B 1 114 ? -1.292 -1.896 1.664 1 95.88 114 VAL B O 1
ATOM 3073 N N . ILE B 1 115 ? -0.33 -3.834 1.177 1 97 115 ILE B N 1
ATOM 3074 C CA . ILE B 1 115 ? 0.991 -3.473 1.682 1 97 115 ILE B CA 1
ATOM 3075 C C . ILE B 1 115 ? 2.02 -3.578 0.557 1 97 115 ILE B C 1
ATOM 3077 O O . ILE B 1 115 ? 2.295 -4.672 0.059 1 97 115 ILE B O 1
ATOM 3081 N N . HIS B 1 116 ? 2.594 -2.432 0.195 1 94.75 116 HIS B N 1
ATOM 3082 C CA . HIS B 1 116 ? 3.658 -2.41 -0.801 1 94.75 116 HIS B CA 1
ATOM 3083 C C . HIS B 1 116 ? 5.027 -2.301 -0.14 1 94.75 116 HIS B C 1
ATOM 3085 O O . HIS B 1 116 ? 5.172 -1.642 0.893 1 94.75 116 HIS B O 1
ATOM 3091 N N . HIS B 1 117 ? 5.957 -3.039 -0.723 1 92.19 117 HIS B N 1
ATOM 3092 C CA . HIS B 1 117 ? 7.344 -2.676 -0.459 1 92.19 117 HIS B CA 1
ATOM 3093 C C . HIS B 1 117 ? 7.684 -1.321 -1.073 1 92.19 117 HIS B C 1
ATOM 3095 O O . HIS B 1 117 ? 7.242 -1.009 -2.182 1 92.19 117 HIS B O 1
ATOM 3101 N N . PRO B 1 118 ? 8.516 -0.51 -0.422 1 89.31 118 PRO B N 1
ATOM 3102 C CA . PRO B 1 118 ? 8.805 0.821 -0.962 1 89.31 118 PRO B CA 1
ATOM 3103 C C . PRO B 1 118 ? 9.383 0.773 -2.375 1 89.31 118 PRO B C 1
ATOM 3105 O O . PRO B 1 118 ? 9.102 1.651 -3.191 1 89.31 118 PRO B O 1
ATOM 3108 N N . SER B 1 119 ? 10.086 -0.264 -2.701 1 87.5 119 SER B N 1
ATOM 3109 C CA . SER B 1 119 ? 10.758 -0.365 -3.994 1 87.5 119 SER B CA 1
ATOM 3110 C C . SER B 1 119 ? 9.75 -0.514 -5.129 1 87.5 119 SER B C 1
ATOM 3112 O O . SER B 1 119 ? 10.094 -0.351 -6.301 1 87.5 119 SER B O 1
ATOM 3114 N N . PHE B 1 120 ? 8.516 -0.815 -4.824 1 89.31 120 PHE B N 1
ATOM 3115 C CA . PHE B 1 120 ? 7.477 -0.898 -5.84 1 89.31 120 PHE B CA 1
ATOM 3116 C C . PHE B 1 120 ? 7.285 0.447 -6.527 1 89.31 120 PHE B C 1
ATOM 3118 O O . PHE B 1 120 ? 6.883 0.502 -7.695 1 89.31 120 PHE B O 1
ATOM 3125 N N . TYR B 1 121 ? 7.566 1.474 -5.863 1 85.25 121 TYR B N 1
ATOM 3126 C CA . TYR B 1 121 ? 7.301 2.811 -6.383 1 85.25 121 TYR B CA 1
ATOM 3127 C C . TYR B 1 121 ? 8.578 3.443 -6.934 1 85.25 121 TYR B C 1
ATOM 3129 O O . TYR B 1 121 ? 8.625 4.656 -7.156 1 85.25 121 TYR B O 1
ATOM 3137 N N . ASP B 1 122 ? 9.547 2.617 -7.109 1 81.56 122 ASP B N 1
ATOM 3138 C CA . ASP B 1 122 ? 10.742 3.113 -7.781 1 81.56 122 ASP B CA 1
ATOM 3139 C C . ASP B 1 122 ? 10.414 3.646 -9.172 1 81.56 122 ASP B C 1
ATOM 3141 O O . ASP B 1 122 ? 9.609 3.059 -9.891 1 81.56 122 ASP B O 1
ATOM 3145 N N . PRO B 1 123 ? 11.047 4.766 -9.508 1 70.12 123 PRO B N 1
ATOM 3146 C CA . PRO B 1 123 ? 10.781 5.332 -10.828 1 70.12 123 PRO B CA 1
ATOM 3147 C C . PRO B 1 123 ? 11.102 4.359 -11.961 1 70.12 123 PRO B C 1
ATOM 3149 O O . PRO B 1 123 ? 10.461 4.402 -13.016 1 70.12 123 PRO B O 1
ATOM 3152 N N . GLU B 1 124 ? 12.125 3.539 -11.781 1 67.88 124 GLU B N 1
ATOM 3153 C CA . GLU B 1 124 ? 12.414 2.477 -12.742 1 67.88 124 GLU B CA 1
ATOM 3154 C C . GLU B 1 124 ? 11.922 1.126 -12.234 1 67.88 124 GLU B C 1
ATOM 3156 O O . GLU B 1 124 ? 12.609 0.455 -11.461 1 67.88 124 GLU B O 1
ATOM 3161 N N . PRO B 1 125 ? 10.734 0.93 -12.602 1 63.53 125 PRO B N 1
ATOM 3162 C CA . PRO B 1 125 ? 10.148 -0.302 -12.078 1 63.53 125 PRO B CA 1
ATOM 3163 C C . PRO B 1 125 ? 10.938 -1.55 -12.461 1 63.53 125 PRO B C 1
ATOM 3165 O O . PRO B 1 125 ? 11.273 -1.732 -13.633 1 63.53 125 PRO B O 1
ATOM 3168 N N . LYS B 1 126 ? 11.359 -2.27 -11.414 1 74.44 126 LYS B N 1
ATOM 3169 C CA . LYS B 1 126 ? 12 -3.568 -11.586 1 74.44 126 LYS B CA 1
ATOM 3170 C C . LYS B 1 126 ? 11.023 -4.707 -11.297 1 74.44 126 LYS B C 1
ATOM 3172 O O . LYS B 1 126 ? 10.133 -4.57 -10.461 1 74.44 126 LYS B O 1
ATOM 3177 N N . ILE B 1 127 ? 11.188 -5.754 -12.023 1 75.56 127 ILE B N 1
ATOM 3178 C CA . ILE B 1 127 ? 10.352 -6.934 -11.82 1 75.56 127 ILE B CA 1
ATOM 3179 C C . ILE B 1 127 ? 10.453 -7.395 -10.367 1 75.56 127 ILE B C 1
ATOM 3181 O O . ILE B 1 127 ? 9.453 -7.789 -9.766 1 75.56 127 ILE B O 1
ATOM 3185 N N . GLN B 1 128 ? 11.594 -7.203 -9.797 1 82.25 128 GLN B N 1
ATOM 3186 C CA . GLN B 1 128 ? 11.852 -7.684 -8.445 1 82.25 128 GLN B CA 1
ATOM 3187 C C . GLN B 1 128 ? 11.062 -6.875 -7.418 1 82.25 128 GLN B C 1
ATOM 3189 O O . GLN B 1 128 ? 10.82 -7.348 -6.305 1 82.25 128 GLN B O 1
ATOM 3194 N N . SER B 1 129 ? 10.641 -5.73 -7.871 1 85.62 129 SER B N 1
ATOM 3195 C CA . SER B 1 129 ? 9.93 -4.871 -6.93 1 85.62 129 SER B CA 1
ATOM 3196 C C . SER B 1 129 ? 8.422 -5.066 -7.027 1 85.62 129 SER B C 1
ATOM 3198 O O . SER B 1 129 ? 7.66 -4.465 -6.266 1 85.62 129 SER B O 1
ATOM 3200 N N . ASN B 1 130 ? 8.016 -5.906 -7.98 1 88.94 130 ASN B N 1
ATOM 3201 C CA . ASN B 1 130 ? 6.594 -6.145 -8.203 1 88.94 130 ASN B CA 1
ATOM 3202 C C . ASN B 1 130 ? 6.055 -7.211 -7.254 1 88.94 130 ASN B C 1
ATOM 3204 O O . ASN B 1 130 ? 5.645 -8.289 -7.695 1 88.94 130 ASN B O 1
ATOM 3208 N N . ILE B 1 131 ? 6.172 -6.945 -6.004 1 92.69 131 ILE B N 1
ATOM 3209 C CA . ILE B 1 131 ? 5.75 -7.844 -4.938 1 92.69 131 ILE B CA 1
ATOM 3210 C C . ILE B 1 131 ? 4.926 -7.074 -3.908 1 92.69 131 ILE B C 1
ATOM 3212 O O . ILE B 1 131 ? 5.223 -5.914 -3.609 1 92.69 131 ILE B O 1
ATOM 3216 N N . GLY B 1 132 ? 3.904 -7.664 -3.455 1 96.31 132 GLY B N 1
ATOM 3217 C CA . GLY B 1 132 ? 3.021 -7.027 -2.488 1 96.31 132 GLY B CA 1
ATOM 3218 C C . GLY B 1 132 ? 2.34 -8.016 -1.563 1 96.31 132 GLY B C 1
ATOM 3219 O O . GLY B 1 132 ? 2.348 -9.227 -1.82 1 96.31 132 GLY B O 1
ATOM 3220 N N . LEU B 1 133 ? 1.815 -7.473 -0.477 1 97.94 133 LEU B N 1
ATOM 3221 C CA . LEU B 1 133 ? 1.082 -8.266 0.504 1 97.94 133 LEU B CA 1
ATOM 3222 C C . LEU B 1 133 ? -0.343 -7.75 0.666 1 97.94 133 LEU B C 1
ATOM 3224 O O . LEU B 1 133 ? -0.588 -6.547 0.555 1 97.94 133 LEU B O 1
ATOM 3228 N N . VAL B 1 134 ? -1.228 -8.688 0.871 1 97 134 VAL B N 1
ATOM 3229 C CA . VAL B 1 134 ? -2.623 -8.383 1.165 1 97 134 VAL B CA 1
ATOM 3230 C C . VAL B 1 134 ? -2.975 -8.867 2.57 1 97 134 VAL B C 1
ATOM 3232 O O . VAL B 1 134 ? -2.754 -10.031 2.906 1 97 134 VAL B O 1
ATOM 3235 N N . ARG B 1 135 ? -3.488 -7.949 3.332 1 96.25 135 ARG B N 1
ATOM 3236 C CA . ARG B 1 135 ? -4.02 -8.344 4.633 1 96.25 135 ARG B CA 1
ATOM 3237 C C . ARG B 1 135 ? -5.531 -8.539 4.566 1 96.25 135 ARG B C 1
ATOM 3239 O O . ARG B 1 135 ? -6.254 -7.68 4.062 1 96.25 135 ARG B O 1
ATOM 3246 N N . THR B 1 136 ? -5.945 -9.68 5.16 1 95.88 136 THR B N 1
ATOM 3247 C CA . THR B 1 136 ? -7.359 -10.023 5.113 1 95.88 136 THR B CA 1
ATOM 3248 C C . THR B 1 136 ? -7.898 -10.297 6.512 1 95.88 136 THR B C 1
ATOM 3250 O O . THR B 1 136 ? -7.133 -10.359 7.477 1 95.88 136 THR B O 1
ATOM 3253 N N . GLN B 1 137 ? -9.219 -10.336 6.512 1 94.38 137 GLN B N 1
ATOM 3254 C CA . GLN B 1 137 ? -9.812 -11.047 7.641 1 94.38 137 GLN B CA 1
ATOM 3255 C C . GLN B 1 137 ? -9.234 -12.453 7.77 1 94.38 137 GLN B C 1
ATOM 3257 O O . GLN B 1 137 ? -8.586 -12.953 6.844 1 94.38 137 GLN B O 1
ATOM 3262 N N . LEU B 1 138 ? -9.484 -13.039 8.914 1 93.19 138 LEU B N 1
ATOM 3263 C CA . LEU B 1 138 ? -8.938 -14.367 9.148 1 93.19 138 LEU B CA 1
ATOM 3264 C C . LEU B 1 138 ? -9.461 -15.359 8.117 1 93.19 138 LEU B C 1
ATOM 3266 O O . LEU B 1 138 ? -10.664 -15.398 7.828 1 93.19 138 LEU B O 1
ATOM 3270 N N . ILE B 1 139 ? -8.516 -16.062 7.555 1 93.06 139 ILE B N 1
ATOM 3271 C CA . ILE B 1 139 ? -8.867 -17.125 6.605 1 93.06 139 ILE B CA 1
ATOM 3272 C C . ILE B 1 139 ? -8.766 -18.484 7.285 1 93.06 139 ILE B C 1
ATOM 3274 O O . ILE B 1 139 ? -7.828 -18.734 8.047 1 93.06 139 ILE B O 1
ATOM 3278 N N . GLY B 1 140 ? -9.781 -19.297 7.066 1 91.44 140 GLY B N 1
ATOM 3279 C CA . GLY B 1 140 ? -9.859 -20.594 7.715 1 91.44 140 GLY B CA 1
ATOM 3280 C C . GLY B 1 140 ? -9.141 -21.688 6.945 1 91.44 140 GLY B C 1
ATOM 3281 O O . GLY B 1 140 ? -9.719 -22.734 6.668 1 91.44 140 GLY B O 1
ATOM 3282 N N . LEU B 1 141 ? -7.844 -21.484 6.633 1 92.06 141 LEU B N 1
ATOM 3283 C CA . LEU B 1 141 ? -7.039 -22.531 6.004 1 92.06 141 LEU B CA 1
ATOM 3284 C C . LEU B 1 141 ? -6.297 -23.359 7.047 1 92.06 141 LEU B C 1
ATOM 3286 O O . LEU B 1 141 ? -6.051 -22.875 8.156 1 92.06 141 LEU B O 1
ATOM 3290 N N . ASN B 1 142 ? -5.98 -24.562 6.652 1 88.12 142 ASN B N 1
ATOM 3291 C CA . ASN B 1 142 ? -5.25 -25.453 7.555 1 88.12 142 ASN B CA 1
ATOM 3292 C C . ASN B 1 142 ? -3.762 -25.484 7.223 1 88.12 142 ASN B C 1
ATOM 3294 O O . ASN B 1 142 ? -2.957 -25.984 8.008 1 88.12 142 ASN B O 1
ATOM 3298 N N . GLN B 1 143 ? -3.467 -25.047 6.094 1 92.19 143 GLN B N 1
ATOM 3299 C CA . GLN B 1 143 ? -2.078 -25.047 5.645 1 92.19 143 GLN B CA 1
ATOM 3300 C C . GLN B 1 143 ? -1.708 -23.719 4.992 1 92.19 143 GLN B C 1
ATOM 3302 O O . GLN B 1 143 ? -2.492 -23.156 4.223 1 92.19 143 GLN B O 1
ATOM 3307 N N . PHE B 1 144 ? -0.51 -23.266 5.328 1 95.44 144 PHE B N 1
ATOM 3308 C CA . PHE B 1 144 ? 0.013 -22.031 4.762 1 95.44 144 PHE B CA 1
ATOM 3309 C C . PHE B 1 144 ? 1.347 -22.266 4.066 1 95.44 144 PHE B C 1
ATOM 3311 O O . PHE B 1 144 ? 2.055 -23.234 4.391 1 95.44 144 PHE B O 1
ATOM 3318 N N . ALA B 1 145 ? 1.617 -21.453 3.111 1 97.19 145 ALA B N 1
ATOM 3319 C CA . ALA B 1 145 ? 2.852 -21.609 2.346 1 97.19 145 ALA B CA 1
ATOM 3320 C C . ALA B 1 145 ? 4.059 -21.141 3.15 1 97.19 145 ALA B C 1
ATOM 3322 O O . ALA B 1 145 ? 3.953 -20.219 3.957 1 97.19 145 ALA B O 1
ATOM 3323 N N . LYS B 1 146 ? 5.152 -21.797 2.846 1 96.25 146 LYS B N 1
ATOM 3324 C CA . LYS B 1 146 ? 6.453 -21.359 3.348 1 96.25 146 LYS B CA 1
ATOM 3325 C C . LYS B 1 146 ? 7.312 -20.781 2.225 1 96.25 146 LYS B C 1
ATOM 3327 O O . LYS B 1 146 ? 7.164 -21.172 1.063 1 96.25 146 LYS B O 1
ATOM 3332 N N . LEU B 1 147 ? 8.141 -19.891 2.633 1 97.12 147 LEU B N 1
ATOM 3333 C CA . LEU B 1 147 ? 9.047 -19.328 1.646 1 97.12 147 LEU B CA 1
ATOM 3334 C C . LEU B 1 147 ? 10.312 -20.156 1.521 1 97.12 147 LEU B C 1
ATOM 3336 O O . LEU B 1 147 ? 10.836 -20.656 2.52 1 97.12 147 LEU B O 1
ATOM 3340 N N . SER B 1 148 ? 10.742 -20.281 0.304 1 95.38 148 SER B N 1
ATOM 3341 C CA . SER B 1 148 ? 12.008 -20.969 0.051 1 95.38 148 SER B CA 1
ATOM 3342 C C . SER B 1 148 ? 13.195 -20.016 0.185 1 95.38 148 SER B C 1
ATOM 3344 O O . SER B 1 148 ? 13.125 -18.875 -0.256 1 95.38 148 SER B O 1
ATOM 3346 N N . GLU B 1 149 ? 14.258 -20.547 0.736 1 92.56 149 GLU B N 1
ATOM 3347 C CA . GLU B 1 149 ? 15.492 -19.781 0.826 1 92.56 149 GLU B CA 1
ATOM 3348 C C . GLU B 1 149 ? 16.359 -20 -0.407 1 92.56 149 GLU B C 1
ATOM 3350 O O . GLU B 1 149 ? 17.438 -19.391 -0.533 1 92.56 149 GLU B O 1
ATOM 3355 N N . LEU B 1 150 ? 15.836 -20.781 -1.291 1 86 150 LEU B N 1
ATOM 3356 C CA . LEU B 1 150 ? 16.609 -21.109 -2.486 1 86 150 LEU B CA 1
ATOM 3357 C C . LEU B 1 150 ? 16.547 -19.969 -3.494 1 86 150 LEU B C 1
ATOM 3359 O O . LEU B 1 150 ? 15.539 -19.266 -3.588 1 86 150 LEU B O 1
ATOM 3363 N N . ASP B 1 151 ? 17.688 -19.812 -4.191 1 78.31 151 ASP B N 1
ATOM 3364 C CA . ASP B 1 151 ? 17.703 -18.938 -5.359 1 78.31 151 ASP B CA 1
ATOM 3365 C C . ASP B 1 151 ? 17.547 -19.734 -6.648 1 78.31 151 ASP B C 1
ATOM 3367 O O . ASP B 1 151 ? 17.531 -20.969 -6.617 1 78.31 151 ASP B O 1
ATOM 3371 N N . MET B 1 152 ? 17.391 -18.969 -7.691 1 75.06 152 MET B N 1
ATOM 3372 C CA . MET B 1 152 ? 17.141 -19.641 -8.969 1 75.06 152 MET B CA 1
ATOM 3373 C C . MET B 1 152 ? 18.328 -20.516 -9.367 1 75.06 152 MET B C 1
ATOM 3375 O O . MET B 1 152 ? 18.141 -21.547 -10.016 1 75.06 152 MET B O 1
ATOM 3379 N N . ILE B 1 153 ? 19.469 -20.031 -8.969 1 70.19 153 ILE B N 1
ATOM 3380 C CA . ILE B 1 153 ? 20.672 -20.781 -9.305 1 70.19 153 ILE B CA 1
ATOM 3381 C C . ILE B 1 153 ? 20.656 -22.125 -8.594 1 70.19 153 ILE B C 1
ATOM 3383 O O . ILE B 1 153 ? 21.094 -23.141 -9.156 1 70.19 153 ILE B O 1
ATOM 3387 N N . GLY B 1 154 ? 20.016 -22.156 -7.496 1 67.06 154 GLY B N 1
ATOM 3388 C CA . GLY B 1 154 ? 19.984 -23.359 -6.695 1 67.06 154 GLY B CA 1
ATOM 3389 C C . GLY B 1 154 ? 18.984 -24.391 -7.211 1 67.06 154 GLY B C 1
ATOM 3390 O O . GLY B 1 154 ? 18.984 -25.531 -6.766 1 67.06 154 GLY B O 1
ATOM 3391 N N . VAL B 1 155 ? 18.172 -24.047 -8.125 1 75.69 155 VAL B N 1
ATOM 3392 C CA . VAL B 1 155 ? 17.125 -24.938 -8.602 1 75.69 155 VAL B CA 1
ATOM 3393 C C . VAL B 1 155 ? 17.703 -25.922 -9.617 1 75.69 155 VAL B C 1
ATOM 3395 O O . VAL B 1 155 ? 17.281 -27.078 -9.695 1 75.69 155 VAL B O 1
ATOM 3398 N N . GLY B 1 156 ? 18.828 -25.562 -10.195 1 68.94 156 GLY B N 1
ATOM 3399 C CA . GLY B 1 156 ? 19.406 -26.438 -11.195 1 68.94 156 GLY B CA 1
ATOM 3400 C C . GLY B 1 156 ? 18.422 -26.844 -12.281 1 68.94 156 GLY B C 1
ATOM 3401 O O . GLY B 1 156 ? 17.672 -26 -12.781 1 68.94 156 GLY B O 1
ATOM 3402 N N . ASN B 1 157 ? 18.438 -28.062 -12.781 1 73.62 157 ASN B N 1
ATOM 3403 C CA . ASN B 1 157 ? 17.609 -28.578 -13.867 1 73.62 157 ASN B CA 1
ATOM 3404 C C . ASN B 1 157 ? 16.375 -29.312 -13.328 1 73.62 157 ASN B C 1
ATOM 3406 O O . ASN B 1 157 ? 15.859 -30.219 -13.969 1 73.62 157 ASN B O 1
ATOM 3410 N N . ARG B 1 158 ? 15.93 -28.766 -12.227 1 79.94 158 ARG B N 1
ATOM 3411 C CA . ARG B 1 158 ? 14.773 -29.406 -11.625 1 79.94 158 ARG B CA 1
ATOM 3412 C C . ARG B 1 158 ? 13.477 -28.812 -12.141 1 79.94 158 ARG B C 1
ATOM 3414 O O . ARG B 1 158 ? 13.453 -27.672 -12.617 1 79.94 158 ARG B O 1
ATOM 3421 N N . VAL B 1 159 ? 12.484 -29.688 -12.039 1 86.06 159 VAL B N 1
ATOM 3422 C CA . VAL B 1 159 ? 11.148 -29.266 -12.438 1 86.06 159 VAL B CA 1
ATOM 3423 C C . VAL B 1 159 ? 10.5 -28.469 -11.305 1 86.06 159 VAL B C 1
ATOM 3425 O O . VAL B 1 159 ? 10.469 -28.922 -10.156 1 86.06 159 VAL B O 1
ATOM 3428 N N . ILE B 1 160 ? 10.117 -27.297 -11.594 1 90.56 160 ILE B N 1
ATOM 3429 C CA . ILE B 1 160 ? 9.367 -26.453 -10.656 1 90.56 160 ILE B CA 1
ATOM 3430 C C . ILE B 1 160 ? 8 -26.125 -11.242 1 90.56 160 ILE B C 1
ATOM 3432 O O . ILE B 1 160 ? 7.699 -26.484 -12.383 1 90.56 160 ILE B O 1
ATOM 3436 N N . ALA B 1 161 ? 7.168 -25.578 -10.406 1 93.44 161 ALA B N 1
ATOM 3437 C CA . ALA B 1 161 ? 5.805 -25.328 -10.867 1 93.44 161 ALA B CA 1
ATOM 3438 C C . ALA B 1 161 ? 5.406 -23.875 -10.625 1 93.44 161 ALA B C 1
ATOM 3440 O O . ALA B 1 161 ? 5.754 -23.281 -9.594 1 93.44 161 ALA B O 1
ATOM 3441 N N . LEU B 1 162 ? 4.801 -23.328 -11.602 1 92.44 162 LEU B N 1
ATOM 3442 C CA . LEU B 1 162 ? 4.16 -22.031 -11.5 1 92.44 162 LEU B CA 1
ATOM 3443 C C . LEU B 1 162 ? 2.643 -22.156 -11.516 1 92.44 162 LEU B C 1
ATOM 3445 O O . LEU B 1 162 ? 2.072 -22.734 -12.445 1 92.44 162 LEU B O 1
ATOM 3449 N N . ALA B 1 163 ? 2.016 -21.672 -10.445 1 93.94 163 ALA B N 1
ATOM 3450 C CA . ALA B 1 163 ? 0.57 -21.844 -10.328 1 93.94 163 ALA B CA 1
ATOM 3451 C C . ALA B 1 163 ? -0.143 -20.5 -10.328 1 93.94 163 ALA B C 1
ATOM 3453 O O . ALA B 1 163 ? 0.423 -19.484 -9.898 1 93.94 163 ALA B O 1
ATOM 3454 N N . GLY B 1 164 ? -1.379 -20.484 -10.82 1 91.88 164 GLY B N 1
ATOM 3455 C CA . GLY B 1 164 ? -2.186 -19.266 -10.828 1 91.88 164 GLY B CA 1
ATOM 3456 C C . GLY B 1 164 ? -3.613 -19.5 -11.281 1 91.88 164 GLY B C 1
ATOM 3457 O O . GLY B 1 164 ? -3.877 -20.422 -12.07 1 91.88 164 GLY B O 1
ATOM 3458 N N . TYR B 1 165 ? -4.488 -18.688 -10.789 1 88.81 165 TYR B N 1
ATOM 3459 C CA . TYR B 1 165 ? -5.875 -18.719 -11.234 1 88.81 165 TYR B CA 1
ATOM 3460 C C . TYR B 1 165 ? -6.051 -17.922 -12.523 1 88.81 165 TYR B C 1
ATOM 3462 O O . TYR B 1 165 ? -5.602 -16.781 -12.609 1 88.81 165 TYR B O 1
ATOM 3470 N N . ARG B 1 166 ? -6.656 -18.562 -13.414 1 78.75 166 ARG B N 1
ATOM 3471 C CA . ARG B 1 166 ? -6.98 -17.875 -14.664 1 78.75 166 ARG B CA 1
ATOM 3472 C C . ARG B 1 166 ? -8.484 -17.625 -14.773 1 78.75 166 ARG B C 1
ATOM 3474 O O . ARG B 1 166 ? -9.289 -18.5 -14.445 1 78.75 166 ARG B O 1
ATOM 3481 N N . ALA B 1 167 ? -8.711 -16.375 -15.25 1 72.19 167 ALA B N 1
ATOM 3482 C CA . ALA B 1 167 ? -10.117 -16.062 -15.477 1 72.19 167 ALA B CA 1
ATOM 3483 C C . ALA B 1 167 ? -10.672 -16.828 -16.672 1 72.19 167 ALA B C 1
ATOM 3485 O O . ALA B 1 167 ? -9.992 -16.969 -17.688 1 72.19 167 ALA B O 1
ATOM 3486 N N . ILE B 1 168 ? -11.586 -17.656 -16.438 1 66.81 168 ILE B N 1
ATOM 3487 C CA . ILE B 1 168 ? -12.219 -18.359 -17.547 1 66.81 168 ILE B CA 1
ATOM 3488 C C . ILE B 1 168 ? -13.523 -17.656 -17.922 1 66.81 168 ILE B C 1
ATOM 3490 O O . ILE B 1 168 ? -14.219 -17.109 -17.062 1 66.81 168 ILE B O 1
ATOM 3494 N N . LYS B 1 169 ? -13.562 -17.062 -19.25 1 57.19 169 LYS B N 1
ATOM 3495 C CA . LYS B 1 169 ? -14.656 -16.312 -19.859 1 57.19 169 LYS B CA 1
ATOM 3496 C C . LYS B 1 169 ? -15.992 -17.016 -19.641 1 57.19 169 LYS B C 1
ATOM 3498 O O . LYS B 1 169 ? -16.719 -17.297 -20.609 1 57.19 169 LYS B O 1
ATOM 3503 N N . LYS B 1 170 ? -16.359 -17.828 -18.766 1 50.44 170 LYS B N 1
ATOM 3504 C CA . LYS B 1 170 ? -17.781 -18.125 -18.875 1 50.44 170 LYS B CA 1
ATOM 3505 C C . LYS B 1 170 ? -18.625 -16.984 -18.281 1 50.44 170 LYS B C 1
ATOM 3507 O O . LYS B 1 170 ? -18.5 -16.688 -17.094 1 50.44 170 LYS B O 1
ATOM 3512 N N . SER B 1 171 ? -18.906 -16.062 -19.078 1 44.53 171 SER B N 1
ATOM 3513 C CA . SER B 1 171 ? -19.672 -14.836 -18.891 1 44.53 171 SER B CA 1
ATOM 3514 C C . SER B 1 171 ? -21.047 -15.117 -18.281 1 44.53 171 SER B C 1
ATOM 3516 O O . SER B 1 171 ? -21.734 -16.031 -18.719 1 44.53 171 SER B O 1
ATOM 3518 N N . VAL B 1 172 ? -21.188 -15.195 -17.078 1 42.56 172 VAL B N 1
ATOM 3519 C CA . VAL B 1 172 ? -22.625 -15.117 -16.828 1 42.56 172 VAL B CA 1
ATOM 3520 C C . VAL B 1 172 ? -23.156 -13.789 -17.359 1 42.56 172 VAL B C 1
ATOM 3522 O O . VAL B 1 172 ? -22.656 -12.727 -17.016 1 42.56 172 VAL B O 1
ATOM 3525 N N . ARG B 1 173 ? -23.766 -13.953 -18.578 1 41.53 173 ARG B N 1
ATOM 3526 C CA . ARG B 1 173 ? -24.516 -12.844 -19.141 1 41.53 173 ARG B CA 1
ATOM 3527 C C . ARG B 1 173 ? -25.562 -12.336 -18.141 1 41.53 173 ARG B C 1
ATOM 3529 O O . ARG B 1 173 ? -26.391 -13.102 -17.672 1 41.53 173 ARG B O 1
ATOM 3536 N N . THR B 1 174 ? -25.172 -11.438 -17.312 1 39.81 174 THR B N 1
ATOM 3537 C CA . THR B 1 174 ? -26.344 -10.836 -16.688 1 39.81 174 THR B CA 1
ATOM 3538 C C . THR B 1 174 ? -26.922 -9.727 -17.562 1 39.81 174 THR B C 1
ATOM 3540 O O . THR B 1 174 ? -26.328 -9.367 -18.578 1 39.81 174 THR B O 1
ATOM 3543 N N . GLU B 1 175 ? -28.172 -9.461 -17.453 1 40.34 175 GLU B N 1
ATOM 3544 C CA . GLU B 1 175 ? -28.812 -8.391 -18.203 1 40.34 175 GLU B CA 1
ATOM 3545 C C . GLU B 1 175 ? -27.891 -7.188 -18.359 1 40.34 175 GLU B C 1
ATOM 3547 O O . GLU B 1 175 ? -28.016 -6.418 -19.312 1 40.34 175 GLU B O 1
ATOM 3552 N N . MET B 1 176 ? -27.094 -7.008 -17.453 1 39.16 176 MET B N 1
ATOM 3553 C CA . MET B 1 176 ? -26.344 -5.754 -17.391 1 39.16 176 MET B CA 1
ATOM 3554 C C . MET B 1 176 ? -24.938 -5.934 -17.906 1 39.16 176 MET B C 1
ATOM 3556 O O . MET B 1 176 ? -24.125 -4.996 -17.891 1 39.16 176 MET B O 1
ATOM 3560 N N . GLY B 1 177 ? -24.422 -7.051 -18.438 1 40.72 177 GLY B N 1
ATOM 3561 C CA . GLY B 1 177 ? -23.141 -7.316 -19.094 1 40.72 177 GLY B CA 1
ATOM 3562 C C . GLY B 1 177 ? -22.516 -8.633 -18.672 1 40.72 177 GLY B C 1
ATOM 3563 O O . GLY B 1 177 ? -23.156 -9.438 -17.984 1 40.72 177 GLY B O 1
ATOM 3564 N N . ARG B 1 178 ? -21.422 -9.062 -19.375 1 41.03 178 ARG B N 1
ATOM 3565 C CA . ARG B 1 178 ? -20.703 -10.328 -19.219 1 41.03 178 ARG B CA 1
ATOM 3566 C C . ARG B 1 178 ? -19.984 -10.383 -17.875 1 41.03 178 ARG B C 1
ATOM 3568 O O . ARG B 1 178 ? -19.297 -9.43 -17.484 1 41.03 178 ARG B O 1
ATOM 3575 N N . VAL B 1 179 ? -20.547 -11.078 -16.891 1 44.53 179 VAL B N 1
ATOM 3576 C CA . VAL B 1 179 ? -19.875 -11.258 -15.617 1 44.53 179 VAL B CA 1
ATOM 3577 C C . VAL B 1 179 ? -18.891 -12.414 -15.711 1 44.53 179 VAL B C 1
ATOM 3579 O O . VAL B 1 179 ? -19.25 -13.523 -16.109 1 44.53 179 VAL B O 1
ATOM 3582 N N . TYR B 1 180 ? -17.672 -12.406 -15.984 1 46.78 180 TYR B N 1
ATOM 3583 C CA . TYR B 1 180 ? -16.672 -13.422 -16.297 1 46.78 180 TYR B CA 1
ATOM 3584 C C . TYR B 1 180 ? -16.359 -14.266 -15.062 1 46.78 180 TYR B C 1
ATOM 3586 O O . TYR B 1 180 ? -15.648 -15.273 -15.156 1 46.78 180 TYR B O 1
ATOM 3594 N N . LYS B 1 181 ? -17.016 -14.57 -14 1 52.09 181 LYS B N 1
ATOM 3595 C CA . LYS B 1 181 ? -16.141 -14.688 -12.836 1 52.09 181 LYS B CA 1
ATOM 3596 C C . LYS B 1 181 ? -15.656 -16.125 -12.656 1 52.09 181 LYS B C 1
ATOM 3598 O O . LYS B 1 181 ? -15.266 -16.516 -11.555 1 52.09 181 LYS B O 1
ATOM 3603 N N . ALA B 1 182 ? -15.828 -17.188 -13.484 1 58.5 182 ALA B N 1
ATOM 3604 C CA . ALA B 1 182 ? -15.227 -18.422 -12.969 1 58.5 182 ALA B CA 1
ATOM 3605 C C . ALA B 1 182 ? -13.719 -18.422 -13.195 1 58.5 182 ALA B C 1
ATOM 3607 O O . ALA B 1 182 ? -13.219 -17.75 -14.094 1 58.5 182 ALA B O 1
ATOM 3608 N N . SER B 1 183 ? -12.867 -18.609 -12.109 1 73.88 183 SER B N 1
ATOM 3609 C CA . SER B 1 183 ? -11.422 -18.797 -12.227 1 73.88 183 SER B CA 1
ATOM 3610 C C . SER B 1 183 ? -11.031 -20.25 -12 1 73.88 183 SER B C 1
ATOM 3612 O O . SER B 1 183 ? -11.742 -20.984 -11.305 1 73.88 183 SER B O 1
ATOM 3614 N N . GLN B 1 184 ? -10.156 -20.781 -12.836 1 83.56 184 GLN B N 1
ATOM 3615 C CA . GLN B 1 184 ? -9.578 -22.109 -12.695 1 83.56 184 GLN B CA 1
ATOM 3616 C C . GLN B 1 184 ? -8.094 -22.031 -12.359 1 83.56 184 GLN B C 1
ATOM 3618 O O . GLN B 1 184 ? -7.363 -21.219 -12.93 1 83.56 184 GLN B O 1
ATOM 3623 N N . LEU B 1 185 ? -7.785 -22.969 -11.43 1 90.56 185 LEU B N 1
ATOM 3624 C CA . LEU B 1 185 ? -6.375 -23.031 -11.055 1 90.56 185 LEU B CA 1
ATOM 3625 C C . LEU B 1 185 ? -5.555 -23.75 -12.109 1 90.56 185 LEU B C 1
ATOM 3627 O O . LEU B 1 185 ? -5.867 -24.891 -12.469 1 90.56 185 LEU B O 1
ATOM 3631 N N . GLN B 1 186 ? -4.547 -23.031 -12.594 1 90.38 186 GLN B N 1
ATOM 3632 C CA . GLN B 1 186 ? -3.631 -23.609 -13.578 1 90.38 186 GLN B CA 1
ATOM 3633 C C . GLN B 1 186 ? -2.225 -23.75 -13 1 90.38 186 GLN B 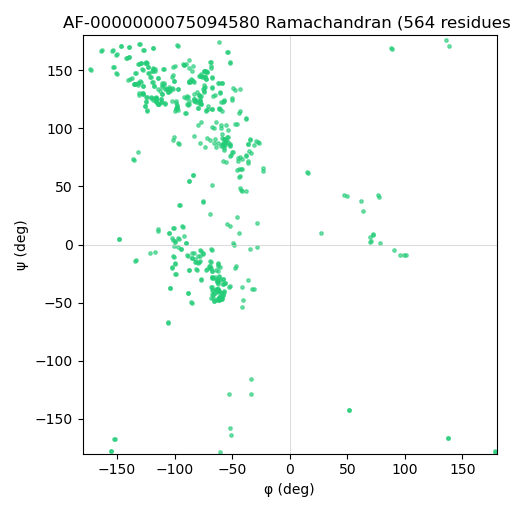C 1
ATOM 3635 O O . GLN B 1 186 ? -1.777 -22.906 -12.227 1 90.38 186 GLN B O 1
ATOM 3640 N N . VAL B 1 187 ? -1.58 -24.859 -13.398 1 93.12 187 VAL B N 1
ATOM 3641 C CA . VAL B 1 187 ? -0.202 -25.109 -12.984 1 93.12 187 VAL B CA 1
ATOM 3642 C C . VAL B 1 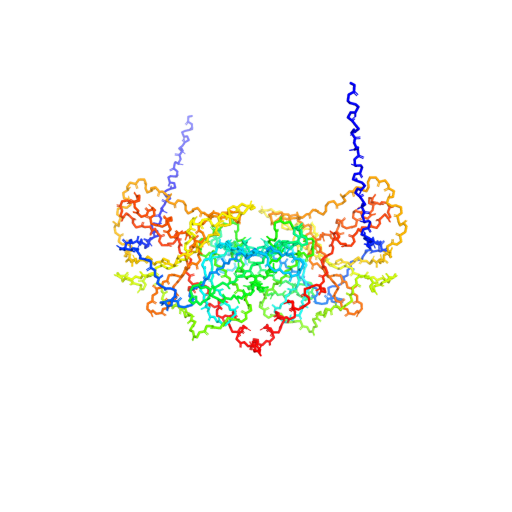187 ? 0.676 -25.328 -14.219 1 93.12 187 VAL B C 1
ATOM 3644 O O . VAL B 1 187 ? 0.376 -26.172 -15.055 1 93.12 187 VAL B O 1
ATOM 3647 N N . LEU B 1 188 ? 1.689 -24.516 -14.32 1 89.94 188 LEU B N 1
ATOM 3648 C CA . LEU B 1 188 ? 2.729 -24.688 -15.328 1 89.94 188 LEU B CA 1
ATOM 3649 C C . LEU B 1 188 ? 3.951 -25.375 -14.734 1 89.94 188 LEU B C 1
ATOM 3651 O O . LEU B 1 188 ? 4.523 -24.906 -13.75 1 89.94 188 LEU B O 1
ATOM 3655 N N . ARG B 1 189 ? 4.277 -26.5 -15.328 1 90.5 189 ARG B N 1
ATOM 3656 C CA . ARG B 1 189 ? 5.527 -27.141 -14.938 1 90.5 189 ARG B CA 1
ATOM 3657 C C . ARG B 1 189 ? 6.688 -26.656 -15.805 1 90.5 189 ARG B C 1
ATOM 3659 O O . ARG B 1 189 ? 6.598 -26.672 -17.031 1 90.5 189 ARG B O 1
ATOM 3666 N N . LEU B 1 190 ? 7.664 -26.203 -15.055 1 85.56 190 LEU B N 1
ATOM 3667 C CA . LEU B 1 190 ? 8.797 -25.562 -15.711 1 85.56 190 LEU B CA 1
ATOM 3668 C C . LEU B 1 190 ? 10.102 -26.266 -15.367 1 85.56 190 LEU B C 1
ATOM 3670 O O . LEU B 1 190 ? 10.234 -26.844 -14.281 1 85.56 190 LEU B O 1
ATOM 3674 N N . VAL B 1 191 ? 11.031 -26.25 -16.344 1 82.62 191 VAL B N 1
ATOM 3675 C CA . VAL B 1 191 ? 12.414 -26.625 -16.062 1 82.62 191 VAL B CA 1
ATOM 3676 C C . VAL B 1 191 ? 13.312 -25.391 -16.188 1 82.62 191 VAL B C 1
ATOM 3678 O O . VAL B 1 191 ? 13.18 -24.609 -17.125 1 82.62 191 VAL B O 1
ATOM 3681 N N . VAL B 1 192 ? 14.039 -25.172 -15.078 1 75.94 192 VAL B N 1
ATOM 3682 C CA . VAL B 1 192 ? 14.984 -24.062 -15.109 1 75.94 192 VAL B CA 1
ATOM 3683 C C . VAL B 1 192 ? 16.25 -24.484 -15.875 1 75.94 192 VAL B C 1
ATOM 3685 O O . VAL B 1 192 ? 16.844 -25.516 -15.578 1 75.94 192 VAL B O 1
ATOM 3688 N N . MET B 1 193 ? 16.531 -23.719 -16.922 1 69.75 193 MET B N 1
ATOM 3689 C CA . MET B 1 193 ? 17.719 -24.031 -17.719 1 69.75 193 MET B CA 1
ATOM 3690 C C . MET B 1 193 ? 18.891 -23.141 -17.312 1 69.75 193 MET B C 1
ATOM 3692 O O . MET B 1 193 ? 18.734 -21.922 -17.172 1 69.75 193 MET B O 1
ATOM 3696 N N . PRO B 1 194 ? 20 -23.828 -16.812 1 60.06 194 PRO B N 1
ATOM 3697 C CA . PRO B 1 194 ? 21.188 -23.047 -16.438 1 60.06 194 PRO B CA 1
ATOM 3698 C C . PRO B 1 194 ? 21.656 -22.109 -17.547 1 60.06 194 PRO B C 1
ATOM 3700 O O . PRO B 1 194 ? 21.297 -22.312 -18.719 1 60.06 194 PRO B O 1
ATOM 3703 N N . HIS B 1 195 ? 22.375 -21.016 -17.25 1 53.97 195 HIS B N 1
ATOM 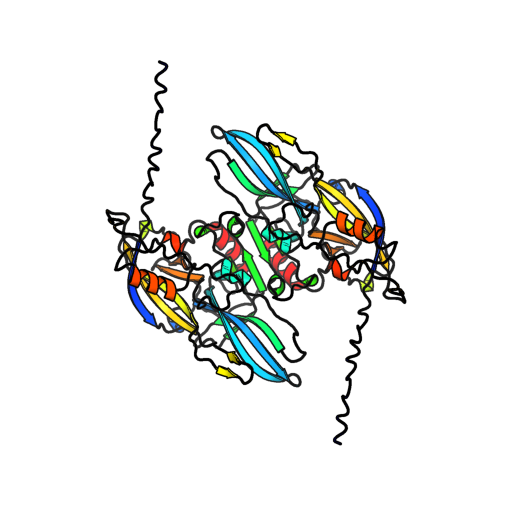3704 C CA . HIS B 1 195 ? 22.938 -19.938 -18.062 1 53.97 195 HIS B CA 1
ATOM 3705 C C . HIS B 1 195 ? 23.688 -20.5 -19.266 1 53.97 195 HIS B C 1
ATOM 3707 O O . HIS B 1 195 ? 24.297 -19.734 -20.016 1 53.97 195 HIS B O 1
ATOM 3713 N N . ASP B 1 196 ? 23.844 -21.703 -19.578 1 46.94 196 ASP B N 1
ATOM 3714 C CA . ASP B 1 196 ? 24.828 -21.875 -20.641 1 46.94 196 ASP B CA 1
ATOM 3715 C C . ASP B 1 196 ? 24.516 -20.984 -21.844 1 46.94 196 ASP B C 1
ATOM 3717 O O . ASP B 1 196 ? 23.453 -20.375 -21.891 1 46.94 196 ASP B O 1
ATOM 3721 N N . ASN B 1 197 ? 25.188 -21.547 -23.156 1 41.28 197 ASN B N 1
ATOM 3722 C CA . ASN B 1 197 ? 25.344 -21.047 -24.516 1 41.28 197 ASN B CA 1
ATOM 3723 C C . ASN B 1 197 ? 24.016 -20.672 -25.141 1 41.28 197 ASN B C 1
ATOM 3725 O O . ASN B 1 197 ? 23.578 -21.281 -26.125 1 41.28 197 ASN B O 1
ATOM 3729 N N . GLN B 1 198 ? 23.125 -20.516 -24.375 1 43.66 198 GLN B N 1
ATOM 3730 C CA . GLN B 1 198 ? 21.953 -20.344 -25.219 1 43.66 198 GLN B CA 1
ATOM 3731 C C . GLN B 1 198 ? 22.156 -19.234 -26.25 1 43.66 198 GLN B C 1
ATOM 3733 O O . GLN B 1 198 ? 22.531 -18.109 -25.875 1 43.66 198 GLN B O 1
ATOM 3738 N N . ILE B 1 199 ? 22.609 -19.625 -27.375 1 38.75 199 ILE B N 1
ATOM 3739 C CA . ILE B 1 199 ? 22.625 -18.766 -28.562 1 38.75 199 ILE B CA 1
ATOM 3740 C C . ILE B 1 199 ? 21.375 -17.875 -28.547 1 38.75 199 ILE B C 1
ATOM 3742 O O . ILE B 1 199 ? 20.25 -18.359 -28.594 1 38.75 199 ILE B O 1
ATOM 3746 N N . VAL B 1 200 ? 21.422 -16.828 -27.797 1 41.22 200 VAL B N 1
ATOM 3747 C CA . VAL B 1 200 ? 20.391 -15.828 -28.094 1 41.22 200 VAL B CA 1
ATOM 3748 C C . VAL B 1 200 ? 20.25 -15.656 -29.594 1 41.22 200 VAL B C 1
ATOM 3750 O O . VAL B 1 200 ? 21.125 -15.078 -30.25 1 41.22 200 VAL B O 1
ATOM 3753 N N . SER B 1 201 ? 20.141 -16.734 -30.344 1 37.84 201 SER B N 1
ATOM 3754 C CA . SER B 1 201 ? 19.969 -16.375 -31.75 1 37.84 201 SER B CA 1
ATOM 3755 C C . SER B 1 201 ? 19.172 -15.07 -31.891 1 37.84 201 SER B C 1
ATOM 3757 O O . SER B 1 201 ? 18.797 -14.453 -30.891 1 37.84 201 SER B O 1
ATOM 3759 N N . GLY B 1 202 ? 17.984 -15.242 -32.875 1 35.53 202 GLY B N 1
ATOM 3760 C CA . GLY B 1 202 ? 17.234 -14.195 -33.562 1 35.53 202 GLY B CA 1
ATOM 3761 C C . GLY B 1 202 ? 16.547 -13.234 -32.625 1 35.53 202 GLY B C 1
ATOM 3762 O O . GLY B 1 202 ? 16.641 -13.383 -31.406 1 35.53 202 GLY B O 1
ATOM 3763 N N . HIS B 1 203 ? 15.766 -12.195 -33.281 1 34.81 203 HIS B N 1
ATOM 3764 C CA . HIS B 1 203 ? 15.008 -11.094 -32.688 1 34.81 203 HIS B CA 1
ATOM 3765 C C . HIS B 1 203 ? 14.156 -11.578 -31.516 1 34.81 203 HIS B C 1
ATOM 3767 O O . HIS B 1 203 ? 13.148 -12.258 -31.719 1 34.81 203 HIS B O 1
ATOM 3773 N N . PRO B 1 204 ? 14.711 -12.062 -30.453 1 41.03 204 PRO B N 1
ATOM 3774 C CA . PRO B 1 204 ? 13.805 -12.5 -29.391 1 41.03 204 PRO B CA 1
ATOM 3775 C C . PRO B 1 204 ? 12.547 -11.633 -29.281 1 41.03 204 PRO B C 1
ATOM 3777 O O . PRO B 1 204 ? 12.641 -10.406 -29.297 1 41.03 204 PRO B O 1
ATOM 3780 N N . MET B 1 205 ? 11.492 -11.922 -29.922 1 40.34 205 MET B N 1
ATOM 3781 C CA . MET B 1 205 ? 10.273 -11.18 -29.625 1 40.34 205 MET B CA 1
ATOM 3782 C C . MET B 1 205 ? 10.172 -10.852 -28.141 1 40.34 205 MET B C 1
ATOM 3784 O O . MET B 1 205 ? 10.148 -11.758 -27.312 1 40.34 205 MET B O 1
ATOM 3788 N N . LYS B 1 206 ? 10.758 -9.758 -27.766 1 47.91 206 LYS B N 1
ATOM 3789 C CA . LYS B 1 206 ? 10.703 -9.195 -26.406 1 47.91 206 LYS B CA 1
ATOM 3790 C C . LYS B 1 206 ? 9.328 -9.414 -25.781 1 47.91 206 LYS B C 1
ATOM 3792 O O . LYS B 1 206 ? 8.328 -8.891 -26.266 1 47.91 206 LYS B O 1
ATOM 3797 N N . CYS B 1 207 ? 8.984 -10.672 -25.391 1 51.72 207 CYS B N 1
ATOM 3798 C CA . CYS B 1 207 ? 7.785 -10.781 -24.578 1 51.72 207 CYS B CA 1
ATOM 3799 C C . CYS B 1 207 ? 7.746 -9.688 -23.516 1 51.72 207 CYS B C 1
ATOM 3801 O O . CYS B 1 207 ? 8.57 -9.672 -22.609 1 51.72 207 CYS B O 1
ATOM 3803 N N . THR B 1 208 ? 7.43 -8.484 -24.031 1 50.5 208 THR B N 1
ATOM 3804 C CA . THR B 1 208 ? 7.309 -7.395 -23.078 1 50.5 208 THR B CA 1
ATOM 3805 C C . THR B 1 208 ? 6.223 -7.695 -22.047 1 50.5 208 THR B C 1
ATOM 3807 O O . THR B 1 208 ? 5.09 -8.016 -22.406 1 50.5 208 THR B O 1
ATOM 3810 N N . PRO B 1 209 ? 6.766 -8.062 -20.953 1 49.09 209 PRO B N 1
ATOM 3811 C CA . PRO B 1 209 ? 5.754 -8.273 -19.906 1 49.09 209 PRO B CA 1
ATOM 3812 C C . PRO B 1 209 ? 4.629 -7.242 -19.969 1 49.09 209 PRO B C 1
ATOM 3814 O O . PRO B 1 209 ? 4.875 -6.07 -20.25 1 49.09 209 PRO B O 1
ATOM 3817 N N . VAL B 1 210 ? 3.4 -7.621 -20.375 1 43.53 210 VAL B N 1
ATOM 3818 C CA . VAL B 1 210 ? 2.248 -6.734 -20.266 1 43.53 210 VAL B CA 1
ATOM 3819 C C . VAL B 1 210 ? 1.929 -6.48 -18.797 1 43.53 210 VAL B C 1
ATOM 3821 O O . VAL B 1 210 ? 1.655 -7.414 -18.047 1 43.53 210 VAL B O 1
ATOM 3824 N N . TYR B 1 211 ? 2.619 -5.445 -18.312 1 44.78 211 TYR B N 1
ATOM 3825 C CA . TYR B 1 211 ? 2.154 -5.004 -17 1 44.78 211 TYR B CA 1
ATOM 3826 C C . TYR B 1 211 ? 0.689 -4.59 -17.047 1 44.78 211 TYR B C 1
ATOM 3828 O O . TYR B 1 211 ? 0.293 -3.797 -17.906 1 44.78 211 TYR B O 1
ATOM 3836 N N . CYS B 1 212 ? -0.067 -5.52 -16.781 1 44.25 212 CYS B N 1
ATOM 3837 C CA . CYS B 1 212 ? -1.475 -5.137 -16.75 1 44.25 212 CYS B CA 1
ATOM 3838 C C . CYS B 1 212 ? -1.675 -3.867 -15.938 1 44.25 212 CYS B C 1
ATOM 3840 O O . CYS B 1 212 ? -1.128 -3.738 -14.836 1 44.25 212 CYS B O 1
ATOM 3842 N N . LEU B 1 213 ? -1.867 -2.855 -16.594 1 38.84 213 LEU B N 1
ATOM 3843 C CA . LEU B 1 213 ? -2.172 -1.587 -15.938 1 38.84 213 LEU B CA 1
ATOM 3844 C C . LEU B 1 213 ? -3.281 -1.759 -14.906 1 38.84 213 LEU B C 1
ATOM 3846 O O . LEU B 1 213 ? -4.152 -2.617 -15.062 1 38.84 213 LEU B O 1
ATOM 3850 N N . PRO B 1 214 ? -3.064 -1.199 -13.82 1 38.91 214 PRO B N 1
ATOM 3851 C CA . PRO B 1 214 ? -4.051 -1.187 -12.734 1 38.91 214 PRO B CA 1
ATOM 3852 C C . PRO B 1 214 ? -5.488 -1.167 -13.25 1 38.91 214 PRO B C 1
ATOM 3854 O O . PRO B 1 214 ? -6.387 -1.728 -12.617 1 38.91 214 PRO B O 1
ATOM 3857 N N . THR B 1 215 ? -5.695 -0.423 -14.32 1 35.88 215 THR B N 1
ATOM 3858 C CA . THR B 1 215 ? -7.039 -0.243 -14.852 1 35.88 215 THR B CA 1
ATOM 3859 C C . THR B 1 215 ? -7.434 -1.425 -15.734 1 35.88 215 THR B C 1
ATOM 3861 O O . THR B 1 215 ? -8.555 -1.481 -16.234 1 35.88 215 THR B O 1
ATOM 3864 N N . SER B 1 216 ? -6.445 -2.121 -16.047 1 36.44 216 SER B N 1
ATOM 3865 C CA . SER B 1 216 ? -6.836 -3.146 -17.016 1 36.44 216 SER B CA 1
ATOM 3866 C C . SER B 1 216 ? -7.562 -4.301 -16.328 1 36.44 216 SER B C 1
ATOM 3868 O O . SER B 1 216 ? -7.07 -4.859 -15.352 1 36.44 216 SER B O 1
ATOM 3870 N N . THR B 1 217 ? -8.719 -4.398 -16.453 1 37.59 217 THR B N 1
ATOM 3871 C CA . THR B 1 217 ? -9.586 -5.539 -16.172 1 37.59 217 THR B CA 1
ATOM 3872 C C . THR B 1 217 ? -9 -6.816 -16.766 1 37.59 217 THR B C 1
ATOM 3874 O O . THR B 1 217 ? -9.492 -7.914 -16.5 1 37.59 217 THR B O 1
ATOM 3877 N N . THR B 1 218 ? -8.133 -6.602 -17.703 1 39.41 218 THR B N 1
ATOM 3878 C CA . THR B 1 218 ? -7.871 -7.723 -18.609 1 39.41 218 THR B CA 1
ATOM 3879 C C . THR B 1 218 ? -6.625 -8.484 -18.172 1 39.41 218 THR B C 1
ATOM 3881 O O . THR B 1 218 ? -6.07 -9.273 -18.938 1 39.41 218 THR B O 1
ATOM 3884 N N . CYS B 1 219 ? -5.984 -8.016 -17.141 1 50.53 219 CYS B N 1
ATOM 3885 C CA . CYS B 1 219 ? -4.922 -9.008 -16.984 1 50.53 219 CYS B CA 1
ATOM 3886 C C . CYS B 1 219 ? -5.492 -10.359 -16.594 1 50.53 219 CYS B C 1
ATOM 3888 O O . CYS B 1 219 ? -6.5 -10.438 -15.883 1 50.53 219 CYS B O 1
ATOM 3890 N N . ASP B 1 220 ? -5.605 -11.242 -17.594 1 55.41 220 ASP B N 1
ATOM 3891 C CA . ASP B 1 220 ? -6.227 -12.555 -17.438 1 55.41 220 ASP B CA 1
ATOM 3892 C C . ASP B 1 220 ? -6.082 -13.062 -16.016 1 55.41 220 ASP B C 1
ATOM 3894 O O . ASP B 1 220 ? -6.328 -14.242 -15.742 1 55.41 220 ASP B O 1
ATOM 3898 N N . GLY B 1 221 ? -5.785 -12.125 -15.023 1 59.91 221 GLY B N 1
ATOM 3899 C CA . GLY B 1 221 ? -6.02 -12.281 -13.602 1 59.91 221 GLY B CA 1
ATOM 3900 C C . GLY B 1 221 ? -5.109 -13.312 -12.953 1 59.91 221 GLY B C 1
ATOM 3901 O O . GLY B 1 221 ? -5.293 -13.672 -11.789 1 59.91 221 GLY B O 1
ATOM 3902 N N . ASP B 1 222 ? -4.141 -13.859 -13.648 1 69.12 222 ASP B N 1
ATOM 3903 C CA . ASP B 1 222 ? -3.457 -14.961 -12.977 1 69.12 222 ASP B CA 1
ATOM 3904 C C . ASP B 1 222 ? -2.115 -14.508 -12.406 1 69.12 222 ASP B C 1
ATOM 3906 O O . ASP B 1 222 ? -1.434 -15.273 -11.727 1 69.12 222 ASP B O 1
ATOM 3910 N N . SER B 1 223 ? -1.798 -13.219 -12.477 1 85.5 223 SER B N 1
ATOM 3911 C CA . SER B 1 223 ? -0.551 -12.766 -11.875 1 85.5 223 SER B CA 1
ATOM 3912 C C . SER B 1 223 ? -0.602 -12.867 -10.352 1 85.5 223 SER B C 1
ATOM 3914 O O . SER B 1 223 ? -1.684 -12.914 -9.766 1 85.5 223 SER B O 1
ATOM 3916 N N . GLY B 1 224 ? 0.605 -13.016 -9.844 1 92.5 224 GLY B N 1
ATOM 3917 C CA . GLY B 1 224 ? 0.737 -13.062 -8.391 1 92.5 224 GLY B CA 1
ATOM 3918 C C . GLY B 1 224 ? 0.859 -14.477 -7.852 1 92.5 224 GLY B C 1
ATOM 3919 O O . GLY B 1 224 ? 1.163 -14.672 -6.672 1 92.5 224 GLY B O 1
ATOM 3920 N N . GLY B 1 225 ? 0.641 -15.484 -8.75 1 94.81 225 GLY B N 1
ATOM 3921 C CA . GLY B 1 225 ? 0.735 -16.875 -8.32 1 94.81 225 GLY B CA 1
ATOM 3922 C C . GLY B 1 225 ? 2.152 -17.297 -7.98 1 94.81 225 GLY B C 1
ATOM 3923 O O . GLY B 1 225 ? 3.117 -16.703 -8.461 1 94.81 225 GLY B O 1
ATOM 3924 N N . PRO B 1 226 ? 2.26 -18.328 -7.164 1 96.81 226 PRO B N 1
ATOM 3925 C CA . PRO B 1 226 ? 3.576 -18.719 -6.648 1 96.81 226 PRO B CA 1
ATOM 3926 C C . PRO B 1 226 ? 4.355 -19.594 -7.625 1 96.81 226 PRO B C 1
ATOM 3928 O O . PRO B 1 226 ? 3.766 -20.422 -8.336 1 96.81 226 PRO B O 1
ATOM 3931 N N . LEU B 1 227 ? 5.648 -19.297 -7.684 1 94.25 227 LEU B N 1
ATOM 3932 C CA . LEU B 1 227 ? 6.613 -20.281 -8.164 1 94.25 227 LEU B CA 1
ATOM 3933 C C . LEU B 1 227 ? 6.953 -21.297 -7.078 1 94.25 227 LEU B C 1
ATOM 3935 O O . LEU B 1 227 ? 7.559 -20.938 -6.062 1 94.25 227 LEU B O 1
ATOM 3939 N N . LEU B 1 228 ? 6.629 -22.531 -7.359 1 95.06 228 LEU B N 1
ATOM 3940 C CA . LEU B 1 228 ? 6.668 -23.562 -6.32 1 95.06 228 LEU B CA 1
ATOM 3941 C C . LEU B 1 228 ? 7.875 -24.469 -6.508 1 95.06 228 LEU B C 1
ATOM 3943 O O . LEU B 1 228 ? 8.164 -24.922 -7.621 1 95.06 228 LEU B O 1
ATOM 3947 N N . HIS B 1 229 ? 8.539 -24.641 -5.426 1 92.94 229 HIS B N 1
ATOM 3948 C CA . HIS B 1 229 ? 9.586 -25.625 -5.23 1 92.94 229 HIS B CA 1
ATOM 3949 C C . HIS B 1 229 ? 9.305 -26.5 -4.008 1 92.94 229 HIS B C 1
ATOM 3951 O O . HIS B 1 229 ? 8.508 -26.125 -3.146 1 92.94 229 HIS B O 1
ATOM 3957 N N . PHE B 1 230 ? 9.859 -27.688 -3.963 1 91 230 PHE B N 1
ATOM 3958 C CA . PHE B 1 230 ? 9.57 -28.578 -2.84 1 91 230 PHE B CA 1
ATOM 3959 C C . PHE B 1 230 ? 10.016 -27.938 -1.525 1 91 230 PHE B C 1
ATOM 3961 O O . PHE B 1 230 ? 9.484 -28.281 -0.462 1 91 230 PHE B O 1
ATOM 3968 N N . THR B 1 231 ? 10.875 -26.969 -1.601 1 93.12 231 THR B N 1
ATOM 3969 C CA . THR B 1 231 ? 11.336 -26.312 -0.385 1 93.12 231 THR B CA 1
ATOM 3970 C C . THR B 1 231 ? 10.422 -25.141 -0.025 1 93.12 231 THR B C 1
ATOM 3972 O O . THR B 1 231 ? 10.578 -24.531 1.031 1 93.12 231 THR B O 1
ATOM 3975 N N . GLY B 1 232 ? 9.516 -24.781 -0.877 1 95.44 232 GLY B N 1
ATOM 3976 C CA . GLY B 1 232 ? 8.602 -23.688 -0.622 1 95.44 232 GLY B CA 1
ATOM 3977 C C . GLY B 1 232 ? 8.398 -22.781 -1.824 1 95.44 232 GLY B C 1
ATOM 3978 O O . GLY B 1 232 ? 8.711 -23.156 -2.953 1 95.44 232 GLY B O 1
ATOM 3979 N N . VAL B 1 233 ? 7.801 -21.625 -1.559 1 96.88 233 VAL B N 1
ATOM 3980 C CA . VAL B 1 233 ? 7.559 -20.609 -2.586 1 96.88 233 VAL B CA 1
ATOM 3981 C C . VAL B 1 233 ? 8.852 -19.859 -2.881 1 96.88 233 VAL B C 1
ATOM 3983 O O . VAL B 1 233 ? 9.453 -19.266 -1.978 1 96.88 233 VAL B O 1
ATOM 3986 N N . MET B 1 234 ? 9.25 -19.766 -4.156 1 94.38 234 MET B N 1
ATOM 3987 C CA . MET B 1 234 ? 10.508 -19.125 -4.543 1 94.38 234 MET B CA 1
ATOM 3988 C C . MET B 1 234 ? 10.266 -17.734 -5.094 1 94.38 234 MET B C 1
ATOM 3990 O O . MET B 1 234 ? 11.188 -16.922 -5.176 1 94.38 234 MET B O 1
ATOM 3994 N N . GLY B 1 235 ? 9.109 -17.516 -5.477 1 95 235 GLY B N 1
ATOM 3995 C CA . GLY B 1 235 ? 8.734 -16.25 -6.102 1 95 235 GLY B CA 1
ATOM 3996 C C . GLY B 1 235 ? 7.285 -16.203 -6.543 1 95 235 GLY B C 1
ATOM 3997 O O . GLY B 1 235 ? 6.512 -17.125 -6.246 1 95 235 GLY B O 1
ATOM 3998 N N . ILE B 1 236 ? 6.945 -15.094 -7.156 1 94.56 236 ILE B N 1
ATOM 3999 C CA . ILE B 1 236 ? 5.602 -14.953 -7.703 1 94.56 236 ILE B CA 1
ATOM 4000 C C . ILE B 1 236 ? 5.684 -14.516 -9.164 1 94.56 236 ILE B C 1
ATOM 4002 O O . ILE B 1 236 ? 6.633 -13.844 -9.57 1 94.56 236 ILE B O 1
ATOM 4006 N N . SER B 1 237 ? 4.652 -14.945 -9.852 1 90.62 237 SER B N 1
ATOM 4007 C CA . SER B 1 237 ? 4.559 -14.508 -11.242 1 90.62 237 SER B CA 1
ATOM 4008 C C . SER B 1 237 ? 4.102 -13.055 -11.336 1 90.62 237 SER B C 1
ATOM 4010 O O . SER B 1 237 ? 3.139 -12.656 -10.68 1 90.62 237 SER B O 1
ATOM 4012 N N . THR B 1 238 ? 4.797 -12.305 -12.18 1 87.44 238 THR B N 1
ATOM 4013 C CA . THR B 1 238 ? 4.406 -10.906 -12.359 1 87.44 238 THR B CA 1
ATOM 4014 C C . THR B 1 238 ? 3.58 -10.734 -13.633 1 87.44 238 THR B C 1
ATOM 4016 O O . THR B 1 238 ? 3.178 -9.625 -13.969 1 87.44 238 THR B O 1
ATOM 4019 N N . THR B 1 239 ? 3.342 -11.828 -14.258 1 81.75 239 THR B N 1
ATOM 4020 C CA . THR B 1 239 ? 2.541 -11.836 -15.477 1 81.75 239 THR B CA 1
ATOM 4021 C C . THR B 1 239 ? 1.609 -13.039 -15.508 1 81.75 239 THR B C 1
ATOM 4023 O O . THR B 1 239 ? 1.717 -13.93 -14.664 1 81.75 239 THR B O 1
ATOM 4026 N N . SER B 1 240 ? 0.708 -13.023 -16.469 1 79.12 240 SER B N 1
ATOM 4027 C CA . SER B 1 240 ? -0.255 -14.117 -16.562 1 79.12 240 SER B CA 1
ATOM 4028 C C . SER B 1 240 ? 0.402 -15.391 -17.078 1 79.12 240 SER B C 1
ATOM 4030 O O . SER B 1 240 ? 1.326 -15.328 -17.891 1 79.12 240 SER B O 1
ATOM 4032 N N . LEU B 1 241 ? -0.125 -16.484 -16.625 1 80.94 241 LEU B N 1
ATOM 4033 C CA . LEU B 1 241 ? 0.369 -17.766 -17.094 1 80.94 241 LEU B CA 1
ATOM 4034 C C . LEU B 1 241 ? 0.136 -17.922 -18.594 1 80.94 241 LEU B C 1
ATOM 4036 O O . LEU B 1 241 ? 0.95 -18.531 -19.297 1 80.94 241 LEU B O 1
ATOM 4040 N N . GLU B 1 242 ? -0.938 -17.312 -19.031 1 75.12 242 GLU B N 1
ATOM 4041 C CA . GLU B 1 242 ? -1.239 -17.375 -20.453 1 75.12 242 GLU B CA 1
ATOM 4042 C C . GLU B 1 242 ? -0.175 -16.641 -21.281 1 75.12 242 GLU B C 1
ATOM 4044 O O . GLU B 1 242 ? 0.205 -17.094 -22.359 1 75.12 242 GLU B O 1
ATOM 4049 N N . TYR B 1 243 ? 0.171 -15.609 -20.797 1 74.56 243 TYR B N 1
ATOM 4050 C CA . TYR B 1 243 ? 1.244 -14.867 -21.453 1 74.56 243 TYR B CA 1
ATOM 4051 C C . TYR B 1 243 ? 2.529 -15.688 -21.484 1 74.56 243 TYR B C 1
ATOM 4053 O O . TYR B 1 243 ? 3.213 -15.734 -22.516 1 74.56 243 TYR B O 1
ATOM 4061 N N . ILE B 1 244 ? 2.867 -16.25 -20.344 1 77.56 244 ILE B N 1
ATOM 4062 C CA . ILE B 1 244 ? 4.078 -17.062 -20.234 1 77.56 244 ILE B CA 1
ATOM 4063 C C . ILE B 1 244 ? 4.02 -18.203 -21.234 1 77.56 244 ILE B C 1
ATOM 4065 O O . ILE B 1 244 ? 5 -18.484 -21.938 1 77.56 244 ILE B O 1
ATOM 4069 N N . LYS B 1 245 ? 2.936 -18.797 -21.328 1 75.75 245 LYS B N 1
ATOM 4070 C CA . LYS B 1 245 ? 2.738 -19.875 -22.281 1 75.75 245 LYS B CA 1
ATOM 4071 C C . LYS B 1 245 ? 2.885 -19.375 -23.719 1 75.75 245 LYS B C 1
ATOM 4073 O O . LYS B 1 245 ? 3.559 -20 -24.547 1 75.75 245 LYS B O 1
ATOM 4078 N N . GLY B 1 246 ? 2.215 -18.312 -23.922 1 70.81 246 GLY B N 1
ATOM 4079 C CA . GLY B 1 246 ? 2.275 -17.734 -25.25 1 70.81 246 GLY B CA 1
ATOM 4080 C C . GLY B 1 246 ? 3.682 -17.359 -25.672 1 70.81 246 GLY B C 1
ATOM 4081 O O . GLY B 1 246 ? 4.082 -17.625 -26.812 1 70.81 246 GLY B O 1
ATOM 4082 N N . CYS B 1 247 ? 4.324 -16.734 -24.812 1 67 247 CYS B N 1
ATOM 4083 C CA . CYS B 1 247 ? 5.703 -16.344 -25.109 1 67 247 CYS B CA 1
ATOM 4084 C C . CYS B 1 247 ? 6.582 -17.562 -25.344 1 67 247 CYS B C 1
ATOM 4086 O O . CYS B 1 247 ? 7.465 -17.547 -26.203 1 67 247 CYS B O 1
ATOM 4088 N N . SER B 1 248 ? 6.363 -18.531 -24.562 1 67.94 248 SER B N 1
ATOM 4089 C CA . SER B 1 248 ? 7.133 -19.766 -24.719 1 67.94 248 SER B CA 1
ATOM 4090 C C . SER B 1 248 ? 6.875 -20.391 -26.078 1 67.94 248 SER B C 1
ATOM 4092 O O . SER B 1 248 ? 7.797 -20.922 -26.719 1 67.94 248 SER B O 1
ATOM 4094 N N . GLU B 1 249 ? 5.68 -20.375 -26.5 1 66.94 249 GLU B N 1
ATOM 4095 C CA . GLU B 1 249 ? 5.309 -20.953 -27.781 1 66.94 249 GLU B CA 1
ATOM 4096 C C . GLU B 1 249 ? 5.922 -20.172 -28.938 1 66.94 249 GLU B C 1
ATOM 4098 O O . GLU B 1 249 ? 6.355 -20.75 -29.938 1 66.94 249 GLU B O 1
ATOM 4103 N N . LEU B 1 250 ? 5.82 -18.844 -28.75 1 62.47 250 LEU B N 1
ATOM 4104 C CA . LEU B 1 250 ? 6.336 -17.984 -29.812 1 62.47 250 LEU B CA 1
ATOM 4105 C C . LEU B 1 250 ? 7.852 -18.109 -29.922 1 62.47 250 LEU B C 1
ATOM 4107 O O . LEU B 1 250 ? 8.406 -18.078 -31.031 1 62.47 250 LEU B O 1
ATOM 4111 N N . ASN B 1 251 ? 8.398 -18.062 -28.797 1 58.66 251 ASN B N 1
ATOM 4112 C CA . ASN B 1 251 ? 9.859 -18.109 -28.812 1 58.66 251 ASN B CA 1
ATOM 4113 C C . ASN B 1 251 ? 10.383 -19.516 -29.094 1 58.66 251 ASN B C 1
ATOM 4115 O O . ASN B 1 251 ? 11.586 -19.719 -29.188 1 58.66 251 ASN B O 1
ATOM 4119 N N . LYS B 1 252 ? 9.641 -20.125 -29.938 1 50.91 252 LYS B N 1
ATOM 4120 C CA . LYS B 1 252 ? 10.055 -21.453 -30.406 1 50.91 252 LYS B CA 1
ATOM 4121 C C . LYS B 1 252 ? 11.141 -22.031 -29.5 1 50.91 252 LYS B C 1
ATOM 4123 O O . LYS B 1 252 ? 12.234 -22.359 -29.969 1 50.91 252 LYS B O 1
ATOM 4128 N N . THR B 1 253 ? 10.977 -22.312 -28.203 1 49.06 253 THR B N 1
ATOM 4129 C CA . THR B 1 253 ? 11.789 -23.094 -27.281 1 49.06 253 THR B CA 1
ATOM 4130 C C . THR B 1 253 ? 12.727 -22.188 -26.484 1 49.06 253 THR B C 1
ATOM 4132 O O . THR B 1 253 ? 13.57 -22.672 -25.734 1 49.06 253 THR B O 1
ATOM 4135 N N . GLN B 1 254 ? 12.727 -20.891 -26.969 1 51.44 254 GLN B N 1
ATOM 4136 C CA . GLN B 1 254 ? 13.719 -20.109 -26.234 1 51.44 254 GLN B CA 1
ATOM 4137 C C . GLN B 1 254 ? 13.227 -19.781 -24.828 1 51.44 254 GLN B C 1
ATOM 4139 O O . GLN B 1 254 ? 12.016 -19.688 -24.594 1 51.44 254 GLN B O 1
ATOM 4144 N N . SER B 1 255 ? 14.141 -19.922 -23.922 1 59.31 255 SER B N 1
ATOM 4145 C CA . SER B 1 255 ? 13.953 -19.734 -22.5 1 59.31 255 SER B CA 1
ATOM 4146 C C . SER B 1 255 ? 13.508 -18.312 -22.188 1 59.31 255 SER B C 1
ATOM 4148 O O . SER B 1 255 ? 13.914 -17.359 -22.859 1 59.31 255 SER B O 1
ATOM 4150 N N . ILE B 1 256 ? 12.305 -18.219 -21.656 1 64.06 256 ILE B N 1
ATOM 4151 C CA . ILE B 1 256 ? 11.906 -16.922 -21.094 1 64.06 256 ILE B CA 1
ATOM 4152 C C . ILE B 1 256 ? 12.766 -16.625 -19.875 1 64.06 256 ILE B C 1
ATOM 4154 O O . ILE B 1 256 ? 13.023 -17.5 -19.047 1 64.06 256 ILE B O 1
ATOM 4158 N N . GLY B 1 257 ? 13.352 -15.43 -19.922 1 68.38 257 GLY B N 1
ATOM 4159 C CA . GLY B 1 257 ? 14.125 -15.062 -18.75 1 68.38 257 GLY B CA 1
ATOM 4160 C C . GLY B 1 257 ? 13.289 -14.992 -17.484 1 68.38 257 GLY B C 1
ATOM 4161 O O . GLY B 1 257 ? 12.289 -14.273 -17.438 1 68.38 257 GLY B O 1
ATOM 4162 N N . MET B 1 258 ? 13.617 -15.844 -16.547 1 69.19 258 MET B N 1
ATOM 4163 C CA . MET B 1 258 ? 12.891 -15.891 -15.281 1 69.19 258 MET B CA 1
ATOM 4164 C C . MET B 1 258 ? 12.82 -14.516 -14.641 1 69.19 258 MET B C 1
ATOM 4166 O O . MET B 1 258 ? 11.805 -14.156 -14.039 1 69.19 258 MET B O 1
ATOM 4170 N N . GLY B 1 259 ? 13.867 -13.766 -14.781 1 70.75 259 GLY B N 1
ATOM 4171 C CA . GLY B 1 259 ? 13.914 -12.438 -14.18 1 70.75 259 GLY B CA 1
ATOM 4172 C C . GLY B 1 259 ? 12.945 -11.461 -14.82 1 70.75 259 GLY B C 1
ATOM 4173 O O . GLY B 1 259 ? 12.688 -10.391 -14.273 1 70.75 259 GLY B O 1
ATOM 4174 N N . GLU B 1 260 ? 12.336 -11.953 -15.828 1 72.06 260 GLU B N 1
ATOM 4175 C CA . GLU B 1 260 ? 11.414 -11.07 -16.547 1 72.06 260 GLU B CA 1
ATOM 4176 C C . GLU B 1 260 ? 9.969 -11.352 -16.156 1 72.06 260 GLU B C 1
ATOM 4178 O O . GLU B 1 260 ? 9.07 -10.555 -16.438 1 72.06 260 GLU B O 1
ATOM 4183 N N . ILE B 1 261 ? 9.836 -12.406 -15.484 1 78.94 261 ILE B N 1
ATOM 4184 C CA . ILE B 1 261 ? 8.438 -12.766 -15.266 1 78.94 261 ILE B CA 1
ATOM 4185 C C . ILE B 1 261 ? 8.219 -13.125 -13.797 1 78.94 261 ILE B C 1
ATOM 4187 O O . ILE B 1 261 ? 7.078 -13.195 -13.336 1 78.94 261 ILE B O 1
ATOM 4191 N N . ILE B 1 262 ? 9.352 -13.305 -13.094 1 86.25 262 ILE B N 1
ATOM 4192 C CA . ILE B 1 262 ? 9.234 -13.758 -11.719 1 86.25 262 ILE B CA 1
ATOM 4193 C C . ILE B 1 262 ? 9.875 -12.742 -10.773 1 86.25 262 ILE B C 1
ATOM 4195 O O . ILE B 1 262 ? 11.008 -12.305 -11.008 1 86.25 262 ILE B O 1
ATOM 4199 N N . ALA B 1 263 ? 9.133 -12.328 -9.797 1 90.19 263 ALA B N 1
ATOM 4200 C CA . ALA B 1 263 ? 9.719 -11.641 -8.648 1 90.19 263 ALA B CA 1
ATOM 4201 C C . ALA B 1 263 ? 10.086 -12.625 -7.547 1 90.19 263 ALA B C 1
ATOM 4203 O O . ALA B 1 263 ? 9.211 -13.234 -6.934 1 90.19 263 ALA B O 1
ATOM 4204 N N . LEU B 1 264 ? 11.344 -12.766 -7.301 1 91.94 264 LEU B N 1
ATOM 4205 C CA . LEU B 1 264 ? 11.812 -13.711 -6.289 1 91.94 264 LEU B CA 1
ATOM 4206 C C . LEU B 1 264 ? 11.484 -13.203 -4.887 1 91.94 264 LEU B C 1
ATOM 4208 O O . LEU B 1 264 ? 11.5 -12 -4.637 1 91.94 264 LEU B O 1
ATOM 4212 N N . THR B 1 265 ? 11.242 -14.156 -3.996 1 95.31 265 THR B N 1
ATOM 4213 C CA . THR B 1 265 ? 10.898 -13.789 -2.627 1 95.31 265 THR B CA 1
ATOM 4214 C C . THR B 1 265 ? 12.164 -13.617 -1.782 1 95.31 265 THR B C 1
ATOM 4216 O O . THR B 1 265 ? 12.156 -12.875 -0.797 1 95.31 265 THR B O 1
ATOM 4219 N N . LYS B 1 266 ? 13.219 -14.188 -2.164 1 93.62 266 LYS B N 1
ATOM 4220 C CA . LYS B 1 266 ? 14.414 -14.227 -1.328 1 93.62 266 LYS B CA 1
ATOM 4221 C C . LYS B 1 266 ? 14.906 -12.82 -1.002 1 93.62 266 LYS B C 1
ATOM 4223 O O . LYS B 1 266 ? 15.164 -12.5 0.16 1 93.62 266 LYS B O 1
ATOM 4228 N N . PRO B 1 267 ? 14.984 -11.938 -2.037 1 91.38 267 PRO B N 1
ATOM 4229 C CA . PRO B 1 267 ? 15.445 -10.586 -1.707 1 91.38 267 PRO B CA 1
ATOM 4230 C C . PRO B 1 267 ? 14.508 -9.859 -0.739 1 91.38 267 PRO B C 1
ATOM 4232 O O . PRO B 1 267 ? 14.906 -8.875 -0.112 1 91.38 267 PRO B O 1
ATOM 4235 N N . HIS B 1 268 ? 13.312 -10.344 -0.567 1 94.19 268 HIS B N 1
ATOM 4236 C CA . HIS B 1 268 ? 12.305 -9.688 0.261 1 94.19 268 HIS B CA 1
ATOM 4237 C C . HIS B 1 268 ? 11.953 -10.531 1.479 1 94.19 268 HIS B C 1
ATOM 4239 O O . HIS B 1 268 ? 10.93 -10.297 2.125 1 94.19 268 HIS B O 1
ATOM 4245 N N . MET B 1 269 ? 12.719 -11.508 1.718 1 95.69 269 MET B N 1
ATOM 4246 C CA . MET B 1 269 ? 12.375 -12.492 2.742 1 95.69 269 MET B CA 1
ATOM 4247 C C . MET B 1 269 ? 12.211 -11.82 4.102 1 95.69 269 MET B C 1
ATOM 4249 O O . MET B 1 269 ? 11.25 -12.094 4.824 1 95.69 269 MET B O 1
ATOM 4253 N N . LYS B 1 270 ? 13.117 -10.969 4.469 1 94.06 270 LYS B N 1
ATOM 4254 C CA . LYS B 1 270 ? 13.023 -10.281 5.75 1 94.06 270 LYS B CA 1
ATOM 4255 C C . LYS B 1 270 ? 11.75 -9.445 5.832 1 94.06 270 LYS B C 1
ATOM 4257 O O . LYS B 1 270 ? 11.047 -9.461 6.844 1 94.06 270 LYS B O 1
ATOM 4262 N N . TRP B 1 271 ? 11.469 -8.719 4.781 1 95.75 271 TRP B N 1
ATOM 4263 C CA . TRP B 1 271 ? 10.281 -7.871 4.719 1 95.75 271 TRP B CA 1
ATOM 4264 C C . TRP B 1 271 ? 9.016 -8.695 4.867 1 95.75 271 TRP B C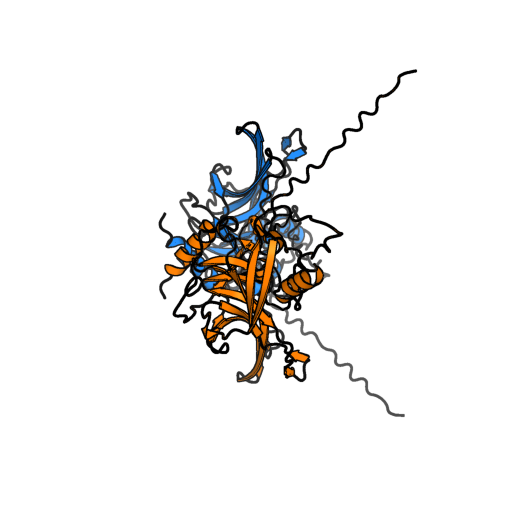 1
ATOM 4266 O O . TRP B 1 271 ? 8.117 -8.336 5.633 1 95.75 271 TRP B O 1
ATOM 4276 N N . ILE B 1 272 ? 8.93 -9.797 4.18 1 97 272 ILE B N 1
ATOM 4277 C CA . ILE B 1 272 ? 7.758 -10.664 4.227 1 97 272 ILE B CA 1
ATOM 4278 C C . ILE B 1 272 ? 7.621 -11.266 5.621 1 97 272 ILE B C 1
ATOM 4280 O O . ILE B 1 272 ? 6.543 -11.219 6.223 1 97 272 ILE B O 1
ATOM 4284 N N . ASN B 1 273 ? 8.68 -11.789 6.141 1 94.25 273 ASN B N 1
ATOM 4285 C CA . ASN B 1 273 ? 8.641 -12.445 7.441 1 94.25 273 ASN B CA 1
ATOM 4286 C C . ASN B 1 273 ? 8.281 -11.469 8.555 1 94.25 273 ASN B C 1
ATOM 4288 O O . ASN B 1 273 ? 7.574 -11.836 9.5 1 94.25 273 ASN B O 1
ATOM 4292 N N . ASP B 1 274 ? 8.773 -10.289 8.484 1 92.12 274 ASP B N 1
ATOM 4293 C CA . ASP B 1 274 ? 8.414 -9.273 9.469 1 92.12 274 ASP B CA 1
ATOM 4294 C C . ASP B 1 274 ? 6.91 -9.023 9.477 1 92.12 274 ASP B C 1
ATOM 4296 O O . ASP B 1 274 ? 6.309 -8.844 10.539 1 92.12 274 ASP B O 1
ATOM 4300 N N . ASN B 1 275 ? 6.344 -8.969 8.32 1 93.25 275 ASN B N 1
ATOM 4301 C CA . ASN B 1 275 ? 4.902 -8.773 8.227 1 93.25 275 ASN B CA 1
ATOM 4302 C C . ASN B 1 275 ? 4.137 -9.984 8.75 1 93.25 275 ASN B C 1
ATOM 4304 O O . ASN B 1 275 ? 3.076 -9.844 9.359 1 93.25 275 ASN B O 1
ATOM 4308 N N . ILE B 1 276 ? 4.66 -11.203 8.5 1 92.62 276 ILE B N 1
ATOM 4309 C CA . ILE B 1 276 ? 4.035 -12.414 9.031 1 92.62 276 ILE B CA 1
ATOM 4310 C C . ILE B 1 276 ? 4.02 -12.359 10.555 1 92.62 276 ILE B C 1
ATOM 4312 O O . ILE B 1 276 ? 2.988 -12.625 11.18 1 92.62 276 ILE B O 1
ATOM 4316 N N . LYS B 1 277 ? 5.051 -12 11.117 1 88.31 277 LYS B N 1
ATOM 4317 C CA . LYS B 1 277 ? 5.176 -11.961 12.57 1 88.31 277 LYS B CA 1
ATOM 4318 C C . LYS B 1 277 ? 4.188 -10.969 13.18 1 88.31 277 LYS B C 1
ATOM 4320 O O . LYS B 1 277 ? 3.613 -11.227 14.234 1 88.31 277 LYS B O 1
ATOM 4325 N N . ARG B 1 278 ? 4.027 -9.93 12.531 1 85.25 278 ARG B N 1
ATOM 4326 C CA . ARG B 1 278 ? 3.104 -8.906 13 1 85.25 278 ARG B CA 1
ATOM 4327 C C . ARG B 1 278 ? 1.664 -9.414 12.961 1 85.25 278 ARG B C 1
ATOM 4329 O O . ARG B 1 278 ? 0.86 -9.078 13.836 1 85.25 278 ARG B O 1
ATOM 4336 N N . ASP B 1 279 ? 1.353 -10.102 12 1 82.38 279 ASP B N 1
ATOM 4337 C CA . ASP B 1 279 ? -0.015 -10.586 11.836 1 82.38 279 ASP B CA 1
ATOM 4338 C C . ASP B 1 279 ? -0.298 -11.773 12.75 1 82.38 279 ASP B C 1
ATOM 4340 O O . ASP B 1 279 ? -1.44 -11.984 13.164 1 82.38 279 ASP B O 1
ATOM 4344 N N . ASP B 1 280 ? 0.657 -12.547 13.055 1 75.44 280 ASP B N 1
ATOM 4345 C CA . ASP B 1 280 ? 0.484 -13.711 13.922 1 75.44 280 ASP B CA 1
ATOM 4346 C C . ASP B 1 280 ? 0.265 -13.289 15.375 1 75.44 280 ASP B C 1
ATOM 4348 O O . ASP B 1 280 ? -0.266 -14.062 16.172 1 75.44 280 ASP B O 1
ATOM 4352 N N . GLN B 1 281 ? 0.671 -12.109 15.68 1 66.5 281 GLN B N 1
ATOM 4353 C CA . GLN B 1 281 ? 0.556 -11.656 17.062 1 66.5 281 GLN B CA 1
ATOM 4354 C C . GLN B 1 281 ? -0.827 -11.07 17.344 1 66.5 281 GLN B C 1
ATOM 4356 O O . GLN B 1 281 ? -1.162 -10.766 18.484 1 66.5 281 GLN B O 1
ATOM 4361 N N . MET B 1 282 ? -1.577 -10.852 16.312 1 62.59 282 MET B N 1
ATOM 4362 C CA . MET B 1 282 ? -2.912 -10.32 16.562 1 62.59 282 MET B CA 1
ATOM 4363 C C . MET B 1 282 ? -3.82 -11.391 17.156 1 62.59 282 MET B C 1
ATOM 4365 O O . MET B 1 282 ? -3.861 -12.516 16.656 1 62.59 282 MET B O 1
ATOM 4369 N N . PRO B 1 283 ? -4.23 -11.109 18.469 1 48.03 283 PRO B N 1
ATOM 4370 C CA . PRO B 1 283 ? -5.16 -12.094 19.016 1 48.03 283 PRO B CA 1
ATOM 4371 C C . PRO B 1 283 ? -6.336 -12.383 18.094 1 48.03 283 PRO B C 1
ATOM 4373 O O . PRO B 1 283 ? -6.793 -11.492 17.375 1 48.03 283 PRO B O 1
ATOM 4376 N N . VAL B 1 284 ? -6.551 -13.625 17.734 1 42.97 284 VAL B N 1
ATOM 4377 C CA . VAL B 1 284 ? -7.75 -14.094 17.047 1 42.97 284 VAL B CA 1
ATOM 4378 C C . VAL B 1 284 ? -8.992 -13.656 17.812 1 42.97 284 VAL B C 1
ATOM 4380 O O . VAL B 1 284 ? -8.977 -13.562 19.031 1 42.97 284 VAL B O 1
#

InterPro domains:
  IPR001254 Serine proteases, trypsin domain [PF00089] (55-252)
  IPR001254 Serine proteases, trypsin domain [PS50240] (25-277)
  IPR001254 Serine proteases, trypsin domain [SM00020] (24-272)
  IPR009003 Peptidase S1, PA clan [SSF50494] (9-278)
  IPR018114 Serine proteases, trypsin family, histidine active site [PS00134] (74-79)
  IPR033116 Serine proteases, trypsin family, serine active site [PS00135] (217-228)
  IPR050430 Peptidase S1 family serine proteases [PTHR24276] (23-277)